Protein AF-0000000076586490 (afdb_homodimer)

Organism: Tetradesmus obliquus (NCBI:txid3088)

Radius of gyration: 41.52 Å; Cα contacts (8 Å, |Δi|>4): 598; chains: 2; bounding box: 76×183×192 Å

Solvent-accessible surface area (backbone atoms only — not comparable to full-atom values): 33117 Å² total; per-residue (Å²): 133,85,78,78,79,77,79,78,76,78,77,74,76,73,75,74,72,75,72,73,65,72,75,72,68,70,72,69,73,78,68,74,79,58,47,39,34,41,39,36,21,38,46,85,35,68,59,30,27,47,45,45,59,73,53,50,46,50,32,58,74,73,51,57,42,78,50,43,45,70,44,78,38,39,40,51,82,45,42,67,47,97,87,67,45,79,47,35,86,70,36,70,64,21,49,53,44,15,24,43,50,40,29,45,39,68,78,30,68,50,57,85,52,25,44,51,29,53,51,44,53,30,50,41,49,74,67,64,54,89,77,48,72,68,59,50,47,42,55,21,21,56,74,37,74,45,59,44,67,62,44,48,50,30,42,76,34,70,59,13,56,52,45,40,51,50,27,45,51,56,54,68,64,39,71,63,65,75,89,60,62,53,34,42,22,40,47,74,32,70,44,67,91,47,58,89,47,49,66,58,52,52,38,34,41,50,43,69,72,42,49,83,87,68,47,66,67,71,60,61,46,80,65,72,80,67,61,58,63,58,65,65,71,62,36,45,45,46,49,45,45,48,48,46,48,50,49,46,49,51,48,50,53,51,52,59,60,57,62,64,61,65,67,67,69,66,70,75,64,77,78,75,78,77,79,76,81,80,87,69,70,91,71,82,125,134,86,80,81,79,76,78,77,77,78,77,73,75,75,74,72,72,75,73,72,65,75,75,71,72,69,73,68,74,79,66,74,80,57,48,40,36,41,39,35,22,38,48,84,34,68,58,28,28,46,44,45,60,72,54,50,46,51,31,58,75,73,51,56,43,79,50,44,45,68,44,78,37,38,41,51,82,43,43,68,46,97,86,68,43,78,46,35,87,71,36,71,64,22,48,53,44,16,24,41,51,40,30,44,38,68,76,30,69,49,56,86,51,26,43,51,30,52,51,44,53,29,48,41,50,73,68,64,53,89,77,49,70,68,60,51,47,42,56,22,22,54,74,36,73,46,60,44,68,61,44,48,50,31,43,77,35,69,58,13,56,52,45,41,52,50,27,45,49,57,55,68,64,38,70,62,66,74,88,60,63,52,34,40,23,39,48,73,33,71,43,67,92,48,59,87,47,48,66,58,53,52,38,35,41,50,42,68,73,43,49,83,87,68,46,66,66,70,60,62,47,80,66,72,80,68,63,58,63,56,64,65,71,62,34,44,45,47,48,44,46,50,48,47,47,50,48,48,50,50,49,50,51,50,52,57,56,57,58,63,63,80,64,80,71,72,71,75,65,75,80,76,76,83,75,77,78,78,85,69,74,84,73,86,122

pLDDT: mean 76.38, std 28.68, range [19.08, 98.94]

Foldseek 3Di:
DDDPPPPPPPPPPPPPPPPPPPPPPPPPPPPPQAWEKEWEAWALDLVQLCLLQPPVVVCVVLVVCVRYQYHYQHDWPWDQDPVRDIDDPVGPVRVLVNLLLLLLCVVPVDCLQSSQLVNQRSVCSNVVHDDDSLVSLVVSCVRSVHDSVSSVCCSVDPNSVVSNVVSVVVQVPQVVHDDGPRFMDTVSHTCHPNSNCVLQVSLVVCVVPDDPVRRRPVNVPPPVPVPPQPPCPVSVVVVVVVVVVVVVVVVVVVVVVVVVPPPPPPDPPPPPPPPPDDPPDPDDD/DDDPPPPPPPPPPPPPPPPPPPPPPPPPPPPPQAWEKEWEAWALDLVQLCLLQPPVVVCVVLVVCVRYQYHYQHDWPWDQDPVRDIDDPVGPVRVLVNLLLLLLCVVPVDCLQSSQLVNQRSVCSNVVDDDDSLVSLVVSCVRSVHDSVSSVCCSVDVNSVVSNVVSVVVQVPQVVHDDGPRFMDTVSHTCHPNSNCVLQVSLVVCVVPDDPVRRRPVNVPPPVPVPPQPPCPVSVVVVVVVVVVVVVVVVVVVVVVVVVVVDDPPDPPPPPDPPPPPPPDDDDD

Nearest PDB structures (foldseek):
  6nwx-assembly1_A  TM=8.345E-01  e=8.214E-15  Mus musculus
  8eqr-assembly4_D  TM=6.753E-01  e=7.742E-05  Escherichia coli K-12
  4mcu-assembly2_B  TM=7.011E-01  e=1.153E-04  Klebsiella pneumoniae 342
  8eqp-assembly3_C  TM=7.084E-01  e=4.510E-04  Escherichia coli K-12
  6piq-assembly2_B  TM=6.658E-01  e=2.862E-04  Escherichia coli K-12

Sequence (570 aa):
MPGRLNQAVALLLLAATAVLLPACATAASNAADPVRVDYYMEALCPFCANFTISRLQPLFKNKLINHVQLSVIPWGNARIDSDGKAICQHGPLECELNKLLSCASAQHPMQDDFFPFLACMEDAVMAGKKVEVHELAHECAVHAGMVTDKLMACYEGPLGATLQQLAAQRTASLKPPHRWVPWVTVNGIPLLDDVDNIQRYICTIIYQTATVRDRPKVCLEEVEGSTAEPSNTALKQQQQQQQQQQQQQQQITTMASSSHKVAARKAAVPCMRDEQPDRSSLAVQMPGRLNQAVALLLLAATAVLLPACATAASNAADPVRVDYYMEALCPFCANFTISRLQPLFKNKLINHVQLSVIPWGNARIDSDGKAICQHGPLECELNKLLSCASAQHPMQDDFFPFLACMEDAVMAGKKVEVHELAHECAVHAGMVTDKLMACYEGPLGATLQQLAAQRTASLKPPHRWVPWVTVNGIPLLDDVDNIQRYICTIIYQTATVRDRPKVCLEEVEGSTAEPSNTALKQQQQQQQQQQQQQQQITTMASSSHKVAARKAAVPCMRDEQPDRSSLAVQ

Structure (mmCIF, N/CA/C/O backbone):
data_AF-0000000076586490-model_v1
#
loop_
_entity.id
_entity.type
_entity.pdbx_description
1 polymer 'Saposin A-type domain-containing protein'
#
loop_
_atom_site.group_PDB
_atom_site.id
_atom_site.type_symbol
_atom_site.label_atom_id
_atom_site.label_alt_id
_atom_site.label_comp_id
_atom_site.label_asym_id
_atom_site.label_entity_id
_atom_site.label_seq_id
_atom_site.pdbx_PDB_ins_code
_atom_site.Cartn_x
_atom_site.Cartn_y
_atom_site.Cartn_z
_atom_site.occupancy
_atom_site.B_iso_or_equiv
_atom_site.auth_seq_id
_atom_site.auth_comp_id
_atom_site.auth_asym_id
_atom_site.auth_atom_id
_atom_site.pdbx_PDB_model_num
ATOM 1 N N . MET A 1 1 ? 33.438 -69.25 68.625 1 30.36 1 MET A N 1
ATOM 2 C CA . MET A 1 1 ? 32.75 -68 69 1 30.36 1 MET A CA 1
ATOM 3 C C . MET A 1 1 ? 32.906 -66.938 67.938 1 30.36 1 MET A C 1
ATOM 5 O O . MET A 1 1 ? 33.656 -66 68.125 1 30.36 1 MET A O 1
ATOM 9 N N . PRO A 1 2 ? 33 -67.375 66.625 1 38.09 2 PRO A N 1
ATOM 10 C CA . PRO A 1 2 ? 33.406 -66.5 65.5 1 38.09 2 PRO A CA 1
ATOM 11 C C . PRO A 1 2 ? 32.469 -65.312 65.312 1 38.09 2 PRO A C 1
ATOM 13 O O . PRO A 1 2 ? 31.266 -65.438 65.562 1 38.09 2 PRO A O 1
ATOM 16 N N . GLY A 1 3 ? 32.938 -64.062 65.688 1 31.11 3 GLY A N 1
ATOM 17 C CA . GLY A 1 3 ? 32.406 -62.719 65.688 1 31.11 3 GLY A CA 1
ATOM 18 C C . GLY A 1 3 ? 31.938 -62.25 64.312 1 31.11 3 GLY A C 1
ATOM 19 O O . GLY A 1 3 ? 32.688 -62.312 63.344 1 31.11 3 GLY A O 1
ATOM 20 N N . ARG A 1 4 ? 30.641 -62.469 63.969 1 36.25 4 ARG A N 1
ATOM 21 C CA . ARG A 1 4 ? 29.875 -62.125 62.781 1 36.25 4 ARG A CA 1
ATOM 22 C C . ARG A 1 4 ? 29.938 -60.594 62.531 1 36.25 4 ARG A C 1
ATOM 24 O O . ARG A 1 4 ? 29.484 -59.812 63.344 1 36.25 4 ARG A O 1
ATOM 31 N N . LEU A 1 5 ? 31.094 -60.125 62 1 33.94 5 LEU A N 1
ATOM 32 C CA . LEU A 1 5 ? 31.312 -58.75 61.625 1 33.94 5 LEU A CA 1
ATOM 33 C C . LEU A 1 5 ? 30.172 -58.219 60.75 1 33.94 5 LEU A C 1
ATOM 35 O O . LEU A 1 5 ? 29.906 -58.781 59.688 1 33.94 5 LEU A O 1
ATOM 39 N N . ASN A 1 6 ? 29.094 -57.688 61.375 1 34.5 6 ASN A N 1
ATOM 40 C CA . ASN A 1 6 ? 27.938 -57.031 60.812 1 34.5 6 ASN A CA 1
ATOM 41 C C . ASN A 1 6 ? 28.328 -55.844 59.938 1 34.5 6 ASN A C 1
ATOM 43 O O . ASN A 1 6 ? 28.922 -54.875 60.438 1 34.5 6 ASN A O 1
ATOM 47 N N . GLN A 1 7 ? 28.875 -56.062 58.75 1 34.53 7 GLN A N 1
ATOM 48 C CA . GLN A 1 7 ? 29.266 -55.031 57.812 1 34.53 7 GLN A CA 1
ATOM 49 C C . GLN A 1 7 ? 28.125 -54.062 57.531 1 34.53 7 GLN A C 1
ATOM 51 O O . GLN A 1 7 ? 27.031 -54.5 57.125 1 34.53 7 GLN A O 1
ATOM 56 N N . ALA A 1 8 ? 27.906 -52.969 58.312 1 33.88 8 ALA A N 1
ATOM 57 C CA . ALA A 1 8 ? 27.047 -51.812 58.188 1 33.88 8 ALA A CA 1
ATOM 58 C C . ALA A 1 8 ? 27.219 -51.156 56.812 1 33.88 8 ALA A C 1
ATOM 60 O O . ALA A 1 8 ? 28.312 -50.688 56.5 1 33.88 8 ALA A O 1
ATOM 61 N N . VAL A 1 9 ? 26.719 -51.75 55.75 1 37.09 9 VAL A N 1
ATOM 62 C CA . VAL A 1 9 ? 26.766 -51.156 54.406 1 37.09 9 VAL A CA 1
ATOM 63 C C . VAL A 1 9 ? 26.094 -49.781 54.438 1 37.09 9 VAL A C 1
ATOM 65 O O . VAL A 1 9 ? 24.922 -49.656 54.781 1 37.09 9 VAL A O 1
ATOM 68 N N . ALA A 1 10 ? 26.859 -48.719 54.781 1 35 10 ALA A N 1
ATOM 69 C CA . ALA A 1 10 ? 26.469 -47.312 54.688 1 35 10 ALA A CA 1
ATOM 70 C C . ALA A 1 10 ? 25.875 -47 53.312 1 35 10 ALA A C 1
ATOM 72 O O . ALA A 1 10 ? 26.547 -47.188 52.281 1 35 10 ALA A O 1
ATOM 73 N N . LEU A 1 11 ? 24.547 -47.188 53.188 1 38.28 11 LEU A N 1
ATOM 74 C CA . LEU A 1 11 ? 23.781 -46.75 52 1 38.28 11 LEU A CA 1
ATOM 75 C C . LEU A 1 11 ? 23.969 -45.25 51.75 1 38.28 11 LEU A C 1
ATOM 77 O O . LEU A 1 11 ? 23.578 -44.438 52.594 1 38.28 11 LEU A O 1
ATOM 81 N N . LEU A 1 12 ? 25.125 -44.938 51.156 1 36.19 12 LEU A N 1
ATOM 82 C CA . LEU A 1 12 ? 25.312 -43.562 50.719 1 36.19 12 LEU A CA 1
ATOM 83 C C . LEU A 1 12 ? 24.203 -43.156 49.75 1 36.19 12 LEU A C 1
ATOM 85 O O . LEU A 1 12 ? 24.031 -43.75 48.688 1 36.19 12 LEU A O 1
ATOM 89 N N . LEU A 1 13 ? 23.125 -42.625 50.344 1 37.78 13 LEU A N 1
ATOM 90 C CA . LEU A 1 13 ? 22.047 -41.969 49.594 1 37.78 13 LEU A CA 1
ATOM 91 C C . LEU A 1 13 ? 22.609 -40.844 48.719 1 37.78 13 LEU A C 1
ATOM 93 O O . LEU A 1 13 ? 23.094 -39.844 49.219 1 37.78 13 LEU A O 1
ATOM 97 N N . LEU A 1 14 ? 23.297 -41.219 47.625 1 39.38 14 LEU A N 1
ATOM 98 C CA . LEU A 1 14 ? 23.656 -40.219 46.625 1 39.38 14 LEU A CA 1
ATOM 99 C C . LEU A 1 14 ? 22.422 -39.406 46.219 1 39.38 14 LEU A C 1
ATOM 101 O O . LEU A 1 14 ? 21.484 -39.938 45.656 1 39.38 14 LEU A O 1
ATOM 105 N N . ALA A 1 15 ? 22.062 -38.406 47.031 1 40.91 15 ALA A N 1
ATOM 106 C CA . ALA A 1 15 ? 21.078 -37.406 46.625 1 40.91 15 ALA A CA 1
ATOM 107 C C . ALA A 1 15 ? 21.438 -36.812 45.25 1 40.91 15 ALA A C 1
ATOM 109 O O . ALA A 1 15 ? 22.453 -36.156 45.094 1 40.91 15 ALA A O 1
ATOM 110 N N . ALA A 1 16 ? 21.156 -37.594 44.188 1 43 16 ALA A N 1
ATOM 111 C CA . ALA A 1 16 ? 21.234 -37 42.844 1 43 16 ALA A CA 1
ATOM 112 C C . ALA A 1 16 ? 20.516 -35.656 42.781 1 43 16 ALA A C 1
ATOM 114 O O . ALA A 1 16 ? 19.297 -35.594 42.969 1 43 16 ALA A O 1
ATOM 115 N N . THR A 1 17 ? 21.172 -34.625 43.281 1 46.41 17 THR A N 1
ATOM 116 C CA . THR A 1 17 ? 20.641 -33.281 43 1 46.41 17 THR A CA 1
ATOM 117 C C . THR A 1 17 ? 20.328 -33.125 41.531 1 46.41 17 THR A C 1
ATOM 119 O O . THR A 1 17 ? 21.25 -33.188 40.688 1 46.41 17 THR A O 1
ATOM 122 N N . ALA A 1 18 ? 19.172 -33.656 41.094 1 46.47 18 ALA A N 1
ATOM 123 C CA . ALA A 1 18 ? 18.703 -33.312 39.75 1 46.47 18 ALA A CA 1
ATOM 124 C C . ALA A 1 18 ? 18.812 -31.797 39.531 1 46.47 18 ALA A C 1
ATOM 126 O O . ALA A 1 18 ? 18.141 -31 40.188 1 46.47 18 ALA A O 1
ATOM 127 N N . VAL A 1 19 ? 20.094 -31.375 39.188 1 46.69 19 VAL A N 1
ATOM 128 C CA . VAL A 1 19 ? 20.203 -30.016 38.656 1 46.69 19 VAL A CA 1
ATOM 129 C C . VAL A 1 19 ? 19.109 -29.766 37.594 1 46.69 19 VAL A C 1
ATOM 131 O O . VAL A 1 19 ? 19.109 -30.406 36.562 1 46.69 19 VAL A O 1
ATOM 134 N N . LEU A 1 20 ? 17.906 -29.438 38.094 1 47.94 20 LEU A N 1
ATOM 135 C CA . LEU A 1 20 ? 16.953 -28.859 37.125 1 47.94 20 LEU A CA 1
ATOM 136 C C . LEU A 1 20 ? 17.609 -27.828 36.25 1 47.94 20 LEU A C 1
ATOM 138 O O . LEU A 1 20 ? 18 -26.75 36.719 1 47.94 20 LEU A O 1
ATOM 142 N N . LEU A 1 21 ? 18.359 -28.312 35.281 1 46.5 21 LEU A N 1
ATOM 143 C CA . LEU A 1 21 ? 18.766 -27.344 34.25 1 46.5 21 LEU A CA 1
ATOM 144 C C . LEU A 1 21 ? 17.578 -26.469 33.844 1 46.5 21 LEU A C 1
ATOM 146 O O . LEU A 1 21 ? 16.5 -27 33.531 1 46.5 21 LEU A O 1
ATOM 150 N N . PRO A 1 22 ? 17.641 -25.234 34.344 1 47.97 22 PRO A N 1
ATOM 151 C CA . PRO A 1 22 ? 16.594 -24.406 33.75 1 47.97 22 PRO A CA 1
ATOM 152 C C . PRO A 1 22 ? 16.484 -24.594 32.219 1 47.97 22 PRO A C 1
ATOM 154 O O . PRO A 1 22 ? 17.516 -24.656 31.531 1 47.97 22 PRO A O 1
ATOM 157 N N . ALA A 1 23 ? 15.477 -25.375 31.766 1 44.62 23 ALA A N 1
ATOM 158 C CA . ALA A 1 23 ? 15.156 -25.297 30.344 1 44.62 23 ALA A CA 1
ATOM 159 C C . ALA A 1 23 ? 15.336 -23.875 29.812 1 44.62 23 ALA A C 1
ATOM 161 O O . ALA A 1 23 ? 14.695 -22.938 30.297 1 44.62 23 ALA A O 1
ATOM 162 N N . CYS A 1 24 ? 16.562 -23.578 29.375 1 41.94 24 CYS A N 1
ATOM 163 C CA . CYS A 1 24 ? 16.672 -22.375 28.547 1 41.94 24 CYS A CA 1
ATOM 164 C C . CYS A 1 24 ? 15.461 -22.234 27.625 1 41.94 24 CYS A C 1
ATOM 166 O O . CYS A 1 24 ? 15.281 -23.062 26.719 1 41.94 24 CYS A O 1
ATOM 168 N N . ALA A 1 25 ? 14.398 -21.781 28.062 1 38.5 25 ALA A N 1
ATOM 169 C CA . ALA A 1 25 ? 13.383 -21.344 27.109 1 38.5 25 ALA A CA 1
ATOM 170 C C . ALA A 1 25 ? 14.023 -20.703 25.875 1 38.5 25 ALA A C 1
ATOM 172 O O . ALA A 1 25 ? 14.781 -19.734 26 1 38.5 25 ALA A O 1
ATOM 173 N N . THR A 1 26 ? 14.508 -21.547 24.891 1 38.28 26 THR A N 1
ATOM 174 C CA . THR A 1 26 ? 14.797 -20.891 23.625 1 38.28 26 THR A CA 1
ATOM 175 C C . THR A 1 26 ? 13.906 -19.672 23.438 1 38.28 26 THR A C 1
ATOM 177 O O . THR A 1 26 ? 12.695 -19.734 23.672 1 38.28 26 THR A O 1
ATOM 180 N N . ALA A 1 27 ? 14.406 -18.547 23.828 1 40.22 27 ALA A N 1
ATOM 181 C CA . ALA A 1 27 ? 13.742 -17.344 23.344 1 40.22 27 ALA A CA 1
ATOM 182 C C . ALA A 1 27 ? 13.141 -17.578 21.953 1 40.22 27 ALA A C 1
ATOM 184 O O . ALA A 1 27 ? 13.852 -17.938 21.016 1 40.22 27 ALA A O 1
ATOM 185 N N . ALA A 1 28 ? 12.062 -18.234 21.891 1 39.69 28 ALA A N 1
ATOM 186 C CA . ALA A 1 28 ? 11.336 -18.203 20.625 1 39.69 28 ALA A CA 1
ATOM 187 C C . ALA A 1 28 ? 11.617 -16.922 19.859 1 39.69 28 ALA A C 1
ATOM 189 O O . ALA A 1 28 ? 11.367 -15.82 20.359 1 39.69 28 ALA A O 1
ATOM 190 N N . SER A 1 29 ? 12.719 -16.719 19.234 1 43.53 29 SER A N 1
ATOM 191 C CA . SER A 1 29 ? 12.875 -15.578 18.312 1 43.53 29 SER A CA 1
ATOM 192 C C . SER A 1 29 ? 11.531 -15.188 17.703 1 43.53 29 SER A C 1
ATOM 194 O O . SER A 1 29 ? 10.891 -16 17.031 1 43.53 29 SER A O 1
ATOM 196 N N . ASN A 1 30 ? 10.602 -14.672 18.359 1 47.91 30 ASN A N 1
ATOM 197 C CA . ASN A 1 30 ? 9.281 -14.211 17.938 1 47.91 30 ASN A CA 1
ATOM 198 C C . ASN A 1 30 ? 9.312 -13.641 16.516 1 47.91 30 ASN A C 1
ATOM 200 O O . ASN A 1 30 ? 9.445 -12.43 16.344 1 47.91 30 ASN A O 1
ATOM 204 N N . ALA A 1 31 ? 9.984 -14.398 15.578 1 60.62 31 ALA A N 1
ATOM 205 C CA . ALA A 1 31 ? 10.023 -13.953 14.188 1 60.62 31 ALA A CA 1
ATOM 206 C C . ALA A 1 31 ? 8.648 -13.492 13.719 1 60.62 31 ALA A C 1
ATOM 208 O O . ALA A 1 31 ? 7.645 -14.148 13.977 1 60.62 31 ALA A O 1
ATOM 209 N N . ALA A 1 32 ? 8.5 -12.227 13.32 1 77 32 ALA A N 1
ATOM 210 C CA . ALA A 1 32 ? 7.27 -11.641 12.812 1 77 32 ALA A CA 1
ATOM 211 C C . ALA A 1 32 ? 6.656 -12.508 11.719 1 77 32 ALA A C 1
ATOM 213 O O . ALA A 1 32 ? 7.379 -13.125 10.93 1 77 32 ALA A O 1
ATOM 214 N N . ASP A 1 33 ? 5.363 -12.914 11.828 1 90.88 33 ASP A N 1
ATOM 215 C CA . ASP A 1 33 ? 4.648 -13.602 10.758 1 90.88 33 ASP A CA 1
ATOM 216 C C . ASP A 1 33 ? 4.969 -12.992 9.398 1 90.88 33 ASP A C 1
ATOM 218 O O . ASP A 1 33 ? 5.07 -11.766 9.273 1 90.88 33 ASP A O 1
ATOM 222 N N . PRO A 1 34 ? 5.254 -13.844 8.406 1 96.62 34 PRO A N 1
ATOM 223 C CA . PRO A 1 34 ? 5.523 -13.289 7.074 1 96.62 34 PRO A CA 1
ATOM 224 C C . PRO A 1 34 ? 4.324 -12.555 6.488 1 96.62 34 PRO A C 1
ATOM 226 O O . PRO A 1 34 ? 3.182 -12.836 6.852 1 96.62 34 PRO A O 1
ATOM 229 N N . VAL A 1 35 ? 4.645 -11.586 5.641 1 98.31 35 VAL A N 1
ATOM 230 C CA . VAL A 1 35 ? 3.607 -10.938 4.844 1 98.31 35 VAL A CA 1
ATOM 231 C C . VAL A 1 35 ? 3.039 -11.922 3.828 1 98.31 35 VAL A C 1
ATOM 233 O O . VAL A 1 35 ? 3.787 -12.523 3.051 1 98.31 35 VAL A O 1
ATOM 236 N N . ARG A 1 36 ? 1.773 -12.18 3.818 1 98.44 36 ARG A N 1
ATOM 237 C CA . ARG A 1 36 ? 1.164 -13.117 2.879 1 98.44 36 ARG A CA 1
ATOM 238 C C . ARG A 1 36 ? 0.828 -12.43 1.561 1 98.44 36 ARG A C 1
ATOM 240 O O . ARG A 1 36 ? 0.114 -11.422 1.542 1 98.44 36 ARG A O 1
ATOM 247 N N . VAL A 1 37 ? 1.366 -12.883 0.491 1 98.88 37 VAL A N 1
ATOM 248 C CA . VAL A 1 37 ? 1.08 -12.398 -0.856 1 98.88 37 VAL A CA 1
ATOM 249 C C . VAL A 1 37 ? 0.503 -13.531 -1.699 1 98.88 37 VAL A C 1
ATOM 251 O O . VAL A 1 37 ? 1.167 -14.547 -1.922 1 98.88 37 VAL A O 1
ATOM 254 N N . ASP A 1 38 ? -0.764 -13.43 -2.09 1 98.81 38 ASP A N 1
ATOM 255 C CA . ASP A 1 38 ? -1.393 -14.383 -3.006 1 98.81 38 ASP A CA 1
ATOM 256 C C . ASP A 1 38 ? -1.517 -13.789 -4.406 1 98.81 38 ASP A C 1
ATOM 258 O O . ASP A 1 38 ? -2.049 -12.688 -4.578 1 98.81 38 ASP A O 1
ATOM 262 N N . TYR A 1 39 ? -0.962 -14.422 -5.316 1 98.94 39 TYR A N 1
ATOM 263 C CA . TYR A 1 39 ? -0.876 -14.016 -6.715 1 98.94 39 TYR A CA 1
ATOM 264 C C . TYR A 1 39 ? -1.747 -14.906 -7.598 1 98.94 39 TYR A C 1
ATOM 266 O O . TYR A 1 39 ? -1.362 -16.031 -7.93 1 98.94 39 TYR A O 1
ATOM 274 N N . TYR A 1 40 ? -2.979 -14.453 -7.93 1 98.88 40 TYR A N 1
ATOM 275 C CA . TYR A 1 40 ? -3.877 -15.125 -8.859 1 98.88 40 TYR A CA 1
ATOM 276 C C . TYR A 1 40 ? -3.576 -14.719 -10.297 1 98.88 40 TYR A C 1
ATOM 278 O O . TYR A 1 40 ? -3.695 -13.547 -10.656 1 98.88 40 TYR A O 1
ATOM 286 N N . MET A 1 41 ? -3.225 -15.672 -11.094 1 98.75 41 MET A N 1
ATOM 287 C CA . MET A 1 41 ? -2.684 -15.383 -12.422 1 98.75 41 MET A CA 1
ATOM 288 C C . MET A 1 41 ? -3.072 -16.469 -13.422 1 98.75 41 MET A C 1
ATOM 290 O O . MET A 1 41 ? -3.791 -17.406 -13.078 1 98.75 41 MET A O 1
ATOM 294 N N . GLU A 1 42 ? -2.729 -16.25 -14.688 1 98.56 42 GLU A N 1
ATOM 295 C CA . GLU A 1 42 ? -2.896 -17.234 -15.758 1 98.56 42 GLU A CA 1
ATOM 296 C C . GLU A 1 42 ? -1.711 -17.219 -16.719 1 98.56 42 GLU A C 1
ATOM 298 O O . GLU A 1 42 ? -1.138 -16.156 -16.984 1 98.56 42 GLU A O 1
ATOM 303 N N . ALA A 1 43 ? -1.374 -18.344 -17.109 1 97.56 43 ALA A N 1
ATOM 304 C CA . ALA A 1 43 ? -0.293 -18.453 -18.078 1 97.56 43 ALA A CA 1
ATOM 305 C C . ALA A 1 43 ? -0.646 -17.734 -19.391 1 97.56 43 ALA A C 1
ATOM 307 O O . ALA A 1 43 ? -1.823 -17.594 -19.719 1 97.56 43 ALA A O 1
ATOM 308 N N . LEU A 1 44 ? 0.362 -17.266 -20.078 1 95.69 44 LEU A N 1
ATOM 309 C CA . LEU A 1 44 ? 0.298 -16.625 -21.391 1 95.69 44 LEU A CA 1
ATOM 310 C C . LEU A 1 44 ? -0.369 -15.258 -21.281 1 95.69 44 LEU A C 1
ATOM 312 O O . LEU A 1 44 ? -0.697 -14.648 -22.312 1 95.69 44 LEU A O 1
ATOM 316 N N . CYS A 1 45 ? -0.646 -14.773 -20.125 1 96.19 45 CYS A N 1
ATOM 317 C CA . CYS A 1 45 ? -1.156 -13.43 -19.891 1 96.19 45 CYS A CA 1
ATOM 318 C C . CYS A 1 45 ? -0.018 -12.414 -19.844 1 96.19 45 CYS A C 1
ATOM 320 O O . CYS A 1 45 ? 0.827 -12.461 -18.953 1 96.19 45 CYS A O 1
ATOM 322 N N . PRO A 1 46 ? -0.032 -11.469 -20.812 1 95.5 46 PRO A N 1
ATOM 323 C CA . PRO A 1 46 ? 1.094 -10.531 -20.875 1 95.5 46 PRO A CA 1
ATOM 324 C C . PRO A 1 46 ? 1.213 -9.688 -19.609 1 95.5 46 PRO A C 1
ATOM 326 O O . PRO A 1 46 ? 2.322 -9.336 -19.203 1 95.5 46 PRO A O 1
ATOM 329 N N . PHE A 1 47 ? 0.116 -9.289 -19 1 96.12 47 PHE A N 1
ATOM 330 C CA . PHE A 1 47 ? 0.147 -8.484 -17.781 1 96.12 47 PHE A CA 1
ATOM 331 C C . PHE A 1 47 ? 0.665 -9.305 -16.594 1 96.12 47 PHE A C 1
ATOM 333 O O . PHE A 1 47 ? 1.389 -8.789 -15.75 1 96.12 47 PHE A O 1
ATOM 340 N N . CYS A 1 48 ? 0.297 -10.602 -16.578 1 98.12 48 CYS A N 1
ATOM 341 C CA . CYS A 1 48 ? 0.827 -11.492 -15.562 1 98.12 48 CYS A CA 1
ATOM 342 C C . CYS A 1 48 ? 2.332 -11.664 -15.711 1 98.12 48 CYS A C 1
ATOM 344 O O . CYS A 1 48 ? 3.074 -11.602 -14.734 1 98.12 48 CYS A O 1
ATOM 346 N N . ALA A 1 49 ? 2.727 -11.844 -16.938 1 97.69 49 ALA A N 1
ATOM 347 C CA . ALA A 1 49 ? 4.156 -11.977 -17.219 1 97.69 49 ALA A CA 1
ATOM 348 C C . ALA A 1 49 ? 4.918 -10.734 -16.781 1 97.69 49 ALA A C 1
ATOM 350 O O . ALA A 1 49 ? 5.961 -10.828 -16.125 1 97.69 49 ALA A O 1
ATOM 351 N N . ASN A 1 50 ? 4.383 -9.578 -17.125 1 96.94 50 ASN A N 1
ATOM 352 C CA . ASN A 1 50 ? 5.027 -8.32 -16.734 1 96.94 50 ASN A CA 1
ATOM 353 C C . ASN A 1 50 ? 5.102 -8.172 -15.227 1 96.94 50 ASN A C 1
ATOM 355 O O . ASN A 1 50 ? 6.133 -7.766 -14.688 1 96.94 50 ASN A O 1
ATOM 359 N N . PHE A 1 51 ? 4.039 -8.445 -14.516 1 98.25 51 PHE A N 1
ATOM 360 C CA . PHE A 1 51 ? 4.031 -8.344 -13.062 1 98.25 51 PHE A CA 1
ATOM 361 C C . PHE A 1 51 ? 5.082 -9.266 -12.453 1 98.25 51 PHE A C 1
ATOM 363 O O . PHE A 1 51 ? 5.828 -8.859 -11.562 1 98.25 51 PHE A O 1
ATOM 370 N N . THR A 1 52 ? 5.148 -10.5 -12.945 1 98.69 52 THR A N 1
ATOM 371 C CA . THR A 1 52 ? 6.094 -11.484 -12.438 1 98.69 52 THR A CA 1
ATOM 372 C C . THR A 1 52 ? 7.531 -11 -12.602 1 98.69 52 THR A C 1
ATOM 374 O O . THR A 1 52 ? 8.312 -11.008 -11.648 1 98.69 52 THR A O 1
ATOM 377 N N . ILE A 1 53 ? 7.805 -10.523 -13.758 1 97.69 53 ILE A N 1
ATOM 378 C CA . ILE A 1 53 ? 9.188 -10.211 -14.109 1 97.69 53 ILE A CA 1
ATOM 379 C C . ILE A 1 53 ? 9.562 -8.844 -13.531 1 97.69 53 ILE A C 1
ATOM 381 O O . ILE A 1 53 ? 10.656 -8.672 -12.992 1 97.69 53 ILE A O 1
ATOM 385 N N . SER A 1 54 ? 8.672 -7.879 -13.531 1 97.19 54 SER A N 1
ATOM 386 C CA . SER A 1 54 ? 9.031 -6.496 -13.242 1 97.19 54 SER A CA 1
ATOM 387 C C . SER A 1 54 ? 8.781 -6.152 -11.773 1 97.19 54 SER A C 1
ATOM 389 O O . SER A 1 54 ? 9.328 -5.18 -11.258 1 97.19 54 SER A O 1
ATOM 391 N N . ARG A 1 55 ? 7.934 -6.914 -11.133 1 97.94 55 ARG A N 1
ATOM 392 C CA . ARG A 1 55 ? 7.578 -6.512 -9.773 1 97.94 55 ARG A CA 1
ATOM 393 C C . ARG A 1 55 ? 7.887 -7.625 -8.773 1 97.94 55 ARG A C 1
ATOM 395 O O . ARG A 1 55 ? 8.445 -7.371 -7.707 1 97.94 55 ARG A O 1
ATOM 402 N N . LEU A 1 56 ? 7.621 -8.891 -9.125 1 98.5 56 LEU A N 1
ATOM 403 C CA . LEU A 1 56 ? 7.84 -9.984 -8.18 1 98.5 56 LEU A CA 1
ATOM 404 C C . LEU A 1 56 ? 9.312 -10.391 -8.148 1 98.5 56 LEU A C 1
ATOM 406 O O . LEU A 1 56 ? 9.883 -10.578 -7.078 1 98.5 56 LEU A O 1
ATOM 410 N N . GLN A 1 57 ? 9.875 -10.547 -9.297 1 98.25 57 GLN A N 1
ATOM 411 C CA . GLN A 1 57 ? 11.25 -11.023 -9.375 1 98.25 57 GLN A CA 1
ATOM 412 C C . GLN A 1 57 ? 12.195 -10.109 -8.609 1 98.25 57 GLN A C 1
ATOM 414 O O . GLN A 1 57 ? 13.086 -10.578 -7.898 1 98.25 57 GLN A O 1
ATOM 419 N N . PRO A 1 58 ? 12.047 -8.797 -8.688 1 97.5 58 PRO A N 1
ATOM 420 C CA . PRO A 1 58 ? 12.93 -7.906 -7.922 1 97.5 58 PRO A CA 1
ATOM 421 C C . PRO A 1 58 ? 12.859 -8.156 -6.418 1 97.5 58 PRO A C 1
ATOM 423 O O . PRO A 1 58 ? 13.844 -7.934 -5.707 1 97.5 58 PRO A O 1
ATOM 426 N N . LEU A 1 59 ? 11.742 -8.609 -5.883 1 98.19 59 LEU A N 1
ATOM 427 C CA . LEU A 1 59 ? 11.633 -8.898 -4.453 1 98.19 59 LEU A CA 1
ATOM 428 C C . LEU A 1 59 ? 12.586 -10.023 -4.051 1 98.19 59 LEU A C 1
ATOM 430 O O . LEU A 1 59 ? 13.078 -10.047 -2.922 1 98.19 59 LEU A O 1
ATOM 434 N N . PHE A 1 60 ? 12.805 -10.992 -4.961 1 98.12 60 PHE A N 1
ATOM 435 C CA . PHE A 1 60 ? 13.773 -12.055 -4.715 1 98.12 60 PHE A CA 1
ATOM 436 C C . PHE A 1 60 ? 15.195 -11.516 -4.773 1 98.12 60 PHE A C 1
ATOM 438 O O . PHE A 1 60 ? 16.031 -11.867 -3.934 1 98.12 60 PHE A O 1
ATOM 445 N N . LYS A 1 61 ? 15.445 -10.625 -5.695 1 97 61 LYS A N 1
ATOM 446 C CA . LYS A 1 61 ? 16.781 -10.07 -5.898 1 97 61 LYS A CA 1
ATOM 447 C C . LYS A 1 61 ? 17.203 -9.203 -4.715 1 97 61 LYS A C 1
ATOM 449 O O . LYS A 1 61 ? 18.344 -9.258 -4.273 1 97 61 LYS A O 1
ATOM 454 N N . ASN A 1 62 ? 16.281 -8.43 -4.18 1 96.62 62 ASN A N 1
ATOM 455 C CA . ASN A 1 62 ? 16.641 -7.523 -3.09 1 96.62 62 ASN A CA 1
ATOM 456 C C . ASN A 1 62 ? 16.375 -8.156 -1.727 1 96.62 62 ASN A C 1
ATOM 458 O O . ASN A 1 62 ? 16.5 -7.496 -0.696 1 96.62 62 ASN A O 1
ATOM 462 N N . LYS A 1 63 ? 15.898 -9.391 -1.63 1 96.75 63 LYS A N 1
ATOM 463 C CA . LYS A 1 63 ? 15.781 -10.258 -0.46 1 96.75 63 LYS A CA 1
ATOM 464 C C . LYS A 1 63 ? 14.555 -9.891 0.374 1 96.75 63 LYS A C 1
ATOM 466 O O . LYS A 1 63 ? 14.328 -10.461 1.441 1 96.75 63 LYS A O 1
ATOM 471 N N . LEU A 1 64 ? 13.727 -8.969 -0.145 1 97.06 64 LEU A N 1
ATOM 472 C CA . LEU A 1 64 ? 12.484 -8.672 0.559 1 97.06 64 LEU A CA 1
ATOM 473 C C . LEU A 1 64 ? 11.586 -9.906 0.62 1 97.06 64 LEU A C 1
ATOM 475 O O . LEU A 1 64 ? 10.781 -10.047 1.543 1 97.06 64 LEU A O 1
ATOM 479 N N . ILE A 1 65 ? 11.836 -10.844 -0.312 1 97.81 65 ILE A N 1
ATOM 480 C CA . ILE A 1 65 ? 11.016 -12.055 -0.4 1 97.81 65 ILE A CA 1
ATOM 481 C C . ILE A 1 65 ? 11.18 -12.883 0.873 1 97.81 65 ILE A C 1
ATOM 483 O O . ILE A 1 65 ? 10.312 -13.68 1.219 1 97.81 65 ILE A O 1
ATOM 487 N N . ASN A 1 66 ? 12.234 -12.656 1.626 1 96.69 66 ASN A N 1
ATOM 488 C CA . ASN A 1 66 ? 12.492 -13.391 2.863 1 96.69 66 ASN A CA 1
ATOM 489 C C . ASN A 1 66 ? 11.469 -13.031 3.943 1 96.69 66 ASN A C 1
ATOM 491 O O . ASN A 1 66 ? 11.328 -13.75 4.934 1 96.69 66 ASN A O 1
ATOM 495 N N . HIS A 1 67 ? 10.758 -11.969 3.758 1 97.06 67 HIS A N 1
ATOM 496 C CA . HIS A 1 67 ? 9.742 -11.523 4.703 1 97.06 67 HIS A CA 1
ATOM 497 C C . HIS A 1 67 ? 8.344 -11.844 4.203 1 97.06 67 HIS A C 1
ATOM 499 O O . HIS A 1 67 ? 7.348 -11.453 4.82 1 97.06 67 HIS A O 1
ATOM 505 N N . VAL A 1 68 ? 8.266 -12.602 3.062 1 98.12 68 VAL A N 1
ATOM 506 C CA . VAL A 1 68 ? 7 -12.789 2.359 1 98.12 68 VAL A CA 1
ATOM 507 C C . VAL A 1 68 ? 6.699 -14.281 2.229 1 98.12 68 VAL A C 1
ATOM 509 O O . VAL A 1 68 ? 7.605 -15.086 2.004 1 98.12 68 VAL A O 1
ATOM 512 N N . GLN A 1 69 ? 5.496 -14.672 2.455 1 98.31 69 GLN A N 1
ATOM 513 C CA . GLN A 1 69 ? 4.969 -15.953 1.993 1 98.31 69 GLN A CA 1
ATOM 514 C C . GLN A 1 69 ? 4.16 -15.781 0.708 1 98.31 69 GLN A C 1
ATOM 516 O O . GLN A 1 69 ? 3.029 -15.297 0.74 1 98.31 69 GLN A O 1
ATOM 521 N N . LEU A 1 70 ? 4.691 -16.234 -0.371 1 98.62 70 LEU A N 1
ATOM 522 C CA . LEU A 1 70 ? 4.109 -16.047 -1.695 1 98.62 70 LEU A CA 1
ATOM 523 C C . LEU A 1 70 ? 3.359 -17.297 -2.139 1 98.62 70 LEU A C 1
ATOM 525 O O . LEU A 1 70 ? 3.898 -18.406 -2.068 1 98.62 70 LEU A O 1
ATOM 529 N N . SER A 1 71 ? 2.152 -17.172 -2.498 1 98.38 71 SER A N 1
ATOM 530 C CA . SER A 1 71 ? 1.374 -18.219 -3.158 1 98.38 71 SER A CA 1
ATOM 531 C C . SER A 1 71 ? 1 -17.812 -4.582 1 98.38 71 SER A C 1
ATOM 533 O O . SER A 1 71 ? 0.53 -16.688 -4.809 1 98.38 71 SER A O 1
ATOM 535 N N . VAL A 1 72 ? 1.238 -18.641 -5.508 1 98.75 72 VAL A N 1
ATOM 536 C CA . VAL A 1 72 ? 0.877 -18.406 -6.906 1 98.75 72 VAL A CA 1
ATOM 537 C C . VAL A 1 72 ? -0.241 -19.375 -7.309 1 98.75 72 VAL A C 1
ATOM 539 O O . VAL A 1 72 ? -0.109 -20.578 -7.156 1 98.75 72 VAL A O 1
ATOM 542 N N . ILE A 1 73 ? -1.368 -18.875 -7.75 1 98.81 73 ILE A N 1
ATOM 543 C CA . ILE A 1 73 ? -2.545 -19.656 -8.109 1 98.81 73 ILE A CA 1
ATOM 544 C C . ILE A 1 73 ? -2.83 -19.5 -9.602 1 98.81 73 ILE A C 1
ATOM 546 O O . ILE A 1 73 ? -3.426 -18.516 -10.031 1 98.81 73 ILE A O 1
ATOM 550 N N . PRO A 1 74 ? -2.41 -20.453 -10.398 1 98.81 74 PRO A N 1
ATOM 551 C CA . PRO A 1 74 ? -2.621 -20.375 -11.844 1 98.81 74 PRO A CA 1
ATOM 552 C C . PRO A 1 74 ? -4.012 -20.844 -12.266 1 98.81 74 PRO A C 1
ATOM 554 O O . PRO A 1 74 ? -4.305 -22.047 -12.211 1 98.81 74 PRO A O 1
ATOM 557 N N . TRP A 1 75 ? -4.902 -20.016 -12.555 1 98.62 75 TRP A N 1
ATOM 558 C CA . TRP A 1 75 ? -6.254 -20.25 -13.047 1 98.62 75 TRP A CA 1
ATOM 559 C C . TRP A 1 75 ? -6.777 -19.031 -13.805 1 98.62 75 TRP A C 1
ATOM 561 O O . TRP A 1 75 ? -7.23 -19.156 -14.945 1 98.62 75 TRP A O 1
ATOM 571 N N . GLY A 1 76 ? -6.637 -17.875 -13.109 1 98.06 76 GLY A N 1
ATOM 572 C CA . GLY A 1 76 ? -7.02 -16.609 -13.695 1 98.06 76 GLY A CA 1
ATOM 573 C C . GLY A 1 76 ? -8.492 -16.531 -14.031 1 98.06 76 GLY A C 1
ATOM 574 O O . GLY A 1 76 ? -9.352 -16.812 -13.188 1 98.06 76 GLY A O 1
ATOM 575 N N . ASN A 1 77 ? -8.742 -16.172 -15.312 1 97.12 77 ASN A N 1
ATOM 576 C CA . ASN A 1 77 ? -10.109 -15.961 -15.789 1 97.12 77 ASN A CA 1
ATOM 577 C C . ASN A 1 77 ? -10.68 -17.219 -16.422 1 97.12 77 ASN A C 1
ATOM 579 O O . ASN A 1 77 ? -11.703 -17.172 -17.094 1 97.12 77 ASN A O 1
ATOM 583 N N . ALA A 1 78 ? -10.047 -18.344 -16.234 1 97.44 78 ALA A N 1
ATOM 584 C CA . ALA A 1 78 ? -10.562 -19.594 -16.766 1 97.44 78 ALA A CA 1
ATOM 585 C C . ALA A 1 78 ? -11.93 -19.922 -16.172 1 97.44 78 ALA A C 1
ATOM 587 O O . ALA A 1 78 ? -12.281 -19.438 -15.094 1 97.44 78 ALA A O 1
ATOM 588 N N . ARG A 1 79 ? -12.695 -20.641 -16.984 1 95.94 79 ARG A N 1
ATOM 589 C CA . ARG A 1 79 ? -14.016 -21.094 -16.562 1 95.94 79 ARG A CA 1
ATOM 590 C C . ARG A 1 79 ? -14.188 -22.578 -16.844 1 95.94 79 ARG A C 1
ATOM 592 O O . ARG A 1 79 ? -13.406 -23.172 -17.594 1 95.94 79 ARG A O 1
ATOM 599 N N . ILE A 1 80 ? -15.117 -23.094 -16.172 1 93.88 80 ILE A N 1
ATOM 600 C CA . ILE A 1 80 ? -15.477 -24.5 -16.422 1 93.88 80 ILE A CA 1
ATOM 601 C C . ILE A 1 80 ? -16.75 -24.547 -17.25 1 93.88 80 ILE A C 1
ATOM 603 O O . ILE A 1 80 ? -17.766 -23.922 -16.906 1 93.88 80 ILE A O 1
ATOM 607 N N . ASP A 1 81 ? -16.625 -25.234 -18.312 1 91.25 81 ASP A N 1
ATOM 608 C CA . ASP A 1 81 ? -17.781 -25.328 -19.188 1 91.25 81 ASP A CA 1
ATOM 609 C C . ASP A 1 81 ? -18.766 -26.375 -18.672 1 91.25 81 ASP A C 1
ATOM 611 O O . ASP A 1 81 ? -18.578 -26.953 -17.609 1 91.25 81 ASP A O 1
ATOM 615 N N . SER A 1 82 ? -19.844 -26.625 -19.391 1 92.81 82 SER A N 1
ATOM 616 C CA . SER A 1 82 ? -20.922 -27.531 -19 1 92.81 82 SER A CA 1
ATOM 617 C C . SER A 1 82 ? -20.438 -28.969 -18.891 1 92.81 82 SER A C 1
ATOM 619 O O . SER A 1 82 ? -21.016 -29.781 -18.156 1 92.81 82 SER A O 1
ATOM 621 N N . ASP A 1 83 ? -19.375 -29.344 -19.625 1 91.5 83 ASP A N 1
ATOM 622 C CA . ASP A 1 83 ? -18.812 -30.688 -19.609 1 91.5 83 ASP A CA 1
ATOM 623 C C . ASP A 1 83 ? -17.75 -30.828 -18.531 1 91.5 83 ASP A C 1
ATOM 625 O O . ASP A 1 83 ? -17.109 -31.875 -18.422 1 91.5 83 ASP A O 1
ATOM 629 N N . GLY A 1 84 ? -17.5 -29.734 -17.859 1 90.25 84 GLY A N 1
ATOM 630 C CA . GLY A 1 84 ? -16.516 -29.781 -16.781 1 90.25 84 GLY A CA 1
ATOM 631 C C . GLY A 1 84 ? -15.102 -29.469 -17.266 1 90.25 84 GLY A C 1
ATOM 632 O O . GLY A 1 84 ? -14.133 -29.672 -16.531 1 90.25 84 GLY A O 1
ATOM 633 N N . LYS A 1 85 ? -15.039 -29.016 -18.438 1 91.44 85 LYS A N 1
ATOM 634 C CA . LYS A 1 85 ? -13.727 -28.719 -19 1 91.44 85 LYS A CA 1
ATOM 635 C C . LYS A 1 85 ? -13.375 -27.234 -18.812 1 91.44 85 LYS A C 1
ATOM 637 O O . LYS A 1 85 ? -14.227 -26.359 -18.969 1 91.44 85 LYS A O 1
ATOM 642 N N . ALA A 1 86 ? -12.102 -27.031 -18.562 1 95.31 86 ALA A N 1
ATOM 643 C CA . ALA A 1 86 ? -11.633 -25.656 -18.406 1 95.31 86 ALA A CA 1
ATOM 644 C C . ALA A 1 86 ? -11.547 -24.953 -19.75 1 95.31 86 ALA A C 1
ATOM 646 O O . ALA A 1 86 ? -11.07 -25.531 -20.734 1 95.31 86 ALA A O 1
ATOM 647 N N . ILE A 1 87 ? -12.078 -23.797 -19.812 1 96.62 87 ILE A N 1
ATOM 648 C CA . ILE A 1 87 ? -11.93 -22.891 -20.938 1 96.62 87 ILE A CA 1
ATOM 649 C C . ILE A 1 87 ? -11.078 -21.688 -20.531 1 96.62 87 ILE A C 1
ATOM 651 O O . ILE A 1 87 ? -11.406 -20.984 -19.562 1 96.62 87 ILE A O 1
ATOM 655 N N . CYS A 1 88 ? -10.008 -21.5 -21.25 1 97.31 88 CYS A N 1
ATOM 656 C CA . CYS A 1 88 ? -9.047 -20.469 -20.859 1 97.31 88 CYS A CA 1
ATOM 657 C C . CYS A 1 88 ? -9.094 -19.281 -21.797 1 97.31 88 CYS A C 1
ATOM 659 O O . CYS A 1 88 ? -9.375 -19.438 -22.984 1 97.31 88 CYS A O 1
ATOM 661 N N . GLN A 1 89 ? -8.773 -18.141 -21.297 1 93.62 89 GLN A N 1
ATOM 662 C CA . GLN A 1 89 ? -8.859 -16.875 -22.016 1 93.62 89 GLN A CA 1
ATOM 663 C C . GLN A 1 89 ? -7.883 -16.844 -23.203 1 93.62 89 GLN A C 1
ATOM 665 O O . GLN A 1 89 ? -8.211 -16.344 -24.266 1 93.62 89 GLN A O 1
ATOM 670 N N . HIS A 1 90 ? -6.73 -17.438 -23.047 1 93.38 90 HIS A N 1
ATOM 671 C CA . HIS A 1 90 ? -5.719 -17.422 -24.094 1 93.38 90 HIS A CA 1
ATOM 672 C C . HIS A 1 90 ? -5.613 -18.781 -24.766 1 93.38 90 HIS A C 1
ATOM 674 O O . HIS A 1 90 ? -4.523 -19.203 -25.172 1 93.38 90 HIS A O 1
ATOM 680 N N . GLY A 1 91 ? -6.723 -19.516 -24.719 1 94.38 91 GLY A N 1
ATOM 681 C CA . GLY A 1 91 ? -6.801 -20.75 -25.484 1 94.38 91 GLY A CA 1
ATOM 682 C C . GLY A 1 91 ? -6.344 -21.969 -24.703 1 94.38 91 GLY A C 1
ATOM 683 O O . GLY A 1 91 ? -5.992 -21.844 -23.516 1 94.38 91 GLY A O 1
ATOM 684 N N . PRO A 1 92 ? -6.328 -23.156 -25.359 1 95.31 92 PRO A N 1
ATOM 685 C CA . PRO A 1 92 ? -6.031 -24.422 -24.688 1 95.31 92 PRO A CA 1
ATOM 686 C C . PRO A 1 92 ? -4.621 -24.469 -24.109 1 95.31 92 PRO A C 1
ATOM 688 O O . PRO A 1 92 ? -4.398 -25.094 -23.062 1 95.31 92 PRO A O 1
ATOM 691 N N . LEU A 1 93 ? -3.701 -23.797 -24.781 1 95.62 93 LEU A N 1
ATOM 692 C CA . LEU A 1 93 ? -2.328 -23.812 -24.281 1 95.62 93 LEU A CA 1
ATOM 693 C C . LEU A 1 93 ? -2.24 -23.156 -22.906 1 95.62 93 LEU A C 1
ATOM 695 O O . LEU A 1 93 ? -1.468 -23.609 -22.062 1 95.62 93 LEU A O 1
ATOM 699 N N . GLU A 1 94 ? -2.963 -22.094 -22.688 1 96.88 94 GLU A N 1
ATOM 700 C CA . GLU A 1 94 ? -3.018 -21.469 -21.359 1 96.88 94 GLU A CA 1
ATOM 701 C C . GLU A 1 94 ? -3.447 -22.484 -20.297 1 96.88 94 GLU A C 1
ATOM 703 O O . GLU A 1 94 ? -2.85 -22.562 -19.219 1 96.88 94 GLU A O 1
ATOM 708 N N . CYS A 1 95 ? -4.52 -23.266 -20.625 1 98 95 CYS A N 1
ATOM 709 C CA . CYS A 1 95 ? -5.012 -24.266 -19.672 1 98 95 CYS A CA 1
ATOM 710 C C . CYS A 1 95 ? -3.928 -25.281 -19.359 1 98 95 CYS A C 1
ATOM 712 O O . CYS A 1 95 ? -3.75 -25.656 -18.203 1 98 95 CYS A O 1
ATOM 714 N N . GLU A 1 96 ? -3.219 -25.688 -20.375 1 97.31 96 GLU A N 1
ATOM 715 C CA . GLU A 1 96 ? -2.143 -26.641 -20.188 1 97.31 96 GLU A CA 1
ATOM 716 C C . GLU A 1 96 ? -1.032 -26.078 -19.312 1 97.31 96 GLU A C 1
ATOM 718 O O . GLU A 1 96 ? -0.546 -26.75 -18.406 1 97.31 96 GLU A O 1
ATOM 723 N N . LEU A 1 97 ? -0.693 -24.859 -19.562 1 97.69 97 LEU A N 1
ATOM 724 C CA . LEU A 1 97 ? 0.413 -24.25 -18.828 1 97.69 97 LEU A CA 1
ATOM 725 C C . LEU A 1 97 ? 0.002 -23.922 -17.406 1 97.69 97 LEU A C 1
ATOM 727 O O . LEU A 1 97 ? 0.82 -23.984 -16.484 1 97.69 97 LEU A O 1
ATOM 731 N N . ASN A 1 98 ? -1.255 -23.547 -17.219 1 98.5 98 ASN A N 1
ATOM 732 C CA . ASN A 1 98 ? -1.772 -23.391 -15.867 1 98.5 98 ASN A CA 1
ATOM 733 C C . ASN A 1 98 ? -1.588 -24.672 -15.055 1 98.5 98 ASN A C 1
ATOM 735 O O . ASN A 1 98 ? -1.142 -24.625 -13.906 1 98.5 98 ASN A O 1
ATOM 739 N N . LYS A 1 99 ? -1.992 -25.75 -15.695 1 98.56 99 LYS A N 1
ATOM 740 C CA . LYS A 1 99 ? -1.855 -27.062 -15.047 1 98.56 99 LYS A CA 1
ATOM 741 C C . LYS A 1 99 ? -0.395 -27.359 -14.727 1 98.56 99 LYS A C 1
ATOM 743 O O . LYS A 1 99 ? -0.08 -27.828 -13.633 1 98.56 99 LYS A O 1
ATOM 748 N N . LEU A 1 100 ? 0.458 -27.062 -15.664 1 98.38 100 LEU A N 1
ATOM 749 C CA . LEU A 1 100 ? 1.89 -27.266 -15.477 1 98.38 100 LEU A CA 1
ATOM 750 C C . LEU A 1 100 ? 2.402 -26.438 -14.297 1 98.38 100 LEU A C 1
ATOM 752 O O . LEU A 1 100 ? 3.145 -26.953 -13.453 1 98.38 100 LEU A O 1
ATOM 756 N N . LEU A 1 101 ? 2.031 -25.203 -14.188 1 98.69 101 LEU A N 1
ATOM 757 C CA . LEU A 1 101 ? 2.424 -24.312 -13.102 1 98.69 101 LEU A CA 1
ATOM 758 C C . LEU A 1 101 ? 1.913 -24.828 -11.766 1 98.69 101 LEU A C 1
ATOM 760 O O . LEU A 1 101 ? 2.637 -24.797 -10.766 1 98.69 101 LEU A O 1
ATOM 764 N N . SER A 1 102 ? 0.681 -25.312 -11.75 1 98.75 102 SER A N 1
ATOM 765 C CA . SER A 1 102 ? 0.129 -25.875 -10.523 1 98.75 102 SER A CA 1
ATOM 766 C C . SER A 1 102 ? 0.952 -27.078 -10.055 1 98.75 102 SER A C 1
ATOM 768 O O . SER A 1 102 ? 1.214 -27.219 -8.852 1 98.75 102 SER A O 1
ATOM 770 N N . CYS A 1 103 ? 1.348 -27.922 -11 1 98.75 103 CYS A N 1
ATOM 771 C CA . CYS A 1 103 ? 2.168 -29.078 -10.664 1 98.75 103 CYS A CA 1
ATOM 772 C C . CYS A 1 103 ? 3.52 -28.656 -10.102 1 98.75 103 CYS A C 1
ATOM 774 O O . CYS A 1 103 ? 3.977 -29.188 -9.094 1 98.75 103 CYS A O 1
ATOM 776 N N . ALA A 1 104 ? 4.137 -27.672 -10.727 1 98.62 104 ALA A N 1
ATOM 777 C CA . ALA A 1 104 ? 5.445 -27.188 -10.281 1 98.62 104 ALA A CA 1
ATOM 778 C C . ALA A 1 104 ? 5.375 -26.641 -8.867 1 98.62 104 ALA A C 1
ATOM 780 O O . ALA A 1 104 ? 6.219 -26.953 -8.023 1 98.62 104 ALA A O 1
ATOM 781 N N . SER A 1 105 ? 4.391 -25.828 -8.562 1 98 105 SER A N 1
ATOM 782 C CA . SER A 1 105 ? 4.258 -25.219 -7.242 1 98 105 SER A CA 1
ATOM 783 C C . SER A 1 105 ? 3.912 -26.25 -6.184 1 98 105 SER A C 1
ATOM 785 O O . SER A 1 105 ? 4.352 -26.156 -5.035 1 98 105 SER A O 1
ATOM 787 N N . ALA A 1 106 ? 3.146 -27.266 -6.531 1 98.12 106 ALA A N 1
ATOM 788 C CA . ALA A 1 106 ? 2.791 -28.312 -5.59 1 98.12 106 ALA A CA 1
ATOM 789 C C . ALA A 1 106 ? 4.004 -29.172 -5.242 1 98.12 106 ALA A C 1
ATOM 791 O O . ALA A 1 106 ? 4.188 -29.562 -4.082 1 98.12 106 ALA A O 1
ATOM 792 N N . GLN A 1 107 ? 4.82 -29.453 -6.195 1 98.06 107 GLN A N 1
ATOM 793 C CA . GLN A 1 107 ? 5.988 -30.312 -5.992 1 98.06 107 GLN A CA 1
ATOM 794 C C . GLN A 1 107 ? 7.121 -29.547 -5.316 1 98.06 107 GLN A C 1
ATOM 796 O O . GLN A 1 107 ? 7.969 -30.156 -4.648 1 98.06 107 GLN A O 1
ATOM 801 N N . HIS A 1 108 ? 7.152 -28.281 -5.488 1 97.88 108 HIS A N 1
ATOM 802 C CA . HIS A 1 108 ? 8.156 -27.391 -4.898 1 97.88 108 HIS A CA 1
ATOM 803 C C . HIS A 1 108 ? 7.504 -26.203 -4.191 1 97.88 108 HIS A C 1
ATOM 805 O O . HIS A 1 108 ? 7.578 -25.078 -4.676 1 97.88 108 HIS A O 1
ATOM 811 N N . PRO A 1 109 ? 7.02 -26.422 -3.014 1 96.69 109 PRO A N 1
ATOM 812 C CA . PRO A 1 109 ? 6.176 -25.422 -2.359 1 96.69 109 PRO A CA 1
ATOM 813 C C . PRO A 1 109 ? 6.973 -24.234 -1.84 1 96.69 109 PRO A C 1
ATOM 815 O O . PRO A 1 109 ? 6.398 -23.172 -1.552 1 96.69 109 PRO A O 1
ATOM 818 N N . MET A 1 110 ? 8.281 -24.359 -1.711 1 97.12 110 MET A N 1
ATOM 819 C CA . MET A 1 110 ? 9.086 -23.219 -1.277 1 97.12 110 MET A CA 1
ATOM 820 C C . MET A 1 110 ? 9.25 -22.203 -2.408 1 97.12 110 MET A C 1
ATOM 822 O O . MET A 1 110 ? 9.625 -22.578 -3.523 1 97.12 110 MET A O 1
ATOM 826 N N . GLN A 1 111 ? 8.984 -20.969 -2.145 1 97.19 111 GLN A N 1
ATOM 827 C CA . GLN A 1 111 ? 8.938 -19.922 -3.166 1 97.19 111 GLN A CA 1
ATOM 828 C C . GLN A 1 111 ? 10.297 -19.766 -3.848 1 97.19 111 GLN A C 1
ATOM 830 O O . GLN A 1 111 ? 10.367 -19.438 -5.035 1 97.19 111 GLN A O 1
ATOM 835 N N . ASP A 1 112 ? 11.367 -20.047 -3.17 1 97.25 112 ASP A N 1
ATOM 836 C CA . ASP A 1 112 ? 12.688 -19.938 -3.779 1 97.25 112 ASP A CA 1
ATOM 837 C C . ASP A 1 112 ? 12.922 -21.062 -4.781 1 97.25 112 ASP A C 1
ATOM 839 O O . ASP A 1 112 ? 13.758 -20.938 -5.68 1 97.25 112 ASP A O 1
ATOM 843 N N . ASP A 1 113 ? 12.219 -22.188 -4.609 1 97.19 113 ASP A N 1
ATOM 844 C CA . ASP A 1 113 ? 12.359 -23.344 -5.5 1 97.19 113 ASP A CA 1
ATOM 845 C C . ASP A 1 113 ? 11.438 -23.219 -6.707 1 97.19 113 ASP A C 1
ATOM 847 O O . ASP A 1 113 ? 11.828 -23.547 -7.832 1 97.19 113 ASP A O 1
ATOM 851 N N . PHE A 1 114 ? 10.281 -22.812 -6.48 1 96.81 114 PHE A N 1
ATOM 852 C CA . PHE A 1 114 ? 9.281 -22.781 -7.543 1 96.81 114 PHE A CA 1
ATOM 853 C C . PHE A 1 114 ? 9.406 -21.516 -8.367 1 96.81 114 PHE A C 1
ATOM 855 O O . PHE A 1 114 ? 9.141 -21.516 -9.57 1 96.81 114 PHE A O 1
ATOM 862 N N . PHE A 1 115 ? 9.773 -20.359 -7.832 1 98.56 115 PHE A N 1
ATOM 863 C CA . PHE A 1 115 ? 9.695 -19.062 -8.508 1 98.56 115 PHE A CA 1
ATOM 864 C C . PHE A 1 115 ? 10.586 -19.047 -9.75 1 98.56 115 PHE A C 1
ATOM 866 O O . PHE A 1 115 ? 10.195 -18.516 -10.789 1 98.56 115 PHE A O 1
ATOM 873 N N . PRO A 1 116 ? 11.797 -19.641 -9.742 1 98.56 116 PRO A N 1
ATOM 874 C CA . PRO A 1 116 ? 12.594 -19.656 -10.969 1 98.56 116 PRO A CA 1
ATOM 875 C C . PRO A 1 116 ? 11.867 -20.328 -12.133 1 98.56 116 PRO A C 1
ATOM 877 O O . PRO A 1 116 ? 12.047 -19.922 -13.289 1 98.56 116 PRO A O 1
ATOM 880 N N . PHE A 1 117 ? 11.109 -21.375 -11.836 1 98.69 117 PHE A N 1
ATOM 881 C CA . PHE A 1 117 ? 10.312 -22.031 -12.875 1 98.69 117 PHE A CA 1
ATOM 882 C C . PHE A 1 117 ? 9.273 -21.078 -13.445 1 98.69 117 PHE A C 1
ATOM 884 O O . PHE A 1 117 ? 9.156 -20.938 -14.664 1 98.69 117 PHE A O 1
ATOM 891 N N . LEU A 1 118 ? 8.562 -20.406 -12.578 1 98.81 118 LEU A N 1
ATOM 892 C CA . LEU A 1 118 ? 7.57 -19.406 -12.984 1 98.81 118 LEU A CA 1
ATOM 893 C C . LEU A 1 118 ? 8.211 -18.312 -13.82 1 98.81 118 LEU A C 1
ATOM 895 O O . LEU A 1 118 ? 7.707 -17.953 -14.891 1 98.81 118 LEU A O 1
ATOM 899 N N . ALA A 1 119 ? 9.297 -17.75 -13.328 1 98.56 119 ALA A N 1
ATOM 900 C CA . ALA A 1 119 ? 9.984 -16.672 -14.016 1 98.56 119 ALA A CA 1
ATOM 901 C C . ALA A 1 119 ? 10.438 -17.094 -15.406 1 98.56 119 ALA A C 1
ATOM 903 O O . ALA A 1 119 ? 10.32 -16.328 -16.375 1 98.56 119 ALA A O 1
ATOM 904 N N . CYS A 1 120 ? 10.93 -18.281 -15.531 1 98.06 120 CYS A N 1
ATOM 905 C CA . CYS A 1 120 ? 11.352 -18.844 -16.812 1 98.06 120 CYS A CA 1
ATOM 906 C C . CYS A 1 120 ? 10.188 -18.906 -17.797 1 98.06 120 CYS A C 1
ATOM 908 O O . CYS A 1 120 ? 10.32 -18.484 -18.938 1 98.06 120 CYS A O 1
ATOM 910 N N . MET A 1 121 ? 9.086 -19.422 -17.344 1 97.31 121 MET A N 1
ATOM 911 C CA . MET A 1 121 ? 7.906 -19.547 -18.188 1 97.31 121 MET A CA 1
ATOM 912 C C . MET A 1 121 ? 7.418 -18.172 -18.641 1 97.31 121 MET A C 1
ATOM 914 O O . MET A 1 121 ? 7.113 -17.969 -19.812 1 97.31 121 MET A O 1
ATOM 918 N N . GLU A 1 122 ? 7.387 -17.234 -17.672 1 96.62 122 GLU A N 1
ATOM 919 C CA . GLU A 1 122 ? 6.887 -15.891 -17.969 1 96.62 122 GLU A CA 1
ATOM 920 C C . GLU A 1 122 ? 7.832 -15.148 -18.906 1 96.62 122 GLU A C 1
ATOM 922 O O . GLU A 1 122 ? 7.391 -14.359 -19.75 1 96.62 122 GLU A O 1
ATOM 927 N N . ASP A 1 123 ? 9.07 -15.375 -18.734 1 95.94 123 ASP A N 1
ATOM 928 C CA . ASP A 1 123 ? 10.055 -14.797 -19.656 1 95.94 123 ASP A CA 1
ATOM 929 C C . ASP A 1 123 ? 9.82 -15.266 -21.078 1 95.94 123 ASP A C 1
ATOM 931 O O . ASP A 1 123 ? 9.953 -14.477 -22.031 1 95.94 123 ASP A O 1
ATOM 935 N N . ALA A 1 124 ? 9.531 -16.531 -21.219 1 93.31 124 ALA A N 1
ATOM 936 C CA . ALA A 1 124 ? 9.258 -17.078 -22.547 1 93.31 124 ALA A CA 1
ATOM 937 C C . ALA A 1 124 ? 8.031 -16.406 -23.172 1 93.31 124 ALA A C 1
ATOM 939 O O . ALA A 1 124 ? 8.023 -16.125 -24.359 1 93.31 124 ALA A O 1
ATOM 940 N N . VAL A 1 125 ? 7.027 -16.156 -22.359 1 87.31 125 VAL A N 1
ATOM 941 C CA . VAL A 1 125 ? 5.82 -15.469 -22.812 1 87.31 125 VAL A CA 1
ATOM 942 C C . VAL A 1 125 ? 6.172 -14.047 -23.234 1 87.31 125 VAL A C 1
ATOM 944 O O . VAL A 1 125 ? 5.766 -13.602 -24.312 1 87.31 125 VAL A O 1
ATOM 947 N N . MET A 1 126 ? 6.922 -13.344 -22.484 1 90.5 126 MET A N 1
ATOM 948 C CA . MET A 1 126 ? 7.297 -11.961 -22.766 1 90.5 126 MET A CA 1
ATOM 949 C C . MET A 1 126 ? 8.117 -11.875 -24.047 1 90.5 126 MET A C 1
ATOM 951 O O . MET A 1 126 ? 8.023 -10.891 -24.781 1 90.5 126 MET A O 1
ATOM 955 N N . ALA A 1 127 ? 8.859 -12.891 -24.312 1 91.12 127 ALA A N 1
ATOM 956 C CA . ALA A 1 127 ? 9.719 -12.922 -25.5 1 91.12 127 ALA A CA 1
ATOM 957 C C . ALA A 1 127 ? 8.93 -13.32 -26.734 1 91.12 127 ALA A C 1
ATOM 959 O O . ALA A 1 127 ? 9.445 -13.25 -27.859 1 91.12 127 ALA A O 1
ATOM 960 N N . GLY A 1 128 ? 7.684 -13.711 -26.594 1 86.06 128 GLY A N 1
ATOM 961 C CA . GLY A 1 128 ? 6.863 -14.117 -27.734 1 86.06 128 GLY A CA 1
ATOM 962 C C . GLY A 1 128 ? 7.293 -15.438 -28.344 1 86.06 128 GLY A C 1
ATOM 963 O O . GLY A 1 128 ? 7.094 -15.672 -29.531 1 86.06 128 GLY A O 1
ATOM 964 N N . LYS A 1 129 ? 7.895 -16.234 -27.609 1 81.56 129 LYS A N 1
ATOM 965 C CA . LYS A 1 129 ? 8.352 -17.531 -28.109 1 81.56 129 LYS A CA 1
ATOM 966 C C . LYS A 1 129 ? 7.176 -18.469 -28.406 1 81.56 129 LYS A C 1
ATOM 968 O O . LYS A 1 129 ? 6.176 -18.438 -27.688 1 81.56 129 LYS A O 1
ATOM 973 N N . LYS A 1 130 ? 7.34 -19.109 -29.516 1 81.06 130 LYS A N 1
ATOM 974 C CA . LYS A 1 130 ? 6.418 -20.219 -29.703 1 81.06 130 LYS A CA 1
ATOM 975 C C . LYS A 1 130 ? 6.664 -21.312 -28.672 1 81.06 130 LYS A C 1
ATOM 977 O O . LYS A 1 130 ? 7.781 -21.828 -28.562 1 81.06 130 LYS A O 1
ATOM 982 N N . VAL A 1 131 ? 5.629 -21.469 -27.953 1 79.44 131 VAL A N 1
ATOM 983 C CA . VAL A 1 131 ? 5.809 -22.344 -26.797 1 79.44 131 VAL A CA 1
ATOM 984 C C . VAL A 1 131 ? 5.031 -23.641 -27 1 79.44 131 VAL A C 1
ATOM 986 O O . VAL A 1 131 ? 3.898 -23.625 -27.469 1 79.44 131 VAL A O 1
ATOM 989 N N . GLU A 1 132 ? 5.746 -24.797 -26.906 1 90.19 132 GLU A N 1
ATOM 990 C CA . GLU A 1 132 ? 5.109 -26.094 -26.688 1 90.19 132 GLU A CA 1
ATOM 991 C C . GLU A 1 132 ? 5.281 -26.562 -25.25 1 90.19 132 GLU A C 1
ATOM 993 O O . GLU A 1 132 ? 6.332 -26.344 -24.641 1 90.19 132 GLU A O 1
ATOM 998 N N . VAL A 1 133 ? 4.227 -27.141 -24.688 1 94.88 133 VAL A N 1
ATOM 999 C CA . VAL A 1 133 ? 4.133 -27.438 -23.266 1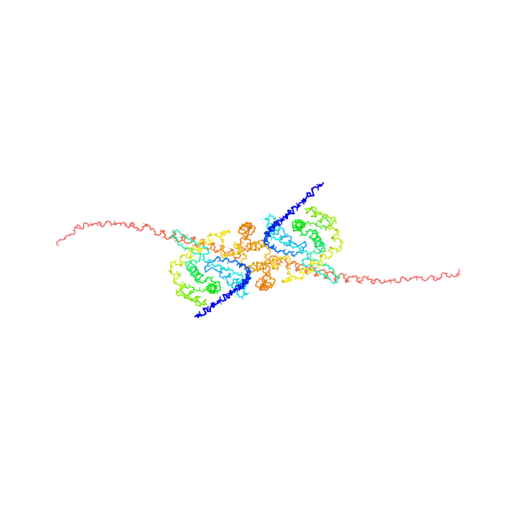 94.88 133 VAL A CA 1
ATOM 1000 C C . VAL A 1 133 ? 5.336 -28.266 -22.828 1 94.88 133 VAL A C 1
ATOM 1002 O O . VAL A 1 133 ? 6 -27.938 -21.844 1 94.88 133 VAL A O 1
ATOM 1005 N N . HIS A 1 134 ? 5.656 -29.328 -23.594 1 95.44 134 HIS A N 1
ATOM 1006 C CA . HIS A 1 134 ? 6.719 -30.234 -23.188 1 95.44 134 HIS A CA 1
ATOM 1007 C C . HIS A 1 134 ? 8.086 -29.562 -23.266 1 95.44 134 HIS A C 1
ATOM 1009 O O . HIS A 1 134 ? 8.922 -29.766 -22.375 1 95.44 134 HIS A O 1
ATOM 1015 N N . GLU A 1 135 ? 8.266 -28.812 -24.297 1 94.5 135 GLU A N 1
ATOM 1016 C CA . GLU A 1 135 ? 9.539 -28.125 -24.469 1 94.5 135 GLU A CA 1
ATOM 1017 C C . GLU A 1 135 ? 9.742 -27.078 -23.375 1 94.5 135 GLU A C 1
ATOM 1019 O O . GLU A 1 135 ? 10.82 -27.016 -22.766 1 94.5 135 GLU A O 1
ATOM 1024 N N . LEU A 1 136 ? 8.758 -26.328 -23.172 1 96.12 136 LEU A N 1
ATOM 1025 C CA . LEU A 1 136 ? 8.844 -25.281 -22.156 1 96.12 136 LEU A CA 1
ATOM 1026 C C . LEU A 1 136 ? 8.984 -25.891 -20.766 1 96.12 136 LEU A C 1
ATOM 1028 O O . LEU A 1 136 ? 9.766 -25.406 -19.953 1 96.12 136 LEU A O 1
ATOM 1032 N N . ALA A 1 137 ? 8.258 -26.969 -20.469 1 97.62 137 ALA A N 1
ATOM 1033 C CA . ALA A 1 137 ? 8.352 -27.672 -19.203 1 97.62 137 ALA A CA 1
ATOM 1034 C C . ALA A 1 137 ? 9.781 -28.141 -18.938 1 97.62 137 ALA A C 1
ATOM 1036 O O . ALA A 1 137 ? 10.32 -27.938 -17.859 1 97.62 137 ALA A O 1
ATOM 1037 N N . HIS A 1 138 ? 10.352 -28.734 -20 1 97.38 138 HIS A N 1
ATOM 1038 C CA . HIS A 1 138 ? 11.703 -29.234 -19.844 1 97.38 138 HIS A CA 1
ATOM 1039 C C . HIS A 1 138 ? 12.703 -28.109 -19.625 1 97.38 138 HIS A C 1
ATOM 1041 O O . HIS A 1 138 ? 13.508 -28.141 -18.703 1 97.38 138 HIS A O 1
ATOM 1047 N N . GLU A 1 139 ? 12.656 -27.141 -20.453 1 97.06 139 GLU A N 1
ATOM 1048 C CA . GLU A 1 139 ? 13.57 -26 -20.375 1 97.06 139 GLU A CA 1
ATOM 1049 C C . GLU A 1 139 ? 13.516 -25.344 -19 1 97.06 139 GLU A C 1
ATOM 1051 O O . GLU A 1 139 ? 14.547 -25.125 -18.375 1 97.06 139 GLU A O 1
ATOM 1056 N N . CYS A 1 140 ? 12.305 -25.078 -18.531 1 98.25 140 CYS A N 1
ATOM 1057 C CA . CYS A 1 140 ? 12.141 -24.328 -17.281 1 98.25 140 CYS A CA 1
ATOM 1058 C C . CYS A 1 140 ? 12.367 -25.219 -16.078 1 98.25 140 CYS A C 1
ATOM 1060 O O . CYS A 1 140 ? 12.852 -24.75 -15.039 1 98.25 140 CYS A O 1
ATOM 1062 N N . ALA A 1 141 ? 12.039 -26.531 -16.156 1 98.56 141 ALA A N 1
ATOM 1063 C CA . ALA A 1 141 ? 12.359 -27.453 -15.07 1 98.56 141 ALA A CA 1
ATOM 1064 C C . ALA A 1 141 ? 13.867 -27.547 -14.852 1 98.56 141 ALA A C 1
ATOM 1066 O O . ALA A 1 141 ? 14.344 -27.438 -13.719 1 98.56 141 ALA A O 1
ATOM 1067 N N . VAL A 1 142 ? 14.586 -27.703 -15.945 1 98.06 142 VAL A N 1
ATOM 1068 C CA . VAL A 1 142 ? 16.047 -27.766 -15.859 1 98.06 142 VAL A CA 1
ATOM 1069 C C . VAL A 1 142 ? 16.578 -26.469 -15.273 1 98.06 142 VAL A C 1
ATOM 1071 O O . VAL A 1 142 ? 17.422 -26.484 -14.359 1 98.06 142 VAL A O 1
ATOM 1074 N N . HIS A 1 143 ? 16.094 -25.344 -15.75 1 98 143 HIS A N 1
ATOM 1075 C CA . HIS A 1 143 ? 16.516 -24.031 -15.273 1 98 143 HIS A CA 1
ATOM 1076 C C . HIS A 1 143 ? 16.297 -23.906 -13.766 1 98 143 HIS A C 1
ATOM 1078 O O . HIS A 1 143 ? 17.141 -23.344 -13.062 1 98 143 HIS A O 1
ATOM 1084 N N . ALA A 1 144 ? 15.211 -24.453 -13.242 1 98.44 144 ALA A N 1
ATOM 1085 C CA . ALA A 1 144 ? 14.82 -24.297 -11.844 1 98.44 144 ALA A CA 1
ATOM 1086 C C . ALA A 1 144 ? 15.367 -25.438 -10.984 1 98.44 144 ALA A C 1
ATOM 1088 O O . ALA A 1 144 ? 15.094 -25.5 -9.781 1 98.44 144 ALA A O 1
ATOM 1089 N N . GLY A 1 145 ? 16.078 -26.375 -11.578 1 98 145 GLY A N 1
ATOM 1090 C CA . GLY A 1 145 ? 16.625 -27.5 -10.836 1 98 145 GLY A CA 1
ATOM 1091 C C . GLY A 1 145 ? 15.578 -28.547 -10.5 1 98 145 GLY A C 1
ATOM 1092 O O . GLY A 1 145 ? 15.695 -29.25 -9.492 1 98 145 GLY A O 1
ATOM 1093 N N . MET A 1 146 ? 14.586 -28.688 -11.312 1 98.19 146 MET A N 1
ATOM 1094 C CA . MET A 1 146 ? 13.523 -29.672 -11.125 1 98.19 146 MET A CA 1
ATOM 1095 C C . MET A 1 146 ? 13.727 -30.875 -12.031 1 98.19 146 MET A C 1
ATOM 1097 O O . MET A 1 146 ? 14.445 -30.781 -13.031 1 98.19 146 MET A O 1
ATOM 1101 N N . VAL A 1 147 ? 13.016 -31.922 -11.633 1 98.19 147 VAL A N 1
ATOM 1102 C CA . VAL A 1 147 ? 13.031 -33.125 -12.445 1 98.19 147 VAL A CA 1
ATOM 1103 C C . VAL A 1 147 ? 11.859 -33.125 -13.422 1 98.19 147 VAL A C 1
ATOM 1105 O O . VAL A 1 147 ? 10.703 -33.25 -13.016 1 98.19 147 VAL A O 1
ATOM 1108 N N . THR A 1 148 ? 12.195 -33.062 -14.68 1 98.19 148 THR A N 1
ATOM 1109 C CA . THR A 1 148 ? 11.18 -32.906 -15.719 1 98.19 148 THR A CA 1
ATOM 1110 C C . THR A 1 148 ? 10.188 -34.031 -15.68 1 98.19 148 THR A C 1
ATOM 1112 O O . THR A 1 148 ? 8.969 -33.812 -15.75 1 98.19 148 THR A O 1
ATOM 1115 N N . ASP A 1 149 ? 10.672 -35.281 -15.547 1 98.31 149 ASP A N 1
ATOM 1116 C CA . ASP A 1 149 ? 9.805 -36.469 -15.594 1 98.31 149 ASP A CA 1
ATOM 1117 C C . ASP A 1 149 ? 8.773 -36.438 -14.469 1 98.31 149 ASP A C 1
ATOM 1119 O O . ASP A 1 149 ? 7.617 -36.812 -14.672 1 98.31 149 ASP A O 1
ATOM 1123 N N . LYS A 1 150 ? 9.227 -36 -13.352 1 98.25 150 LYS A N 1
ATOM 1124 C CA . LYS A 1 150 ? 8.312 -35.906 -12.219 1 98.25 150 LYS A CA 1
ATOM 1125 C C . LYS A 1 150 ? 7.246 -34.844 -12.469 1 98.25 150 LYS A C 1
ATOM 1127 O O . LYS A 1 150 ? 6.07 -35.062 -12.172 1 98.25 150 LYS A O 1
ATOM 1132 N N . LEU A 1 151 ? 7.699 -33.719 -12.977 1 98.62 151 LEU A N 1
ATOM 1133 C CA . LEU A 1 151 ? 6.785 -32.625 -13.305 1 98.62 151 LEU A CA 1
ATOM 1134 C C . LEU A 1 151 ? 5.746 -33.062 -14.328 1 98.62 151 LEU A C 1
ATOM 1136 O O . LEU A 1 151 ? 4.547 -32.844 -14.148 1 98.62 151 LEU A O 1
ATOM 1140 N N . MET A 1 152 ? 6.18 -33.812 -15.367 1 98.5 152 MET A N 1
ATOM 1141 C CA . MET A 1 152 ? 5.297 -34.219 -16.453 1 98.5 152 MET A CA 1
ATOM 1142 C C . MET A 1 152 ? 4.352 -35.344 -15.977 1 98.5 152 MET A C 1
ATOM 1144 O O . MET A 1 152 ? 3.207 -35.406 -16.422 1 98.5 152 MET A O 1
ATOM 1148 N N . ALA A 1 153 ? 4.852 -36.188 -15.031 1 98.5 153 ALA A N 1
ATOM 1149 C CA . ALA A 1 153 ? 3.979 -37.219 -14.453 1 98.5 153 ALA A CA 1
ATOM 1150 C C . ALA A 1 153 ? 2.789 -36.562 -13.742 1 98.5 153 ALA A C 1
ATOM 1152 O O . ALA A 1 153 ? 1.663 -37.062 -13.836 1 98.5 153 ALA A O 1
ATOM 1153 N N . CYS A 1 154 ? 3.066 -35.531 -13.062 1 98.56 154 CYS A N 1
ATOM 1154 C CA . CYS A 1 154 ? 1.991 -34.781 -12.43 1 98.56 154 CYS A CA 1
ATOM 1155 C C . CYS A 1 154 ? 1.088 -34.125 -13.477 1 98.56 154 CYS A C 1
ATOM 1157 O O . CYS A 1 154 ? -0.136 -34.25 -13.406 1 98.56 154 CYS A O 1
ATOM 1159 N N . TYR A 1 155 ? 1.674 -33.469 -14.445 1 98.25 155 TYR A N 1
ATOM 1160 C CA . TYR A 1 155 ? 0.969 -32.75 -15.492 1 98.25 155 TYR A CA 1
ATOM 1161 C C . TYR A 1 155 ? 0.047 -33.656 -16.281 1 98.25 155 TYR A C 1
ATOM 1163 O O . TYR A 1 155 ? -1.095 -33.312 -16.578 1 98.25 155 TYR A O 1
ATOM 1171 N N . GLU A 1 156 ? 0.482 -34.812 -16.609 1 97.81 156 GLU A N 1
ATOM 1172 C CA . GLU A 1 156 ? -0.262 -35.719 -17.453 1 97.81 156 GLU A CA 1
ATOM 1173 C C . GLU A 1 156 ? -1.186 -36.625 -16.641 1 97.81 156 GLU A C 1
ATOM 1175 O O . GLU A 1 156 ? -2.088 -37.25 -17.188 1 97.81 156 GLU A O 1
ATOM 1180 N N . GLY A 1 157 ? -0.988 -36.625 -15.32 1 97.12 157 GLY A N 1
ATOM 1181 C CA . GLY A 1 157 ? -1.736 -37.5 -14.453 1 97.12 157 GLY A CA 1
ATOM 1182 C C . GLY A 1 157 ? -2.926 -36.844 -13.789 1 97.12 157 GLY A C 1
ATOM 1183 O O . GLY A 1 157 ? -3.205 -35.656 -14.047 1 97.12 157 GLY A O 1
ATOM 1184 N N . PRO A 1 158 ? -3.611 -37.562 -12.914 1 97.19 158 PRO A N 1
ATOM 1185 C CA . PRO A 1 158 ? -4.816 -37.062 -12.258 1 97.19 158 PRO A CA 1
ATOM 1186 C C . PRO A 1 158 ? -4.512 -35.938 -11.258 1 97.19 158 PRO A C 1
ATOM 1188 O O . PRO A 1 158 ? -5.371 -35.094 -10.984 1 97.19 158 PRO A O 1
ATOM 1191 N N . LEU A 1 159 ? -3.303 -35.969 -10.766 1 98.12 159 LEU A N 1
ATOM 1192 C CA . LEU A 1 159 ? -2.938 -34.938 -9.797 1 98.12 159 LEU A CA 1
ATOM 1193 C C . LEU A 1 159 ? -3.029 -33.531 -10.422 1 98.12 159 LEU A C 1
ATOM 1195 O O . LEU A 1 159 ? -3.512 -32.594 -9.789 1 98.12 159 LEU A O 1
ATOM 1199 N N . GLY A 1 160 ? -2.541 -33.375 -11.641 1 98.06 160 GLY A N 1
ATOM 1200 C CA . GLY A 1 160 ? -2.631 -32.094 -12.328 1 98.06 160 GLY A CA 1
ATOM 1201 C C . GLY A 1 160 ? -4.051 -31.562 -12.414 1 98.06 160 GLY A C 1
ATOM 1202 O O . GLY A 1 160 ? -4.293 -30.375 -12.188 1 98.06 160 GLY A O 1
ATOM 1203 N N . ALA A 1 161 ? -4.961 -32.469 -12.766 1 96.25 161 ALA A N 1
ATOM 1204 C CA . ALA A 1 161 ? -6.367 -32.062 -12.859 1 96.25 161 ALA A CA 1
ATOM 1205 C C . ALA A 1 161 ? -6.91 -31.641 -11.508 1 96.25 161 ALA A C 1
ATOM 1207 O O . ALA A 1 161 ? -7.648 -30.656 -11.406 1 96.25 161 ALA A O 1
ATOM 1208 N N . THR A 1 162 ? -6.559 -32.406 -10.508 1 97.81 162 THR A N 1
ATOM 1209 C CA . THR A 1 162 ? -6.996 -32.094 -9.148 1 97.81 162 THR A CA 1
ATOM 1210 C C . THR A 1 162 ? -6.477 -30.734 -8.719 1 97.81 162 THR A C 1
ATOM 1212 O O . THR A 1 162 ? -7.219 -29.938 -8.125 1 97.81 162 THR A O 1
ATOM 1215 N N . LEU A 1 163 ? -5.223 -30.438 -9.008 1 98.56 163 LEU A N 1
ATOM 1216 C CA . LEU A 1 163 ? -4.613 -29.156 -8.641 1 98.56 163 LEU A CA 1
ATOM 1217 C C . LEU A 1 163 ? -5.289 -28 -9.367 1 98.56 163 LEU A C 1
ATOM 1219 O O . LEU A 1 163 ? -5.445 -26.906 -8.805 1 98.56 163 LEU A O 1
ATOM 1223 N N . GLN A 1 164 ? -5.711 -28.203 -10.594 1 98.12 164 GLN 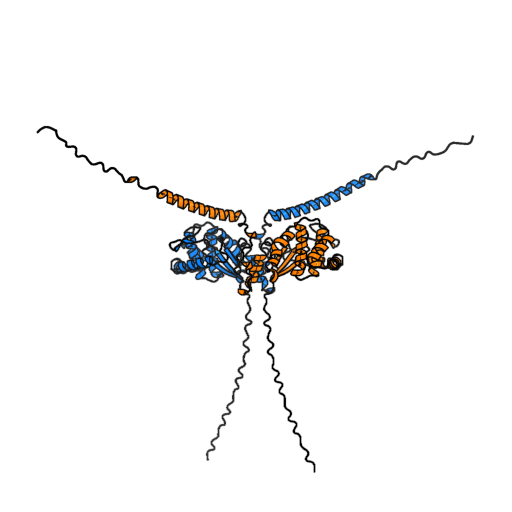A N 1
ATOM 1224 C CA . GLN A 1 164 ? -6.43 -27.156 -11.328 1 98.12 164 GLN A CA 1
ATOM 1225 C C . GLN A 1 164 ? -7.809 -26.906 -10.727 1 98.12 164 GLN A C 1
ATOM 1227 O O . GLN A 1 164 ? -8.281 -25.781 -10.695 1 98.12 164 GLN A O 1
ATOM 1232 N N . GLN A 1 165 ? -8.445 -28 -10.273 1 97 165 GLN A N 1
ATOM 1233 C CA . GLN A 1 165 ? -9.719 -27.812 -9.578 1 97 165 GLN A CA 1
ATOM 1234 C C . GLN A 1 165 ? -9.539 -27 -8.305 1 97 165 GLN A C 1
ATOM 1236 O O . GLN A 1 165 ? -10.367 -26.141 -8 1 97 165 GLN A O 1
ATOM 1241 N N . LEU A 1 166 ? -8.492 -27.266 -7.578 1 98.12 166 LEU A N 1
ATOM 1242 C CA . LEU A 1 166 ? -8.203 -26.5 -6.367 1 98.12 166 LEU A CA 1
ATOM 1243 C C . LEU A 1 166 ? -7.93 -25.031 -6.699 1 98.12 166 LEU A C 1
ATOM 1245 O O . LEU A 1 166 ? -8.398 -24.141 -5.992 1 98.12 166 LEU A O 1
ATOM 1249 N N . ALA A 1 167 ? -7.137 -24.781 -7.762 1 98.62 167 ALA A N 1
ATOM 1250 C CA . ALA A 1 167 ? -6.867 -23.422 -8.195 1 98.62 167 ALA A CA 1
ATOM 1251 C C . ALA A 1 167 ? -8.164 -22.688 -8.555 1 98.62 167 ALA A C 1
ATOM 1253 O O . ALA A 1 167 ? -8.344 -21.531 -8.195 1 98.62 167 ALA A O 1
ATOM 1254 N N . ALA A 1 168 ? -9.016 -23.391 -9.289 1 98.25 168 ALA A N 1
ATOM 1255 C CA . ALA A 1 168 ? -10.32 -22.844 -9.641 1 98.25 168 ALA A CA 1
ATOM 1256 C C . ALA A 1 168 ? -11.109 -22.469 -8.391 1 98.25 168 ALA A C 1
ATOM 1258 O O . ALA A 1 168 ? -11.68 -21.375 -8.312 1 98.25 168 ALA A O 1
ATOM 1259 N N . GLN A 1 169 ? -11.18 -23.375 -7.445 1 97.94 169 GLN A N 1
ATOM 1260 C CA . GLN A 1 169 ? -11.938 -23.156 -6.215 1 97.94 169 GLN A CA 1
ATOM 1261 C C . GLN A 1 169 ? -11.367 -22 -5.41 1 97.94 169 GLN A C 1
ATOM 1263 O O . GLN A 1 169 ? -12.109 -21.156 -4.898 1 97.94 169 GLN A O 1
ATOM 1268 N N . ARG A 1 170 ? -10.055 -21.938 -5.277 1 98.44 170 ARG A N 1
ATOM 1269 C CA . ARG A 1 170 ? -9.406 -20.859 -4.551 1 98.44 170 ARG A CA 1
ATOM 1270 C C . ARG A 1 170 ? -9.711 -19.516 -5.195 1 98.44 170 ARG A C 1
ATOM 1272 O O . ARG A 1 170 ? -10 -18.531 -4.504 1 98.44 170 ARG A O 1
ATOM 1279 N N . THR A 1 171 ? -9.617 -19.469 -6.512 1 98.62 171 THR A N 1
ATOM 1280 C CA . THR A 1 171 ? -9.898 -18.234 -7.234 1 98.62 171 THR A CA 1
ATOM 1281 C C . THR A 1 171 ? -11.352 -17.812 -7.051 1 98.62 171 THR A C 1
ATOM 1283 O O . THR A 1 171 ? -11.648 -16.641 -6.805 1 98.62 171 THR A O 1
ATOM 1286 N N . ALA A 1 172 ? -12.242 -18.766 -7.062 1 97.38 172 ALA A N 1
ATOM 1287 C CA . ALA A 1 172 ? -13.68 -18.516 -6.945 1 97.38 172 ALA A CA 1
ATOM 1288 C C . ALA A 1 172 ? -14.039 -18.062 -5.531 1 97.38 172 ALA A C 1
ATOM 1290 O O . ALA A 1 172 ? -15.086 -17.438 -5.32 1 97.38 172 ALA A O 1
ATOM 1291 N N . SER A 1 173 ? -13.234 -18.344 -4.543 1 97.25 173 SER A N 1
ATOM 1292 C CA . SER A 1 173 ? -13.531 -18.078 -3.141 1 97.25 173 SER A CA 1
ATOM 1293 C C . SER A 1 173 ? -13.125 -16.656 -2.758 1 97.25 173 SER A C 1
ATOM 1295 O O . SER A 1 173 ? -13.414 -16.203 -1.648 1 97.25 173 SER A O 1
ATOM 1297 N N . LEU A 1 174 ? -12.492 -15.992 -3.645 1 97.25 174 LEU A N 1
ATOM 1298 C CA . LEU A 1 174 ? -12.008 -14.641 -3.361 1 97.25 174 LEU A CA 1
ATOM 1299 C C . LEU A 1 174 ? -13.164 -13.719 -2.994 1 97.25 174 LEU A C 1
ATOM 1301 O O . LEU A 1 174 ? -14.219 -13.758 -3.629 1 97.25 174 LEU A O 1
ATOM 1305 N N . LYS A 1 175 ? -12.992 -12.953 -1.92 1 92.31 175 LYS A N 1
ATOM 1306 C CA . LYS A 1 175 ? -13.883 -11.867 -1.505 1 92.31 175 LYS A CA 1
ATOM 1307 C C . LYS A 1 175 ? -13.125 -10.555 -1.387 1 92.31 175 LYS A C 1
ATOM 1309 O O . LYS A 1 175 ? -12.25 -10.406 -0.529 1 92.31 175 LYS A O 1
ATOM 1314 N N . PRO A 1 176 ? -13.508 -9.57 -2.211 1 94.44 176 PRO A N 1
ATOM 1315 C CA . PRO A 1 176 ? -14.398 -9.664 -3.365 1 94.44 176 PRO A CA 1
ATOM 1316 C C . PRO A 1 176 ? -13.844 -10.547 -4.477 1 94.44 176 PRO A C 1
ATOM 1318 O O . PRO A 1 176 ? -12.656 -10.898 -4.457 1 94.44 176 PRO A O 1
ATOM 1321 N N . PRO A 1 177 ? -14.742 -10.945 -5.418 1 96.19 177 PRO A N 1
ATOM 1322 C CA . PRO A 1 177 ? -14.242 -11.703 -6.566 1 96.19 177 PRO A CA 1
ATOM 1323 C C . PRO A 1 177 ? -13.234 -10.922 -7.398 1 96.19 177 PRO A C 1
ATOM 1325 O O . PRO A 1 177 ? -13.289 -9.688 -7.441 1 96.19 177 PRO A O 1
ATOM 1328 N N . HIS A 1 178 ? -12.297 -11.664 -8.023 1 96.44 178 HIS A N 1
ATOM 1329 C CA . HIS A 1 178 ? -11.328 -10.984 -8.883 1 96.44 178 HIS A CA 1
ATOM 1330 C C . HIS A 1 178 ? -12 -10.422 -10.133 1 96.44 178 HIS A C 1
ATOM 1332 O O . HIS A 1 178 ? -12.977 -10.984 -10.625 1 96.44 178 HIS A O 1
ATOM 1338 N N . ARG A 1 179 ? -11.477 -9.383 -10.641 1 93.5 179 ARG A N 1
ATOM 1339 C CA . ARG A 1 179 ? -12.047 -8.711 -11.805 1 93.5 179 ARG A CA 1
ATOM 1340 C C . ARG A 1 179 ? -11.125 -8.836 -13.016 1 93.5 179 ARG A C 1
ATOM 1342 O O . ARG A 1 179 ? -11.586 -8.766 -14.156 1 93.5 179 ARG A O 1
ATOM 1349 N N . TRP A 1 180 ? -9.883 -8.945 -12.82 1 96 180 TRP A N 1
ATOM 1350 C CA . TRP A 1 180 ? -8.844 -9.094 -13.828 1 96 180 TRP A CA 1
ATOM 1351 C C . TRP A 1 180 ? -7.641 -9.852 -13.266 1 96 180 TRP A C 1
ATOM 1353 O O . TRP A 1 180 ? -7.621 -10.195 -12.086 1 96 180 TRP A O 1
ATOM 1363 N N . VAL A 1 181 ? -6.742 -10.211 -14.141 1 97.38 181 VAL A N 1
ATOM 1364 C CA . VAL A 1 181 ? -5.449 -10.727 -13.695 1 97.38 181 VAL A CA 1
ATOM 1365 C C . VAL A 1 181 ? -4.324 -9.898 -14.312 1 97.38 181 VAL A C 1
ATOM 1367 O O . VAL A 1 181 ? -4.48 -9.336 -15.398 1 97.38 181 VAL A O 1
ATOM 1370 N N . PRO A 1 182 ? -3.227 -9.773 -13.625 1 98.38 182 PRO A N 1
ATOM 1371 C CA . PRO A 1 182 ? -2.904 -10.344 -12.312 1 98.38 182 PRO A CA 1
ATOM 1372 C C . PRO A 1 182 ? -3.76 -9.75 -11.188 1 98.38 182 PRO A C 1
ATOM 1374 O O . PRO A 1 182 ? -3.938 -8.531 -11.117 1 98.38 182 PRO A O 1
ATOM 1377 N N . TRP A 1 183 ? -4.406 -10.625 -10.391 1 98.62 183 TRP A N 1
ATOM 1378 C CA . TRP A 1 183 ? -5.078 -10.266 -9.148 1 98.62 183 TRP A CA 1
ATOM 1379 C C . TRP A 1 183 ? -4.215 -10.609 -7.938 1 98.62 183 TRP A C 1
ATOM 1381 O O . TRP A 1 183 ? -3.932 -11.781 -7.688 1 98.62 183 TRP A O 1
ATOM 1391 N N . VAL A 1 184 ? -3.748 -9.578 -7.199 1 98.81 184 VAL A N 1
ATOM 1392 C CA . VAL A 1 184 ? -2.801 -9.773 -6.105 1 98.81 184 VAL A CA 1
ATOM 1393 C C . VAL A 1 184 ? -3.422 -9.297 -4.797 1 98.81 184 VAL A C 1
ATOM 1395 O O . VAL A 1 184 ? -3.992 -8.203 -4.734 1 98.81 184 VAL A O 1
ATOM 1398 N N . THR A 1 185 ? -3.398 -10.133 -3.816 1 98.62 185 THR A N 1
ATOM 1399 C CA . THR A 1 185 ? -3.816 -9.734 -2.479 1 98.62 185 THR A CA 1
ATOM 1400 C C . THR A 1 185 ? -2.625 -9.711 -1.524 1 98.62 185 THR A C 1
ATOM 1402 O O . THR A 1 185 ? -1.73 -10.555 -1.622 1 98.62 185 THR A O 1
ATOM 1405 N N . VAL A 1 186 ? -2.543 -8.75 -0.654 1 98.69 186 VAL A N 1
ATOM 1406 C CA . VAL A 1 186 ? -1.612 -8.68 0.468 1 98.69 186 VAL A CA 1
ATOM 1407 C C . VAL A 1 186 ? -2.377 -8.812 1.783 1 98.69 186 VAL A C 1
ATOM 1409 O O . VAL A 1 186 ? -3.244 -7.996 2.09 1 98.69 186 VAL A O 1
ATOM 1412 N N . ASN A 1 187 ? -2.078 -9.883 2.512 1 97.75 187 ASN A N 1
ATOM 1413 C CA . ASN A 1 187 ? -2.818 -10.219 3.723 1 97.75 187 ASN A CA 1
ATOM 1414 C C . ASN A 1 187 ? -4.32 -10.289 3.463 1 97.75 187 ASN A C 1
ATOM 1416 O O . ASN A 1 187 ? -5.117 -9.82 4.277 1 97.75 187 ASN A O 1
ATOM 1420 N N . GLY A 1 188 ? -4.664 -10.812 2.277 1 97.19 188 GLY A N 1
ATOM 1421 C CA . GLY A 1 188 ? -6.059 -11.031 1.932 1 97.19 188 GLY A CA 1
ATOM 1422 C C . GLY A 1 188 ? -6.719 -9.805 1.321 1 97.19 188 GLY A C 1
ATOM 1423 O O . GLY A 1 188 ? -7.859 -9.875 0.857 1 97.19 188 GLY A O 1
ATOM 1424 N N . ILE A 1 189 ? -6.051 -8.656 1.296 1 97.69 189 ILE A N 1
ATOM 1425 C CA . ILE A 1 189 ? -6.594 -7.41 0.755 1 97.69 189 ILE A CA 1
ATOM 1426 C C . ILE A 1 189 ? -6.168 -7.254 -0.703 1 97.69 189 ILE A C 1
ATOM 1428 O O . ILE A 1 189 ? -4.973 -7.211 -1.006 1 97.69 189 ILE A O 1
ATOM 1432 N N . PRO A 1 190 ? -7.145 -7.172 -1.611 1 97.75 190 PRO A N 1
ATOM 1433 C CA . PRO A 1 190 ? -6.758 -6.984 -3.012 1 97.75 190 PRO A CA 1
ATOM 1434 C C . PRO A 1 190 ? -6.082 -5.641 -3.266 1 97.75 190 PRO A C 1
ATOM 1436 O O . PRO A 1 190 ? -6.508 -4.617 -2.723 1 97.75 190 PRO A O 1
ATOM 1439 N N . LEU A 1 191 ? -5.031 -5.645 -4.086 1 97.62 191 LEU A N 1
ATOM 1440 C CA . LEU A 1 191 ? -4.328 -4.418 -4.441 1 97.62 191 LEU A CA 1
ATOM 1441 C C . LEU A 1 191 ? -5 -3.73 -5.629 1 97.62 191 LEU A C 1
ATOM 1443 O O . LEU A 1 191 ? -4.656 -2.598 -5.973 1 97.62 191 LEU A O 1
ATOM 1447 N N . LEU A 1 192 ? -5.934 -4.41 -6.312 1 95.62 192 LEU A N 1
ATOM 1448 C CA . LEU A 1 192 ? -6.641 -3.887 -7.477 1 95.62 192 LEU A CA 1
ATOM 1449 C C . LEU A 1 192 ? -5.656 -3.426 -8.547 1 95.62 192 LEU A C 1
ATOM 1451 O O . LEU A 1 192 ? -4.836 -4.215 -9.023 1 95.62 192 LEU A O 1
ATOM 1455 N N . ASP A 1 193 ? -5.746 -2.182 -9.031 1 93.88 193 ASP A N 1
ATOM 1456 C CA . ASP A 1 193 ? -4.871 -1.714 -10.102 1 93.88 193 ASP A CA 1
ATOM 1457 C C . ASP A 1 193 ? -3.559 -1.173 -9.547 1 93.88 193 ASP A C 1
ATOM 1459 O O . ASP A 1 193 ? -2.781 -0.546 -10.266 1 93.88 193 ASP A O 1
ATOM 1463 N N . ASP A 1 194 ? -3.297 -1.452 -8.273 1 96.44 194 ASP A N 1
ATOM 1464 C CA . ASP A 1 194 ? -2.123 -0.884 -7.617 1 96.44 194 ASP A CA 1
ATOM 1465 C C . ASP A 1 194 ? -1.037 -1.939 -7.422 1 96.44 194 ASP A C 1
ATOM 1467 O O . ASP A 1 194 ? -0.22 -1.836 -6.504 1 96.44 194 ASP A O 1
ATOM 1471 N N . VAL A 1 195 ? -0.945 -2.975 -8.203 1 97.62 195 VAL A N 1
ATOM 1472 C CA . VAL A 1 195 ? -0.045 -4.105 -8.016 1 97.62 195 VAL A CA 1
ATOM 1473 C C . VAL A 1 195 ? 1.399 -3.66 -8.227 1 97.62 195 VAL A C 1
ATOM 1475 O O . VAL A 1 195 ? 2.326 -4.254 -7.672 1 97.62 195 VAL A O 1
ATOM 1478 N N . ASP A 1 196 ? 1.594 -2.561 -8.984 1 96.31 196 ASP A N 1
ATOM 1479 C CA . ASP A 1 196 ? 2.949 -2.09 -9.25 1 96.31 196 ASP A CA 1
ATOM 1480 C C . ASP A 1 196 ? 3.623 -1.6 -7.969 1 96.31 196 ASP A C 1
ATOM 1482 O O . ASP A 1 196 ? 4.848 -1.498 -7.906 1 96.31 196 ASP A O 1
ATOM 1486 N N . ASN A 1 197 ? 2.822 -1.321 -6.945 1 97.12 197 ASN A N 1
ATOM 1487 C CA . ASN A 1 197 ? 3.357 -0.805 -5.691 1 97.12 197 ASN A CA 1
ATOM 1488 C C . ASN A 1 197 ? 3.482 -1.904 -4.641 1 97.12 197 ASN A C 1
ATOM 1490 O O . ASN A 1 197 ? 3.545 -1.62 -3.441 1 97.12 197 ASN A O 1
ATOM 1494 N N . ILE A 1 198 ? 3.58 -3.188 -5.047 1 98.44 198 ILE A N 1
ATOM 1495 C CA . ILE A 1 198 ? 3.57 -4.324 -4.133 1 98.44 198 ILE A CA 1
ATOM 1496 C C . ILE A 1 198 ? 4.73 -4.207 -3.15 1 98.44 198 ILE A C 1
ATOM 1498 O O . ILE A 1 198 ? 4.586 -4.516 -1.966 1 98.44 198 ILE A O 1
ATOM 1502 N N . GLN A 1 199 ? 5.91 -3.748 -3.59 1 98.19 199 GLN A N 1
ATOM 1503 C CA . GLN A 1 199 ? 7.055 -3.629 -2.695 1 98.19 199 GLN A CA 1
ATOM 1504 C C . GLN A 1 199 ? 6.773 -2.639 -1.569 1 98.19 199 GLN A C 1
ATOM 1506 O O . GLN A 1 199 ? 7.152 -2.875 -0.42 1 98.19 199 GLN A O 1
ATOM 1511 N N . ARG A 1 200 ? 6.133 -1.535 -1.926 1 98.06 200 ARG A N 1
ATOM 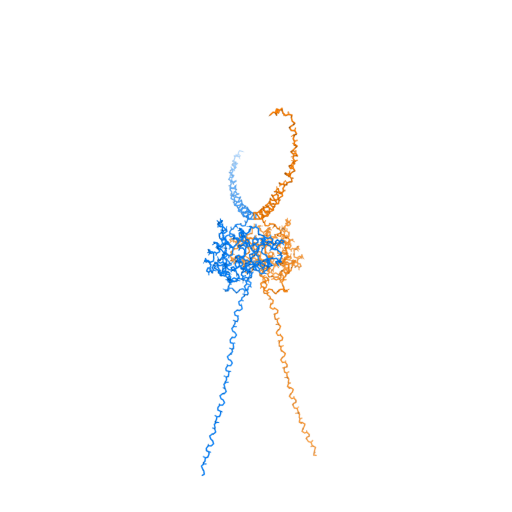1512 C CA . ARG A 1 200 ? 5.828 -0.52 -0.923 1 98.06 200 ARG A CA 1
ATOM 1513 C C . ARG A 1 200 ? 4.848 -1.052 0.115 1 98.06 200 ARG A C 1
ATOM 1515 O O . ARG A 1 200 ? 5.008 -0.811 1.312 1 98.06 200 ARG A O 1
ATOM 1522 N N . TYR A 1 201 ? 3.812 -1.808 -0.333 1 98.44 201 TYR A N 1
ATOM 1523 C CA . TYR A 1 201 ? 2.895 -2.445 0.604 1 98.44 201 TYR A CA 1
ATOM 1524 C C . TYR A 1 201 ? 3.643 -3.357 1.567 1 98.44 201 TYR A C 1
ATOM 1526 O O . TYR A 1 201 ? 3.439 -3.289 2.781 1 98.44 201 TYR A O 1
ATOM 1534 N N . ILE A 1 202 ? 4.531 -4.172 1.046 1 98.5 202 ILE A N 1
ATOM 1535 C CA . ILE A 1 202 ? 5.301 -5.121 1.844 1 98.5 202 ILE A CA 1
ATOM 1536 C C . ILE A 1 202 ? 6.172 -4.367 2.846 1 98.5 202 ILE A C 1
ATOM 1538 O O . ILE A 1 202 ? 6.211 -4.719 4.027 1 98.5 202 ILE A O 1
ATOM 1542 N N . CYS A 1 203 ? 6.793 -3.283 2.4 1 98.25 203 CYS A N 1
ATOM 1543 C CA . CYS A 1 203 ? 7.684 -2.5 3.248 1 98.25 203 CYS A CA 1
ATOM 1544 C C . CYS A 1 203 ? 6.922 -1.864 4.402 1 98.25 203 CYS A C 1
ATOM 1546 O O . CYS A 1 203 ? 7.391 -1.874 5.543 1 98.25 203 CYS A O 1
ATOM 1548 N N . THR A 1 204 ? 5.73 -1.301 4.133 1 98.19 204 THR A N 1
ATOM 1549 C CA . THR A 1 204 ? 4.98 -0.65 5.199 1 98.19 204 THR A CA 1
ATOM 1550 C C . THR A 1 204 ? 4.562 -1.663 6.262 1 98.19 204 THR A C 1
ATOM 1552 O O . THR A 1 204 ? 4.504 -1.336 7.449 1 98.19 204 THR A O 1
ATOM 1555 N N . ILE A 1 205 ? 4.32 -2.922 5.863 1 98.19 205 ILE A N 1
ATOM 1556 C CA . ILE A 1 205 ? 3.908 -3.975 6.785 1 98.19 205 ILE A CA 1
ATOM 1557 C C . ILE A 1 205 ? 5.102 -4.414 7.633 1 98.19 205 ILE A C 1
ATOM 1559 O O . ILE A 1 205 ? 4.988 -4.539 8.859 1 98.19 205 ILE A O 1
ATOM 1563 N N . ILE A 1 206 ? 6.27 -4.617 6.984 1 97.25 206 ILE A N 1
ATOM 1564 C CA . ILE A 1 206 ? 7.469 -5.043 7.703 1 97.25 206 ILE A CA 1
ATOM 1565 C C . ILE A 1 206 ? 7.84 -3.996 8.75 1 97.25 206 ILE A C 1
ATOM 1567 O O . ILE A 1 206 ? 8.172 -4.34 9.891 1 97.25 206 ILE A O 1
ATOM 1571 N N . TYR A 1 207 ? 7.68 -2.742 8.406 1 96.31 207 TYR A N 1
ATOM 1572 C CA . TYR A 1 207 ? 8.109 -1.656 9.281 1 96.31 207 TYR A CA 1
ATOM 1573 C C . TYR A 1 207 ? 7.156 -1.493 10.453 1 96.31 207 TYR A C 1
ATOM 1575 O O . TYR A 1 207 ? 7.484 -0.831 11.445 1 96.31 207 TYR A O 1
ATOM 1583 N N . GLN A 1 208 ? 5.965 -2.072 10.383 1 95.81 208 GLN A N 1
ATOM 1584 C CA . GLN A 1 208 ? 5.012 -2.031 11.492 1 95.81 208 GLN A CA 1
ATOM 1585 C C . GLN A 1 208 ? 5.52 -2.836 12.68 1 95.81 208 GLN A C 1
ATOM 1587 O O . GLN A 1 208 ? 5.293 -2.457 13.836 1 95.81 208 GLN A O 1
ATOM 1592 N N . THR A 1 209 ? 6.289 -3.92 12.398 1 89.56 209 THR A N 1
ATOM 1593 C CA . THR A 1 209 ? 6.613 -4.812 13.5 1 89.56 209 THR A CA 1
ATOM 1594 C C . THR A 1 209 ? 8.125 -4.961 13.656 1 89.56 209 THR A C 1
ATOM 1596 O O . THR A 1 209 ? 8.609 -5.379 14.711 1 89.56 209 THR A O 1
ATOM 1599 N N . ALA A 1 210 ? 8.836 -4.629 12.617 1 91.06 210 ALA A N 1
ATOM 1600 C CA . ALA A 1 210 ? 10.281 -4.836 12.656 1 91.06 210 ALA A CA 1
ATOM 1601 C C . ALA A 1 210 ? 10.961 -3.803 13.547 1 91.06 210 ALA A C 1
ATOM 1603 O O . ALA A 1 210 ? 10.523 -2.65 13.617 1 91.06 210 ALA A O 1
ATOM 1604 N N . THR A 1 211 ? 11.938 -4.25 14.195 1 90.81 211 THR A N 1
ATOM 1605 C CA . THR A 1 211 ? 12.797 -3.307 14.906 1 90.81 211 THR A CA 1
ATOM 1606 C C . THR A 1 211 ? 13.625 -2.484 13.914 1 90.81 211 THR A C 1
ATOM 1608 O O . THR A 1 211 ? 13.812 -2.889 12.766 1 90.81 211 THR A O 1
ATOM 1611 N N . VAL A 1 212 ? 14.078 -1.424 14.414 1 89.44 212 VAL A N 1
ATOM 1612 C CA . VAL A 1 212 ? 14.844 -0.508 13.578 1 89.44 212 VAL A CA 1
ATOM 1613 C C . VAL A 1 212 ? 16.016 -1.249 12.945 1 89.44 212 VAL A C 1
ATOM 1615 O O . VAL A 1 212 ? 16.312 -1.058 11.766 1 89.44 212 VAL A O 1
ATOM 1618 N N . ARG A 1 213 ? 16.609 -2.197 13.688 1 90.88 213 ARG A N 1
ATOM 1619 C CA . ARG A 1 213 ? 17.781 -2.928 13.219 1 90.88 213 ARG A CA 1
ATOM 1620 C C . ARG A 1 213 ? 17.406 -3.938 12.141 1 90.88 213 ARG A C 1
ATOM 1622 O O . ARG A 1 213 ? 18.188 -4.203 11.227 1 90.88 213 ARG A O 1
ATOM 1629 N N . ASP A 1 214 ? 16.203 -4.387 12.164 1 92.12 214 ASP A N 1
ATOM 1630 C CA . ASP A 1 214 ? 15.773 -5.48 11.297 1 92.12 214 ASP A CA 1
ATOM 1631 C C . ASP A 1 214 ? 15.047 -4.953 10.062 1 92.12 214 ASP A C 1
ATOM 1633 O O . ASP A 1 214 ? 14.672 -5.723 9.18 1 92.12 214 ASP A O 1
ATOM 1637 N N . ARG A 1 215 ? 14.898 -3.641 9.945 1 94.62 215 ARG A N 1
ATOM 1638 C CA . ARG A 1 215 ? 14.195 -3.023 8.828 1 94.62 215 ARG A CA 1
ATOM 1639 C C . ARG A 1 215 ? 15.055 -3.057 7.562 1 94.62 215 ARG A C 1
ATOM 1641 O O . ARG A 1 215 ? 16.172 -2.555 7.555 1 94.62 215 ARG A O 1
ATOM 1648 N N . PRO A 1 216 ? 14.516 -3.682 6.535 1 95.69 216 PRO A N 1
ATOM 1649 C CA . PRO A 1 216 ? 15.289 -3.711 5.293 1 95.69 216 PRO A CA 1
ATOM 1650 C C . PRO A 1 216 ? 15.547 -2.318 4.723 1 95.69 216 PRO A C 1
ATOM 1652 O O . PRO A 1 216 ? 14.609 -1.549 4.516 1 95.69 216 PRO A O 1
ATOM 1655 N N . LYS A 1 217 ? 16.734 -2.031 4.367 1 93.44 217 LYS A N 1
ATOM 1656 C CA . LYS A 1 217 ? 17.125 -0.716 3.873 1 93.44 217 LYS A CA 1
ATOM 1657 C C . LYS A 1 217 ? 16.516 -0.435 2.502 1 93.44 217 LYS A C 1
ATOM 1659 O O . LYS A 1 217 ? 16.281 0.721 2.148 1 93.44 217 LYS A O 1
ATOM 1664 N N . VAL A 1 218 ? 16.266 -1.541 1.768 1 95.75 218 VAL A N 1
ATOM 1665 C CA . VAL A 1 218 ? 15.75 -1.421 0.408 1 95.75 218 VAL A CA 1
ATOM 1666 C C . VAL A 1 218 ? 14.406 -0.696 0.427 1 95.75 218 VAL A C 1
ATOM 1668 O O . VAL A 1 218 ? 13.984 -0.123 -0.582 1 95.75 218 VAL A O 1
ATOM 1671 N N . CYS A 1 219 ? 13.703 -0.644 1.561 1 96.06 219 CYS A N 1
ATOM 1672 C CA . CYS A 1 219 ? 12.391 -0.018 1.687 1 96.06 219 CYS A CA 1
ATOM 1673 C C . CYS A 1 219 ? 12.5 1.499 1.581 1 96.06 219 CYS A C 1
ATOM 1675 O O . CYS A 1 219 ? 11.508 2.178 1.316 1 96.06 219 CYS A O 1
ATOM 1677 N N . LEU A 1 220 ? 13.609 2.02 1.824 1 93.38 220 LEU A N 1
ATOM 1678 C CA . LEU A 1 220 ? 13.781 3.467 1.774 1 93.38 220 LEU A CA 1
ATOM 1679 C C . LEU A 1 220 ? 14.594 3.877 0.55 1 93.38 220 LEU A C 1
ATOM 1681 O O . LEU A 1 220 ? 14.852 5.062 0.339 1 93.38 220 LEU A O 1
ATOM 1685 N N . GLU A 1 221 ? 14.922 2.846 -0.256 1 84.94 221 GLU A N 1
ATOM 1686 C CA . GLU A 1 221 ? 15.664 3.127 -1.483 1 84.94 221 GLU A CA 1
ATOM 1687 C C . GLU A 1 221 ? 14.719 3.459 -2.635 1 84.94 221 GLU A C 1
ATOM 1689 O O . GLU A 1 221 ? 13.594 2.947 -2.689 1 84.94 221 GLU A O 1
ATOM 1694 N N . GLU A 1 222 ? 14.898 4.625 -3.328 1 62.28 222 GLU A N 1
ATOM 1695 C CA . GLU A 1 222 ? 14.07 5.008 -4.469 1 62.28 222 GLU A CA 1
ATOM 1696 C C . GLU A 1 222 ? 14.117 3.941 -5.562 1 62.28 222 GLU A C 1
ATOM 1698 O O . GLU A 1 222 ? 15.195 3.512 -5.973 1 62.28 222 GLU A O 1
ATOM 1703 N N . VAL A 1 223 ? 13.133 3.084 -5.555 1 54.56 223 VAL A N 1
ATOM 1704 C CA . VAL A 1 223 ? 13.109 2.146 -6.672 1 54.56 223 VAL A CA 1
ATOM 1705 C C . VAL A 1 223 ? 13.164 2.916 -7.992 1 54.56 223 VAL A C 1
ATOM 1707 O O . VAL A 1 223 ? 12.461 3.92 -8.164 1 54.56 223 VAL A O 1
ATOM 1710 N N . GLU A 1 224 ? 14.211 2.957 -8.719 1 46.47 224 GLU A N 1
ATOM 1711 C CA . GLU A 1 224 ? 14.516 3.619 -9.984 1 46.47 224 GLU A CA 1
ATOM 1712 C C . GLU A 1 224 ? 13.266 3.793 -10.828 1 46.47 224 GLU A C 1
ATOM 1714 O O . GLU A 1 224 ? 13.133 4.773 -11.562 1 46.47 224 GLU A O 1
ATOM 1719 N N . GLY A 1 225 ? 12.43 2.744 -11.094 1 42.19 225 GLY A N 1
ATOM 1720 C CA . GLY A 1 225 ? 11.445 2.754 -12.164 1 42.19 225 GLY A CA 1
ATOM 1721 C C . GLY A 1 225 ? 10.297 3.715 -11.914 1 42.19 225 GLY A C 1
ATOM 1722 O O . GLY A 1 225 ? 9.43 3.891 -12.766 1 42.19 225 GLY A O 1
ATOM 1723 N N . SER A 1 226 ? 10.031 3.885 -10.734 1 40.97 226 SER A N 1
ATOM 1724 C CA . SER A 1 226 ? 8.891 4.773 -10.523 1 40.97 226 SER A CA 1
ATOM 1725 C C . SER A 1 226 ? 9.273 6.23 -10.773 1 40.97 226 SER A C 1
ATOM 1727 O O . SER A 1 226 ? 8.703 7.141 -10.172 1 40.97 226 SER A O 1
ATOM 1729 N N . THR A 1 227 ? 10.453 6.355 -11.234 1 35.75 227 THR A N 1
ATOM 1730 C CA . THR A 1 227 ? 10.75 7.75 -11.531 1 35.75 227 THR A CA 1
ATOM 1731 C C . THR A 1 227 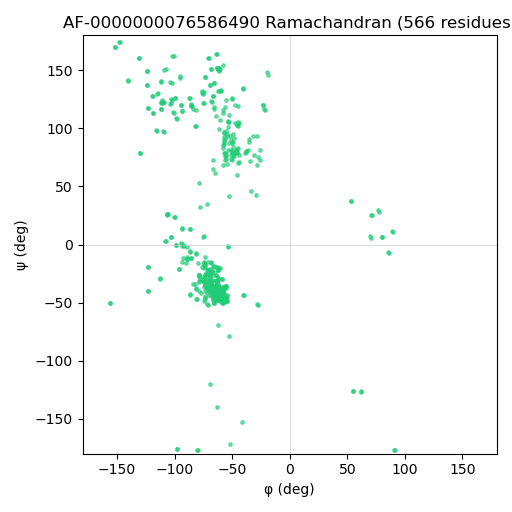? 9.688 8.359 -12.438 1 35.75 227 THR A C 1
ATOM 1733 O O . THR A 1 227 ? 9.977 9.234 -13.25 1 35.75 227 THR A O 1
ATOM 1736 N N . ALA A 1 228 ? 8.695 7.484 -12.805 1 32.44 228 ALA A N 1
ATOM 1737 C CA . ALA A 1 228 ? 7.809 8.258 -13.664 1 32.44 228 ALA A CA 1
ATOM 1738 C C . ALA A 1 228 ? 7.328 9.523 -12.969 1 32.44 228 ALA A C 1
ATOM 1740 O O . ALA A 1 228 ? 6.867 9.477 -11.82 1 32.44 228 ALA A O 1
ATOM 1741 N N . GLU A 1 229 ? 7.977 10.625 -13.195 1 35.59 229 GLU A N 1
ATOM 1742 C CA . GLU A 1 229 ? 7.344 11.875 -12.805 1 35.59 229 GLU A CA 1
ATOM 1743 C C . GLU A 1 229 ? 5.832 11.719 -12.68 1 35.59 229 GLU A C 1
ATOM 1745 O O . GLU A 1 229 ? 5.215 10.953 -13.43 1 35.59 229 GLU A O 1
ATOM 1750 N N . PRO A 1 230 ? 5.184 11.852 -11.562 1 36.34 230 PRO A N 1
ATOM 1751 C CA . PRO A 1 230 ? 3.73 11.664 -11.508 1 36.34 230 PRO A CA 1
ATOM 1752 C C . PRO A 1 230 ? 3.062 11.867 -12.867 1 36.34 230 PRO A C 1
ATOM 1754 O O . PRO A 1 230 ? 3.582 12.602 -13.711 1 36.34 230 PRO A O 1
ATOM 1757 N N . SER A 1 231 ? 2.393 10.945 -13.453 1 32.97 231 SER A N 1
ATOM 1758 C CA . SER A 1 231 ? 1.662 11.211 -14.688 1 32.97 231 SER A CA 1
ATOM 1759 C C . SER A 1 231 ? 1.417 12.703 -14.875 1 32.97 231 SER A C 1
ATOM 1761 O O . SER A 1 231 ? 1.398 13.461 -13.906 1 32.97 231 SER A O 1
ATOM 1763 N N . ASN A 1 232 ? 1.419 13.242 -16.219 1 34.06 232 ASN A N 1
ATOM 1764 C CA . ASN A 1 232 ? 1.368 14.562 -16.844 1 34.06 232 ASN A CA 1
ATOM 1765 C C . ASN A 1 232 ? 0.4 15.492 -16.109 1 34.06 232 ASN A C 1
ATOM 1767 O O . ASN A 1 232 ? 0.541 16.719 -16.172 1 34.06 232 ASN A O 1
ATOM 1771 N N . THR A 1 233 ? -0.854 15 -15.688 1 34.62 233 THR A N 1
ATOM 1772 C CA . THR A 1 233 ? -1.834 16.016 -15.328 1 34.62 233 THR A CA 1
ATOM 1773 C C . THR A 1 233 ? -1.455 16.688 -14.008 1 34.62 233 THR A C 1
ATOM 1775 O O . THR A 1 233 ? -1.514 17.906 -13.883 1 34.62 233 THR A O 1
ATOM 1778 N N . ALA A 1 234 ? -1.177 15.875 -12.953 1 33.91 234 ALA A N 1
ATOM 1779 C CA . ALA A 1 234 ? -0.86 16.547 -11.695 1 33.91 234 ALA A CA 1
ATOM 1780 C C . ALA A 1 234 ? 0.582 17.047 -11.688 1 33.91 234 ALA A C 1
ATOM 1782 O O . ALA A 1 234 ? 0.863 18.141 -11.195 1 33.91 234 ALA A O 1
ATOM 1783 N N . LEU A 1 235 ? 1.61 16.375 -12.18 1 37.53 235 LEU A N 1
ATOM 1784 C CA . LEU A 1 235 ? 2.992 16.828 -12.234 1 37.53 235 LEU A CA 1
ATOM 1785 C C . LEU A 1 235 ? 3.131 18.016 -13.195 1 37.53 235 LEU A C 1
ATOM 1787 O O . LEU A 1 235 ? 3.881 18.953 -12.922 1 37.53 235 LEU A O 1
ATOM 1791 N N . LYS A 1 236 ? 2.475 17.766 -14.336 1 40.84 236 LYS A N 1
ATOM 1792 C CA . LYS A 1 236 ? 2.424 18.938 -15.211 1 40.84 236 LYS A CA 1
ATOM 1793 C C . LYS A 1 236 ? 1.799 20.125 -14.492 1 40.84 236 LYS A C 1
ATOM 1795 O O . LYS A 1 236 ? 2.172 21.281 -14.75 1 40.84 236 LYS A O 1
ATOM 1800 N N . GLN A 1 237 ? 0.78 19.766 -13.617 1 36.16 237 GLN A N 1
ATOM 1801 C CA . GLN A 1 237 ? 0.215 20.875 -12.859 1 36.16 237 GLN A CA 1
ATOM 1802 C C . GLN A 1 237 ? 1.182 21.359 -11.781 1 36.16 237 GLN A C 1
ATOM 1804 O O . GLN A 1 237 ? 1.308 22.562 -11.547 1 36.16 237 GLN A O 1
ATOM 1809 N N . GLN A 1 238 ? 1.913 20.453 -11.18 1 38.19 238 GLN A N 1
ATOM 1810 C CA . GLN A 1 238 ? 2.904 20.875 -10.195 1 38.19 238 GLN A CA 1
ATOM 1811 C C . GLN A 1 238 ? 4.117 21.5 -10.883 1 38.19 238 GLN A C 1
ATOM 1813 O O . GLN A 1 238 ? 4.652 22.516 -10.406 1 38.19 238 GLN A O 1
ATOM 1818 N N . GLN A 1 239 ? 4.688 20.906 -11.875 1 41.03 239 GLN A N 1
ATOM 1819 C CA . GLN A 1 239 ? 5.727 21.547 -12.664 1 41.03 239 GLN A CA 1
ATOM 1820 C C . GLN A 1 239 ? 5.211 22.844 -13.297 1 41.03 239 GLN A C 1
ATOM 1822 O O . GLN A 1 239 ? 5.945 23.828 -13.383 1 41.03 239 GLN A O 1
ATOM 1827 N N . GLN A 1 240 ? 3.971 22.797 -13.766 1 39.31 240 GLN A N 1
ATOM 1828 C CA . GLN A 1 240 ? 3.414 24.078 -14.203 1 39.31 240 GLN A CA 1
ATOM 1829 C C . GLN A 1 240 ? 3.295 25.047 -13.039 1 39.31 240 GLN A C 1
ATOM 1831 O O . GLN A 1 240 ? 3.52 26.25 -13.203 1 39.31 240 GLN A O 1
ATOM 1836 N N . GLN A 1 241 ? 2.967 24.5 -11.891 1 39.06 241 GLN A N 1
ATOM 1837 C CA . GLN A 1 241 ? 2.924 25.406 -10.742 1 39.06 241 GLN A CA 1
ATOM 1838 C C . GLN A 1 241 ? 4.332 25.797 -10.305 1 39.06 241 GLN A C 1
ATOM 1840 O O . GLN A 1 241 ? 4.57 26.953 -9.93 1 39.06 241 GLN A O 1
ATOM 1845 N N . GLN A 1 242 ? 5.309 24.891 -10.297 1 40.72 242 GLN A N 1
ATOM 1846 C CA . GLN A 1 242 ? 6.688 25.297 -10.062 1 40.72 242 GLN A CA 1
ATOM 1847 C C . GLN A 1 242 ? 7.195 26.203 -11.18 1 40.72 242 GLN A C 1
ATOM 1849 O O . GLN A 1 242 ? 7.898 27.188 -10.93 1 40.72 242 GLN A O 1
ATOM 1854 N N . GLN A 1 243 ? 6.953 25.844 -12.422 1 40.81 243 GLN A N 1
ATOM 1855 C CA . GLN A 1 243 ? 7.305 26.734 -13.516 1 40.81 243 GLN A CA 1
ATOM 1856 C C . GLN A 1 243 ? 6.562 28.062 -13.398 1 40.81 243 GLN A C 1
ATOM 1858 O O . GLN A 1 243 ? 7.121 29.125 -13.695 1 40.81 243 GLN A O 1
ATOM 1863 N N . GLN A 1 244 ? 5.305 28 -12.992 1 38.78 244 GLN A N 1
ATOM 1864 C CA . GLN A 1 244 ? 4.605 29.25 -12.773 1 38.78 244 GLN A CA 1
ATOM 1865 C C . GLN A 1 244 ? 5.203 30.031 -11.602 1 38.78 244 GLN A C 1
ATOM 1867 O O . GLN A 1 244 ? 5.273 31.25 -11.633 1 38.78 244 GLN A O 1
ATOM 1872 N N . GLN A 1 245 ? 5.621 29.312 -10.617 1 39.78 245 GLN A N 1
ATOM 1873 C CA . GLN A 1 245 ? 6.301 29.984 -9.516 1 39.78 245 GLN A CA 1
ATOM 1874 C C . GLN A 1 245 ? 7.668 30.5 -9.945 1 39.78 245 GLN A C 1
ATOM 1876 O O . GLN A 1 245 ? 8.07 31.609 -9.578 1 39.78 245 GLN A O 1
ATOM 1881 N N . GLN A 1 246 ? 8.383 29.703 -10.656 1 40.97 246 GLN A N 1
ATOM 1882 C CA . GLN A 1 246 ? 9.641 30.203 -11.188 1 40.97 246 GLN A CA 1
ATOM 1883 C C . GLN A 1 246 ? 9.406 31.359 -12.156 1 40.97 246 GLN A C 1
ATOM 1885 O O . GLN A 1 246 ? 10.156 32.344 -12.156 1 40.97 246 GLN A O 1
ATOM 1890 N N . GLN A 1 247 ? 8.391 31.25 -12.953 1 40.34 247 GLN A N 1
ATOM 1891 C CA . GLN A 1 247 ? 8.062 32.375 -13.836 1 40.34 247 GLN A CA 1
ATOM 1892 C C . GLN A 1 247 ? 7.609 33.594 -13.047 1 40.34 247 GLN A C 1
ATOM 1894 O O . GLN A 1 247 ? 7.949 34.719 -13.391 1 40.34 247 GLN A O 1
ATOM 1899 N N . GLN A 1 248 ? 6.914 33.344 -12 1 36.84 248 GLN A N 1
ATOM 1900 C CA . GLN A 1 248 ? 6.512 34.469 -11.18 1 36.84 248 GLN A CA 1
ATOM 1901 C C . GLN A 1 248 ? 7.707 35.062 -10.43 1 36.84 248 GLN A C 1
ATOM 1903 O O . GLN A 1 248 ? 7.816 36.281 -10.289 1 36.84 248 GLN A O 1
ATOM 1908 N N . GLN A 1 249 ? 8.609 34.25 -9.992 1 38.97 249 GLN A N 1
ATOM 1909 C CA . GLN A 1 249 ? 9.828 34.75 -9.375 1 38.97 249 GLN A CA 1
ATOM 1910 C C . GLN A 1 249 ? 10.695 35.5 -10.398 1 38.97 249 GLN A C 1
ATOM 1912 O O . GLN A 1 249 ? 11.281 36.531 -10.086 1 38.97 249 GLN A O 1
ATOM 1917 N N . GLN A 1 250 ? 10.758 34.938 -11.539 1 42.16 250 GLN A N 1
ATOM 1918 C CA . GLN A 1 250 ? 11.492 35.625 -12.586 1 42.16 250 GLN A CA 1
ATOM 1919 C C . GLN A 1 250 ? 10.82 36.969 -12.93 1 42.16 250 GLN A C 1
ATOM 1921 O O . GLN A 1 250 ? 11.5 37.938 -13.203 1 42.16 250 GLN A O 1
ATOM 1926 N N . GLN A 1 251 ? 9.523 36.969 -12.867 1 36.94 251 GLN A N 1
ATOM 1927 C CA . GLN A 1 251 ? 8.812 38.219 -13.141 1 36.94 251 GLN A CA 1
ATOM 1928 C C . GLN A 1 251 ? 9.008 39.219 -12.008 1 36.94 251 GLN A C 1
ATOM 1930 O O . GLN A 1 251 ? 9.133 40.406 -12.258 1 36.94 251 GLN A O 1
ATOM 1935 N N . ILE A 1 252 ? 9.125 38.719 -10.828 1 39.16 252 ILE A N 1
ATOM 1936 C CA . ILE A 1 252 ? 9.336 39.625 -9.703 1 39.16 252 ILE A CA 1
ATOM 1937 C C . ILE A 1 252 ? 10.766 40.156 -9.734 1 39.16 252 ILE A C 1
ATOM 1939 O O . ILE A 1 252 ? 10.992 41.375 -9.516 1 39.16 252 ILE A O 1
ATOM 1943 N N . THR A 1 253 ? 11.688 39.375 -10.125 1 42.28 253 THR A N 1
ATOM 1944 C CA . THR A 1 253 ? 13.07 39.844 -10.203 1 42.28 253 THR A CA 1
ATOM 1945 C C . THR A 1 253 ? 13.266 40.812 -11.375 1 42.28 253 THR A C 1
ATOM 1947 O O . THR A 1 253 ? 13.992 41.781 -11.258 1 42.28 253 THR A O 1
ATOM 1950 N N . THR A 1 254 ? 12.586 40.5 -12.438 1 42.81 254 THR A N 1
ATOM 1951 C CA . THR A 1 254 ? 12.711 41.375 -13.602 1 42.81 254 THR A CA 1
ATOM 1952 C C . THR A 1 254 ? 12.008 42.688 -13.352 1 42.81 254 THR A C 1
ATOM 1954 O O . THR A 1 254 ? 12.484 43.75 -13.789 1 42.81 254 THR A O 1
ATOM 1957 N N . MET A 1 255 ? 10.852 42.594 -12.609 1 36.69 255 MET A N 1
ATOM 1958 C CA . MET A 1 255 ? 10.148 43.844 -12.336 1 36.69 255 MET A CA 1
ATOM 1959 C C . MET A 1 255 ? 10.906 44.688 -11.305 1 36.69 255 MET A C 1
ATOM 1961 O O . MET A 1 255 ? 10.805 45.906 -11.305 1 36.69 255 MET A O 1
ATOM 1965 N N . ALA A 1 256 ? 11.664 44.094 -10.359 1 42.91 256 ALA A N 1
ATOM 1966 C CA . ALA A 1 256 ? 12.461 44.812 -9.383 1 42.91 256 ALA A CA 1
ATOM 1967 C C . ALA A 1 256 ? 13.672 45.469 -10.047 1 42.91 256 ALA A C 1
ATOM 1969 O O . ALA A 1 256 ? 14.07 46.562 -9.672 1 42.91 256 ALA A O 1
ATOM 1970 N N . SER A 1 257 ? 14.164 44.781 -11.094 1 42.16 257 SER A N 1
ATOM 1971 C CA . SER A 1 257 ? 15.328 45.344 -11.766 1 42.16 257 SER A CA 1
ATOM 1972 C C . SER A 1 257 ? 14.93 46.5 -12.664 1 42.16 257 SER A C 1
ATOM 1974 O O . SER A 1 257 ? 15.742 47.406 -12.922 1 42.16 257 SER A O 1
ATOM 1976 N N . SER A 1 258 ? 13.711 46.406 -13.164 1 39.19 258 SER A N 1
ATOM 1977 C CA . SER A 1 258 ? 13.367 47.438 -14.125 1 39.19 258 SER A CA 1
ATOM 1978 C C . SER A 1 258 ? 13.008 48.75 -13.414 1 39.19 258 SER A C 1
ATOM 1980 O O . SER A 1 258 ? 12.953 49.812 -14.047 1 39.19 258 SER A O 1
ATOM 1982 N N . SER A 1 259 ? 12.492 48.594 -12.133 1 35.84 259 SER A N 1
ATOM 1983 C CA . SER A 1 259 ? 12.016 49.844 -11.555 1 35.84 259 SER A CA 1
ATOM 1984 C C . SER A 1 259 ? 13.18 50.719 -11.086 1 35.84 259 SER A C 1
ATOM 1986 O O . SER A 1 259 ? 12.969 51.781 -10.523 1 35.84 259 SER A O 1
ATOM 1988 N N . HIS A 1 260 ? 14.375 50.031 -10.891 1 36.66 260 HIS A N 1
ATOM 1989 C CA . HIS A 1 260 ? 15.414 50.875 -10.32 1 36.66 260 HIS A CA 1
ATOM 1990 C C . HIS A 1 260 ? 15.922 51.906 -11.336 1 36.66 260 HIS A C 1
ATOM 1992 O O . HIS A 1 260 ? 16.797 52.719 -11.031 1 36.66 260 HIS A O 1
ATOM 1998 N N . LYS A 1 261 ? 15.672 51.531 -12.617 1 34.84 261 LYS A N 1
ATOM 1999 C CA . LYS A 1 261 ? 16.422 52.375 -13.555 1 34.84 261 LYS A CA 1
ATOM 2000 C C . LYS A 1 261 ? 15.781 53.75 -13.664 1 34.84 261 LYS A C 1
ATOM 2002 O O . LYS A 1 261 ? 16.328 54.656 -14.305 1 34.84 261 LYS A O 1
ATOM 2007 N N . VAL A 1 262 ? 14.461 53.688 -13.5 1 31.8 262 VAL A N 1
ATOM 2008 C CA . VAL A 1 262 ? 13.852 54.875 -14.062 1 31.8 262 VAL A CA 1
ATOM 2009 C C . VAL A 1 262 ? 14.117 56.062 -13.141 1 31.8 262 VAL A C 1
ATOM 2011 O O . VAL A 1 262 ? 13.727 57.188 -13.453 1 31.8 262 VAL A O 1
ATOM 2014 N N . ALA A 1 263 ? 14.438 55.781 -11.898 1 30.86 263 ALA A N 1
ATOM 2015 C CA . ALA A 1 263 ? 14.32 56.906 -10.992 1 30.86 263 ALA A CA 1
ATOM 2016 C C . ALA A 1 263 ? 15.453 57.906 -11.211 1 30.86 263 ALA A C 1
ATOM 2018 O O . ALA A 1 263 ? 15.5 58.969 -10.555 1 30.86 263 ALA A O 1
ATOM 2019 N N . ALA A 1 264 ? 16.469 57.312 -11.859 1 31.39 264 ALA A N 1
ATOM 2020 C CA . ALA A 1 264 ? 17.672 58.125 -11.688 1 31.39 264 ALA A CA 1
ATOM 2021 C C . ALA A 1 264 ? 17.547 59.438 -12.477 1 31.39 264 ALA A C 1
ATOM 2023 O O . ALA A 1 264 ? 18.453 60.25 -12.43 1 31.39 264 ALA A O 1
ATOM 2024 N N . ARG A 1 265 ? 16.688 59.25 -13.523 1 29.39 265 ARG A N 1
ATOM 2025 C CA . ARG A 1 265 ? 16.969 60.281 -14.516 1 29.39 265 ARG A CA 1
ATOM 2026 C C . ARG A 1 265 ? 16.594 61.688 -14 1 29.39 265 ARG A C 1
ATOM 2028 O O . ARG A 1 265 ? 16.656 62.656 -14.734 1 29.39 265 ARG A O 1
ATOM 2035 N N . LYS A 1 266 ? 15.695 61.656 -13 1 30.73 266 LYS A N 1
ATOM 2036 C CA . LYS A 1 266 ? 14.898 62.875 -12.945 1 30.73 266 LYS A CA 1
ATOM 2037 C C . LYS A 1 266 ? 15.773 64.062 -12.57 1 30.73 266 LYS A C 1
ATOM 2039 O O . LYS A 1 266 ? 15.281 65.188 -12.5 1 30.73 266 LYS A O 1
ATOM 2044 N N . ALA A 1 267 ? 16.812 63.781 -11.781 1 28.61 267 ALA A N 1
ATOM 2045 C CA . ALA A 1 267 ? 17.047 64.875 -10.82 1 28.61 267 ALA A CA 1
ATOM 2046 C C . ALA A 1 267 ? 17.656 66.062 -11.508 1 28.61 267 ALA A C 1
ATOM 2048 O O . ALA A 1 267 ? 17.906 67.125 -10.859 1 28.61 267 ALA A O 1
ATOM 2049 N N . ALA A 1 268 ? 18.219 65.812 -12.734 1 28.72 268 ALA A N 1
ATOM 2050 C CA . ALA A 1 268 ? 19.266 66.812 -12.961 1 28.72 268 ALA A CA 1
ATOM 2051 C C . ALA A 1 268 ? 18.672 68.125 -13.367 1 28.72 268 ALA A C 1
ATOM 2053 O O . ALA A 1 268 ? 18.359 68.375 -14.539 1 28.72 268 ALA A O 1
ATOM 2054 N N . VAL A 1 269 ? 17.453 68.5 -12.875 1 27.33 269 VAL A N 1
ATOM 2055 C CA . VAL A 1 269 ? 16.859 69.75 -13.43 1 27.33 269 VAL A CA 1
ATOM 2056 C C . VAL A 1 269 ? 17.797 70.938 -13.219 1 27.33 269 VAL A C 1
ATOM 2058 O O . VAL A 1 269 ? 18.344 71.125 -12.133 1 27.33 269 VAL A O 1
ATOM 2061 N N . PRO A 1 270 ? 18.391 71.562 -14.297 1 28.95 270 PRO A N 1
ATOM 2062 C CA . PRO A 1 270 ? 19.406 72.562 -14.312 1 28.95 270 PRO A CA 1
ATOM 2063 C C . PRO A 1 270 ? 19 73.812 -13.508 1 28.95 270 PRO A C 1
ATOM 2065 O O . PRO A 1 270 ? 17.844 74.25 -13.562 1 28.95 270 PRO A O 1
ATOM 2068 N N . CYS A 1 271 ? 19.328 73.938 -12.234 1 26.5 271 CYS A N 1
ATOM 2069 C CA . CYS A 1 271 ? 19.078 75.062 -11.305 1 26.5 271 CYS A CA 1
ATOM 2070 C C . CYS A 1 271 ? 19.375 76.375 -11.961 1 26.5 271 CYS A C 1
ATOM 2072 O O . CYS A 1 271 ? 20.516 76.688 -12.328 1 26.5 271 CYS A O 1
ATOM 2074 N N . MET A 1 272 ? 18.531 76.812 -12.93 1 25.33 272 MET A N 1
ATOM 2075 C CA . MET A 1 272 ? 18.672 78.062 -13.648 1 25.33 272 MET A CA 1
ATOM 2076 C C . MET A 1 272 ? 18.906 79.25 -12.68 1 25.33 272 MET A C 1
ATOM 2078 O O . MET A 1 272 ? 18.156 79.438 -11.719 1 25.33 272 MET A O 1
ATOM 2082 N N . ARG A 1 273 ? 20.156 79.688 -12.398 1 25.52 273 ARG A N 1
ATOM 2083 C CA . ARG A 1 273 ? 20.75 80.75 -11.594 1 25.52 273 ARG A CA 1
ATOM 2084 C C . ARG A 1 273 ? 20.125 82.062 -11.922 1 25.52 273 ARG A C 1
ATOM 2086 O O . ARG A 1 273 ? 20.203 82.562 -13.062 1 25.52 273 ARG A O 1
ATOM 2093 N N . ASP A 1 274 ? 18.844 82.312 -11.477 1 24.47 274 ASP A N 1
ATOM 2094 C CA . ASP A 1 274 ? 18.156 83.562 -11.648 1 24.47 274 ASP A CA 1
ATOM 2095 C C . ASP A 1 274 ? 19.078 84.75 -11.289 1 24.47 274 ASP A C 1
ATOM 2097 O O . ASP A 1 274 ? 19.656 84.75 -10.203 1 24.47 274 ASP A O 1
ATOM 2101 N N . GLU A 1 275 ? 19.609 85.438 -12.25 1 26.38 275 GLU A N 1
ATOM 2102 C CA . GLU A 1 275 ? 20.469 86.625 -12.32 1 26.38 275 GLU A CA 1
ATOM 2103 C C . GLU A 1 275 ? 19.828 87.812 -11.602 1 26.38 275 GLU A C 1
ATOM 2105 O O . GLU A 1 275 ? 18.734 88.25 -11.953 1 26.38 275 GLU A O 1
ATOM 2110 N N . GLN A 1 276 ? 19.812 88 -10.258 1 23.66 276 GLN A N 1
ATOM 2111 C CA . GLN A 1 276 ? 19.328 89.125 -9.477 1 23.66 276 GLN A CA 1
ATOM 2112 C C . GLN A 1 276 ? 19.953 90.438 -9.953 1 23.66 276 GLN A C 1
ATOM 2114 O O . GLN A 1 276 ? 21.188 90.5 -10.094 1 23.66 276 GLN A O 1
ATOM 2119 N N . PRO A 1 277 ? 19.188 91.25 -10.648 1 30.28 277 PRO A N 1
ATOM 2120 C CA . PRO A 1 277 ? 19.594 92.5 -11.227 1 30.28 277 PRO A CA 1
ATOM 2121 C C . PRO A 1 277 ? 20.141 93.5 -10.18 1 30.28 277 PRO A C 1
ATOM 2123 O O . PRO A 1 277 ? 19.734 93.438 -9.016 1 30.28 277 PRO A O 1
ATOM 2126 N N . ASP A 1 278 ? 21.375 93.938 -10.156 1 25.11 278 ASP A N 1
ATOM 2127 C CA . ASP A 1 278 ? 22.172 94.812 -9.32 1 25.11 278 ASP A CA 1
ATOM 2128 C C . ASP A 1 278 ? 21.594 96.25 -9.297 1 25.11 278 ASP A C 1
ATOM 2130 O O . ASP A 1 278 ? 21.281 96.812 -10.344 1 25.11 278 ASP A O 1
ATOM 2134 N N . ARG A 1 279 ? 20.812 96.688 -8.234 1 28.55 279 ARG A N 1
ATOM 2135 C CA . ARG A 1 279 ? 20.156 97.938 -7.887 1 28.55 279 ARG A CA 1
ATOM 2136 C C . ARG A 1 279 ? 21.141 99.125 -7.941 1 28.55 279 ARG A C 1
ATOM 2138 O O . ARG A 1 279 ? 21.531 99.688 -6.902 1 28.55 279 ARG A O 1
ATOM 2145 N N . SER A 1 280 ? 22.062 99.312 -8.891 1 21.64 280 SER A N 1
ATOM 2146 C CA . SER A 1 280 ? 23.031 100.375 -8.758 1 21.64 280 SER A CA 1
ATOM 2147 C C . SER A 1 280 ? 22.328 101.75 -8.734 1 21.64 280 SER A C 1
ATOM 2149 O O . SER A 1 280 ? 22.719 102.625 -7.969 1 21.64 280 SER A O 1
ATOM 2151 N N . SER A 1 281 ? 21.703 102.312 -9.797 1 23.89 281 SER A N 1
ATOM 2152 C CA . SER A 1 281 ? 22.188 103.625 -10.25 1 23.89 281 SER A CA 1
ATOM 2153 C C . SER A 1 281 ? 21.453 104.75 -9.547 1 23.89 281 SER A C 1
ATOM 2155 O O . SER A 1 281 ? 21.484 105.875 -10.008 1 23.89 281 SER A O 1
ATOM 2157 N N . LEU A 1 282 ? 20.297 104.625 -8.875 1 25.95 282 LEU A N 1
ATOM 2158 C CA . LEU A 1 282 ? 19.641 105.938 -8.805 1 25.95 282 LEU A CA 1
ATOM 2159 C C . LEU A 1 282 ? 20.453 106.875 -7.953 1 25.95 282 LEU A C 1
ATOM 2161 O O . LEU A 1 282 ? 20.469 106.75 -6.723 1 25.95 282 LEU A O 1
ATOM 2165 N N . ALA A 1 283 ? 21.594 107.312 -8.5 1 26.11 283 ALA A N 1
ATOM 2166 C CA . ALA A 1 283 ? 22.531 108.312 -7.977 1 26.11 283 ALA A CA 1
ATOM 2167 C C . ALA A 1 283 ? 21.797 109.562 -7.633 1 26.11 283 ALA A C 1
ATOM 2169 O O . ALA A 1 283 ? 20.703 109.812 -8.133 1 26.11 283 ALA A O 1
ATOM 2170 N N . VAL A 1 284 ? 22.562 110.688 -7.289 1 27.22 284 VAL A N 1
ATOM 2171 C CA . VAL A 1 284 ? 22.859 111.875 -6.457 1 27.22 284 VAL A CA 1
ATOM 2172 C C . VAL A 1 284 ? 22.156 113.062 -7.016 1 27.22 284 VAL A C 1
ATOM 2174 O O . VAL A 1 284 ? 22 114.125 -6.316 1 27.22 284 VAL A O 1
ATOM 2177 N N . GLN A 1 285 ? 21.531 113.125 -8.219 1 23.53 285 GLN A N 1
ATOM 2178 C CA . GLN A 1 285 ? 21.203 114.562 -8.242 1 23.53 285 GLN A CA 1
ATOM 2179 C C . GLN A 1 285 ? 20.016 114.875 -7.34 1 23.53 285 GLN A C 1
ATOM 2181 O O . GLN A 1 285 ? 19.062 114.062 -7.273 1 23.53 285 GLN A O 1
ATOM 2186 N N . MET B 1 1 ? -6.863 -17.328 101.5 1 31.3 1 MET B N 1
ATOM 2187 C CA . MET B 1 1 ? -5.973 -18.094 100.625 1 31.3 1 MET B CA 1
ATOM 2188 C C . MET B 1 1 ? -6.445 -18.016 99.188 1 31.3 1 MET B C 1
ATOM 2190 O O . MET B 1 1 ? -7.242 -18.844 98.75 1 31.3 1 MET B O 1
ATOM 2194 N N . PRO B 1 2 ? -6.766 -16.781 98.625 1 38.66 2 PRO B N 1
ATOM 2195 C CA . PRO B 1 2 ? -7.426 -16.547 97.375 1 38.66 2 PRO B CA 1
ATOM 2196 C C . PRO B 1 2 ? -6.598 -17.031 96.188 1 38.66 2 PRO B C 1
ATOM 2198 O O . PRO B 1 2 ? -5.367 -17.078 96.25 1 38.66 2 PRO B O 1
ATOM 2201 N N . GLY B 1 3 ? -7.07 -18.141 95.5 1 31.44 3 GLY B N 1
ATOM 2202 C CA . GLY B 1 3 ? -6.652 -18.938 94.375 1 31.44 3 GLY B CA 1
ATOM 2203 C C . GLY B 1 3 ? -6.395 -18.109 93.125 1 31.44 3 GLY B C 1
ATOM 2204 O O . GLY B 1 3 ? -7.195 -17.234 92.75 1 31.44 3 GLY B O 1
ATOM 2205 N N . ARG B 1 4 ? -5.121 -17.781 92.75 1 36.38 4 ARG B N 1
ATOM 2206 C CA . ARG B 1 4 ? -4.457 -17.078 91.688 1 36.38 4 ARG B CA 1
ATOM 2207 C C . ARG B 1 4 ? -4.809 -17.703 90.312 1 36.38 4 ARG B C 1
ATOM 2209 O O . ARG B 1 4 ? -4.445 -18.859 90.062 1 36.38 4 ARG B O 1
ATOM 2216 N N . LEU B 1 5 ? -6.082 -17.516 89.938 1 34.59 5 LEU B N 1
ATOM 2217 C CA . LEU B 1 5 ? -6.543 -18.031 88.625 1 34.59 5 LEU B CA 1
ATOM 2218 C C . LEU B 1 5 ? -5.613 -17.594 87.5 1 34.59 5 LEU B C 1
ATOM 2220 O O . LEU B 1 5 ? -5.379 -16.406 87.312 1 34.59 5 LEU B O 1
ATOM 2224 N N . ASN B 1 6 ? -4.574 -18.391 87.188 1 34.31 6 ASN B N 1
ATOM 2225 C CA . ASN B 1 6 ? -3.59 -18.344 86.125 1 34.31 6 ASN B CA 1
ATOM 2226 C C . ASN B 1 6 ? -4.262 -18.281 84.75 1 34.31 6 ASN B C 1
ATOM 2228 O O . ASN B 1 6 ? -4.918 -19.234 84.312 1 34.31 6 ASN B O 1
ATOM 2232 N N . GLN B 1 7 ? -4.918 -17.172 84.375 1 34.69 7 GLN B N 1
ATOM 2233 C CA . GLN B 1 7 ? -5.59 -17.016 83.125 1 34.69 7 GLN B CA 1
ATOM 2234 C C . GLN B 1 7 ? -4.621 -17.219 81.938 1 34.69 7 GLN B C 1
ATOM 2236 O O . GLN B 1 7 ? -3.594 -16.547 81.875 1 34.69 7 GLN B O 1
ATOM 2241 N N . ALA B 1 8 ? -4.332 -18.484 81.5 1 34.34 8 ALA B N 1
ATOM 2242 C CA . ALA B 1 8 ? -3.615 -18.906 80.312 1 34.34 8 ALA B CA 1
ATOM 2243 C C . ALA B 1 8 ? -4.16 -18.203 79.062 1 34.34 8 ALA B C 1
ATOM 2245 O O . ALA B 1 8 ? -5.344 -18.344 78.75 1 34.34 8 ALA B O 1
ATOM 2246 N N . VAL B 1 9 ? -3.779 -17 78.812 1 37.44 9 VAL B N 1
ATOM 2247 C CA . VAL B 1 9 ? -4.141 -16.234 77.625 1 37.44 9 VAL B CA 1
ATOM 2248 C C . VAL B 1 9 ? -3.689 -16.984 76.375 1 37.44 9 VAL B C 1
ATOM 2250 O O . VAL B 1 9 ? -2.502 -17.266 76.25 1 37.44 9 VAL B O 1
ATOM 2253 N N . ALA B 1 10 ? -4.531 -17.922 75.875 1 34.69 10 ALA B N 1
ATOM 2254 C CA . ALA B 1 10 ? -4.359 -18.609 74.562 1 34.69 10 ALA B CA 1
ATOM 2255 C C . ALA B 1 10 ? -4.078 -17.625 73.438 1 34.69 10 ALA B C 1
ATOM 2257 O O . ALA B 1 10 ? -4.859 -16.688 73.25 1 34.69 10 ALA B O 1
ATOM 2258 N N . LEU B 1 11 ? -2.781 -17.375 73.188 1 38.34 11 LEU B N 1
ATOM 2259 C CA . LEU B 1 11 ? -2.297 -16.625 72.062 1 38.34 11 LEU B CA 1
ATOM 2260 C C . LEU B 1 11 ? -2.803 -17.234 70.75 1 38.34 11 LEU B C 1
ATOM 2262 O O . LEU B 1 11 ? -2.447 -18.359 70.438 1 38.34 11 LEU B O 1
ATOM 2266 N N . LEU B 1 12 ? -4.086 -17 70.438 1 36.34 12 LEU B N 1
ATOM 2267 C CA . LEU B 1 12 ? -4.586 -17.406 69.125 1 36.34 12 LEU B CA 1
ATOM 2268 C C . LEU B 1 12 ? -3.764 -16.766 68.062 1 36.34 12 LEU B C 1
ATOM 2270 O O . LEU B 1 12 ? -3.699 -15.539 67.938 1 36.34 12 LEU B O 1
ATOM 2274 N N . LEU B 1 13 ? -2.684 -17.453 67.688 1 37.91 13 LEU B N 1
ATOM 2275 C CA . LEU B 1 13 ? -1.916 -17.094 66.5 1 37.91 13 LEU B CA 1
ATOM 2276 C C . LEU B 1 13 ? -2.814 -17.047 65.25 1 37.91 13 LEU B C 1
ATOM 2278 O O . LEU B 1 13 ? -3.357 -18.078 64.875 1 37.91 13 LEU B O 1
ATOM 2282 N N . LEU B 1 14 ? -3.58 -15.945 65.125 1 38.91 14 LEU B N 1
ATOM 2283 C CA . LEU B 1 14 ? -4.285 -15.727 63.875 1 38.91 14 LEU B CA 1
ATOM 2284 C C . LEU B 1 14 ? -3.322 -15.789 62.688 1 38.91 14 LEU B C 1
ATOM 2286 O O . LEU B 1 14 ? -2.41 -14.961 62.594 1 38.91 14 LEU B O 1
ATOM 2290 N N . ALA B 1 15 ? -3.01 -17 62.25 1 41.16 15 ALA B N 1
ATOM 2291 C CA . ALA B 1 15 ? -2.324 -17.172 60.969 1 41.16 15 ALA B CA 1
ATOM 2292 C C . ALA B 1 15 ? -3.031 -16.391 59.875 1 41.16 15 ALA B C 1
ATOM 2294 O O . ALA B 1 15 ? -4.172 -16.703 59.531 1 41.16 15 ALA B O 1
ATOM 2295 N N . ALA B 1 16 ? -2.787 -15.07 59.844 1 43.84 16 ALA B N 1
ATOM 2296 C CA . ALA B 1 16 ? -3.215 -14.305 58.688 1 43.84 16 ALA B CA 1
ATOM 2297 C C . ALA B 1 16 ? -2.775 -14.984 57.406 1 43.84 16 ALA B C 1
ATOM 2299 O O . ALA B 1 16 ? -1.579 -15.102 57.125 1 43.84 16 ALA B O 1
ATOM 2300 N N . THR B 1 17 ? -3.492 -16.062 57.031 1 47.94 17 THR B N 1
ATOM 2301 C CA . THR B 1 17 ? -3.254 -16.547 55.688 1 47.94 17 THR B CA 1
ATOM 2302 C C . THR B 1 17 ? -3.332 -15.398 54.688 1 47.94 17 THR B C 1
ATOM 2304 O O . THR B 1 17 ? -4.375 -14.758 54.531 1 47.94 17 THR B O 1
ATOM 2307 N N . ALA B 1 18 ? -2.207 -14.664 54.531 1 46.59 18 ALA B N 1
ATOM 2308 C CA . ALA B 1 18 ? -2.109 -13.75 53.375 1 46.59 18 ALA B CA 1
ATOM 2309 C C . ALA B 1 18 ? -2.559 -14.438 52.094 1 46.59 18 ALA B C 1
ATOM 2311 O O . ALA B 1 18 ? -1.925 -15.391 51.625 1 46.59 18 ALA B O 1
ATOM 2312 N N . VAL B 1 19 ? -3.934 -14.508 51.938 1 48.22 19 VAL B N 1
ATOM 2313 C CA . VAL B 1 19 ? -4.398 -14.852 50.594 1 48.22 19 VAL B CA 1
ATOM 2314 C C . VAL B 1 19 ? -3.629 -14.039 49.562 1 48.22 19 VAL B C 1
ATOM 2316 O O . VAL B 1 19 ? -3.754 -12.82 49.5 1 48.22 19 VAL B O 1
ATOM 2319 N N . LEU B 1 20 ? -2.416 -14.516 49.188 1 48.78 20 LEU B N 1
ATOM 2320 C CA . LEU B 1 20 ? -1.828 -13.984 47.969 1 48.78 20 LEU B CA 1
ATOM 2321 C C . LEU B 1 20 ? -2.861 -13.93 46.844 1 48.78 20 LEU B C 1
ATOM 2323 O O . LEU B 1 20 ? -3.316 -14.969 46.375 1 48.78 20 LEU B O 1
ATOM 2327 N N . LEU B 1 21 ? -3.695 -12.906 46.906 1 48.44 21 LEU B N 1
ATOM 2328 C CA . LEU B 1 21 ? -4.496 -12.68 45.688 1 48.44 21 LEU B CA 1
ATOM 2329 C C . LEU B 1 21 ? -3.637 -12.781 44.438 1 48.44 21 LEU B C 1
ATOM 2331 O O . LEU B 1 21 ? -2.586 -12.141 44.344 1 48.44 21 LEU B O 1
ATOM 2335 N N . PRO B 1 22 ? -3.82 -13.898 43.75 1 48.5 22 PRO B N 1
ATOM 2336 C CA . PRO B 1 22 ? -3.123 -13.812 42.469 1 48.5 22 PRO B CA 1
ATOM 2337 C C . PRO B 1 22 ? -3.357 -12.484 41.75 1 48.5 22 PRO B C 1
ATOM 2339 O O . PRO B 1 22 ? -4.48 -11.977 41.75 1 48.5 22 PRO B O 1
ATOM 2342 N N . ALA B 1 23 ? -2.34 -11.57 41.812 1 43.47 23 ALA B N 1
ATOM 2343 C CA . ALA B 1 23 ? -2.402 -10.453 40.875 1 43.47 23 ALA B CA 1
ATOM 2344 C C . ALA B 1 23 ? -2.988 -10.898 39.531 1 43.47 23 ALA B C 1
ATOM 2346 O O . ALA B 1 23 ? -2.467 -11.812 38.875 1 43.47 23 ALA B O 1
ATOM 2347 N N . CYS B 1 24 ? -4.273 -10.805 39.375 1 43.88 24 CYS B N 1
ATOM 2348 C CA . CYS B 1 24 ? -4.832 -10.883 38.031 1 43.88 24 CYS B CA 1
ATOM 2349 C C . CYS B 1 24 ? -3.936 -10.164 37 1 43.88 24 CYS B C 1
ATOM 2351 O O . CYS B 1 24 ? -3.801 -8.938 37.062 1 43.88 24 CYS B O 1
ATOM 2353 N N . ALA B 1 25 ? -2.922 -10.797 36.562 1 41.22 25 ALA B N 1
ATOM 2354 C CA . ALA B 1 25 ? -2.283 -10.25 35.375 1 41.22 25 ALA B CA 1
ATOM 2355 C C . ALA B 1 25 ? -3.322 -9.719 34.375 1 41.22 25 ALA B C 1
ATOM 2357 O O . ALA B 1 25 ? -4.164 -10.469 33.875 1 41.22 25 ALA B O 1
ATOM 2358 N N . THR B 1 26 ? -3.873 -8.523 34.625 1 38.38 26 THR B N 1
ATOM 2359 C CA . THR B 1 26 ? -4.578 -7.926 33.5 1 38.38 26 THR B CA 1
ATOM 2360 C C . THR B 1 26 ? -3.924 -8.328 32.188 1 38.38 26 THR B C 1
ATOM 2362 O O . THR B 1 26 ? -2.701 -8.25 32.031 1 38.38 26 THR B O 1
ATOM 2365 N N . ALA B 1 27 ? -4.383 -9.336 31.594 1 37.97 27 ALA B N 1
ATOM 2366 C CA . ALA B 1 27 ? -4.047 -9.523 30.188 1 37.97 27 ALA B CA 1
ATOM 2367 C C . ALA B 1 27 ? -3.945 -8.188 29.469 1 37.97 27 ALA B C 1
ATOM 2369 O O . ALA B 1 27 ? -4.934 -7.453 29.359 1 37.97 27 ALA B O 1
ATOM 2370 N N . ALA B 1 28 ? -2.924 -7.379 29.703 1 39.09 28 ALA B N 1
ATOM 2371 C CA . ALA B 1 28 ? -2.672 -6.262 28.797 1 39.09 28 ALA B CA 1
ATOM 2372 C C . ALA B 1 28 ? -3.221 -6.555 27.391 1 39.09 28 ALA B C 1
ATOM 2374 O O . ALA B 1 28 ? -2.891 -7.578 26.797 1 39.09 28 ALA B O 1
ATOM 2375 N N . SER B 1 29 ? -4.488 -6.383 27.125 1 43.78 29 SER B N 1
ATOM 2376 C CA . SER B 1 29 ? -4.996 -6.445 25.766 1 43.78 29 SER B CA 1
ATOM 2377 C C . SER B 1 29 ? -3.912 -6.09 24.75 1 43.78 29 SER B C 1
ATOM 2379 O O . SER B 1 29 ? -3.334 -5.004 24.812 1 43.78 29 SER B O 1
ATOM 2381 N N . ASN B 1 30 ? -2.924 -6.906 24.484 1 48.41 30 ASN B N 1
ATOM 2382 C CA . ASN B 1 30 ? -1.874 -6.777 23.469 1 48.41 30 ASN B CA 1
ATOM 2383 C C . ASN B 1 30 ? -2.357 -5.996 22.25 1 48.41 30 ASN B C 1
ATOM 2385 O O . ASN B 1 30 ? -2.744 -6.59 21.25 1 48.41 30 ASN B O 1
ATOM 2389 N N . ALA B 1 31 ? -3.109 -4.883 22.578 1 59.75 31 ALA B N 1
ATOM 2390 C CA . ALA B 1 31 ? -3.574 -4.074 21.453 1 59.75 31 ALA B CA 1
ATOM 2391 C C . ALA B 1 31 ? -2.441 -3.801 20.469 1 59.75 31 ALA B C 1
ATOM 2393 O O . ALA B 1 31 ? -1.332 -3.443 20.875 1 59.75 31 ALA B O 1
ATOM 2394 N N . ALA B 1 32 ? -2.564 -4.219 19.219 1 78.12 32 ALA B N 1
ATOM 2395 C CA . ALA B 1 32 ? -1.601 -4.02 18.125 1 78.12 32 ALA B CA 1
ATOM 2396 C C . ALA B 1 32 ? -1.193 -2.553 18.031 1 78.12 32 ALA B C 1
ATOM 2398 O O . ALA B 1 32 ? -2.008 -1.657 18.266 1 78.12 32 ALA B O 1
ATOM 2399 N N . ASP B 1 33 ? 0.127 -2.191 18.078 1 91 33 ASP B N 1
ATOM 2400 C CA . ASP B 1 33 ? 0.608 -0.837 17.828 1 91 33 ASP B CA 1
ATOM 2401 C C . ASP B 1 33 ? -0.147 -0.191 16.656 1 91 33 ASP B C 1
ATOM 2403 O O . ASP B 1 33 ? -0.446 -0.85 15.664 1 91 33 ASP B O 1
ATOM 2407 N N . PRO B 1 34 ? -0.562 1.056 16.844 1 96.62 34 PRO B N 1
ATOM 2408 C CA . PRO B 1 34 ? -1.255 1.723 15.742 1 96.62 34 PRO B CA 1
ATOM 2409 C C . PRO B 1 34 ? -0.371 1.892 14.508 1 96.62 34 PRO B C 1
ATOM 2411 O O . PRO B 1 34 ? 0.856 1.931 14.625 1 96.62 34 PRO B O 1
ATOM 2414 N N . VAL B 1 35 ? -1.035 1.921 13.375 1 98.31 35 VAL B N 1
ATOM 2415 C CA . VAL B 1 35 ? -0.352 2.281 12.133 1 98.31 35 VAL B CA 1
ATOM 2416 C C . VAL B 1 35 ? 0.047 3.756 12.172 1 98.31 35 VAL B C 1
ATOM 2418 O O . VAL B 1 35 ? -0.795 4.629 12.398 1 98.31 35 VAL B O 1
ATOM 2421 N N . ARG B 1 36 ? 1.288 4.094 12.016 1 98.44 36 ARG B N 1
ATOM 2422 C CA . ARG B 1 36 ? 1.742 5.48 12.055 1 98.44 36 ARG B CA 1
ATOM 2423 C C . ARG B 1 36 ? 1.608 6.137 10.68 1 98.44 36 ARG B C 1
ATOM 2425 O O . ARG B 1 36 ? 2.143 5.633 9.688 1 98.44 36 ARG B O 1
ATOM 2432 N N . VAL B 1 37 ? 0.861 7.168 10.586 1 98.88 37 VAL B N 1
ATOM 2433 C CA . VAL B 1 37 ? 0.699 7.965 9.367 1 98.88 37 VAL B CA 1
ATOM 2434 C C . VAL B 1 37 ? 1.176 9.391 9.625 1 98.88 37 VAL B C 1
ATOM 2436 O O . VAL B 1 37 ? 0.626 10.094 10.477 1 98.88 37 VAL B O 1
ATOM 2439 N N . ASP B 1 38 ? 2.26 9.805 8.969 1 98.81 38 ASP B N 1
ATOM 2440 C CA . ASP B 1 38 ? 2.734 11.18 9.016 1 98.81 38 ASP B CA 1
ATOM 2441 C C . ASP B 1 38 ? 2.387 11.93 7.73 1 98.81 38 ASP B C 1
ATOM 2443 O O . ASP B 1 38 ? 2.695 11.461 6.629 1 98.81 38 ASP B O 1
ATOM 2447 N N . TYR B 1 39 ? 1.679 12.961 7.863 1 98.94 39 TYR B N 1
ATOM 2448 C CA . TYR B 1 39 ? 1.155 13.789 6.785 1 98.94 39 TYR B CA 1
ATOM 2449 C C . TYR B 1 39 ? 1.867 15.133 6.734 1 98.94 39 TYR B C 1
ATOM 2451 O O . TYR B 1 39 ? 1.567 16.031 7.527 1 98.94 39 TYR B O 1
ATOM 2459 N N . TYR B 1 40 ? 2.902 15.289 5.863 1 98.88 40 TYR B N 1
ATOM 2460 C CA . TYR B 1 40 ? 3.598 16.547 5.617 1 98.88 40 TYR B CA 1
ATOM 2461 C C . TYR B 1 40 ? 2.865 17.375 4.57 1 98.88 40 TYR B C 1
ATOM 2463 O O . TYR B 1 40 ? 2.721 16.953 3.42 1 98.88 40 TYR B O 1
ATOM 2471 N N . MET B 1 41 ? 2.439 18.547 4.957 1 98.75 41 MET B N 1
ATOM 2472 C CA . MET B 1 41 ? 1.524 19.312 4.129 1 98.75 41 MET B CA 1
ATOM 2473 C C . MET B 1 41 ? 1.769 20.812 4.305 1 98.75 41 MET B C 1
ATOM 2475 O O . MET B 1 41 ? 2.672 21.219 5.039 1 98.75 41 MET B O 1
ATOM 2479 N N . GLU B 1 42 ? 1.064 21.625 3.506 1 98.56 42 GLU B N 1
ATOM 2480 C CA . GLU B 1 42 ? 1.067 23.078 3.631 1 98.56 42 GLU B CA 1
ATOM 2481 C C . GLU B 1 42 ? -0.326 23.656 3.4 1 98.56 42 GLU B C 1
ATOM 2483 O O . GLU B 1 42 ? -1.09 23.141 2.582 1 98.56 42 GLU B O 1
ATOM 2488 N N . ALA B 1 43 ? -0.602 24.594 4.152 1 97.56 43 ALA B N 1
ATOM 2489 C CA . ALA B 1 43 ? -1.883 25.281 3.992 1 97.56 43 ALA B CA 1
ATOM 2490 C C . ALA B 1 43 ? -2.006 25.906 2.602 1 97.56 43 ALA B C 1
ATOM 2492 O O . ALA B 1 43 ? -0.999 26.219 1.97 1 97.56 43 ALA B O 1
ATOM 2493 N N . LEU B 1 44 ? -3.219 26.016 2.125 1 95.69 44 LEU B N 1
ATOM 2494 C CA . LEU B 1 44 ? -3.607 26.656 0.866 1 95.69 44 LEU B CA 1
ATOM 2495 C C . LEU B 1 44 ? -3.137 25.812 -0.324 1 95.69 44 LEU B C 1
ATOM 2497 O O . LEU B 1 44 ? -3.209 26.266 -1.469 1 95.69 44 LEU B O 1
ATOM 2501 N N . CYS B 1 45 ? -2.609 24.672 -0.133 1 96.19 45 CYS B N 1
ATOM 2502 C CA . CYS B 1 45 ? -2.248 23.719 -1.187 1 96.19 45 CYS B CA 1
ATOM 2503 C C . CYS B 1 45 ? -3.461 22.922 -1.635 1 96.19 45 CYS B C 1
ATOM 2505 O O . CYS B 1 45 ? -4.008 22.125 -0.86 1 96.19 45 CYS B O 1
ATOM 2507 N N . PRO B 1 46 ? -3.848 23.109 -2.92 1 95.5 46 PRO B N 1
ATOM 2508 C CA . PRO B 1 46 ? -5.062 22.422 -3.367 1 95.5 46 PRO B CA 1
ATOM 2509 C C . PRO B 1 46 ? -4.949 20.891 -3.289 1 95.5 46 PRO B C 1
ATOM 2511 O O . PRO B 1 46 ? -5.938 20.219 -3.018 1 95.5 46 PRO B O 1
ATOM 2514 N N . PHE B 1 47 ? -3.791 20.328 -3.561 1 96.19 47 PHE B N 1
ATOM 2515 C CA . PHE B 1 47 ? -3.596 18.891 -3.494 1 96.19 47 PHE B CA 1
ATOM 2516 C C . PHE B 1 47 ? -3.652 18.406 -2.051 1 96.19 47 PHE B C 1
ATOM 2518 O O . PHE B 1 47 ? -4.176 17.312 -1.775 1 96.19 47 PHE B O 1
ATOM 2525 N N . CYS B 1 48 ? -3.117 19.234 -1.127 1 98.12 48 CYS B N 1
ATOM 2526 C CA . CYS B 1 48 ? -3.217 18.906 0.291 1 98.12 48 CYS B CA 1
ATOM 2527 C C . CYS B 1 48 ? -4.668 18.922 0.754 1 98.12 48 CYS B C 1
ATOM 2529 O O . CYS B 1 48 ? -5.113 18.016 1.457 1 98.12 48 CYS B O 1
ATOM 2531 N N . ALA B 1 49 ? -5.352 19.938 0.309 1 97.69 49 ALA B N 1
ATOM 2532 C CA . ALA B 1 49 ? -6.77 20.047 0.657 1 97.69 49 ALA B CA 1
ATOM 2533 C C . ALA B 1 49 ? -7.543 18.828 0.139 1 97.69 49 ALA B C 1
ATOM 2535 O O . ALA B 1 49 ? -8.344 18.234 0.869 1 97.69 49 ALA B O 1
ATOM 2536 N N . ASN B 1 50 ? -7.293 18.453 -1.098 1 96.94 50 ASN B N 1
ATOM 2537 C CA . ASN B 1 50 ? -7.973 17.312 -1.684 1 96.94 50 ASN B CA 1
ATOM 2538 C C . ASN B 1 50 ? -7.652 16.031 -0.931 1 96.94 50 ASN B C 1
ATOM 2540 O O . ASN B 1 50 ? -8.547 15.219 -0.659 1 96.94 50 ASN B O 1
ATOM 2544 N N . PHE B 1 51 ? -6.402 15.781 -0.623 1 98.19 51 PHE B N 1
ATOM 2545 C CA . PHE B 1 51 ? -6.008 14.586 0.117 1 98.19 51 PHE B CA 1
ATOM 2546 C C . PHE B 1 51 ? -6.715 14.531 1.468 1 98.19 51 PHE B C 1
ATOM 2548 O O . PHE B 1 51 ? -7.23 13.484 1.86 1 98.19 51 PHE B O 1
ATOM 2555 N N . THR B 1 52 ? -6.746 15.672 2.18 1 98.69 52 THR B N 1
ATOM 2556 C CA . THR B 1 52 ? -7.363 15.75 3.496 1 98.69 52 THR B CA 1
ATOM 2557 C C . THR B 1 52 ? -8.844 15.383 3.42 1 98.69 52 THR B C 1
ATOM 2559 O O . THR B 1 52 ? -9.32 14.539 4.18 1 98.69 52 THR B O 1
ATOM 2562 N N . ILE B 1 53 ? -9.484 15.953 2.477 1 97.75 53 ILE B N 1
ATOM 2563 C CA . ILE B 1 53 ? -10.938 15.844 2.416 1 97.75 53 ILE B CA 1
ATOM 2564 C C . ILE B 1 53 ? -11.328 14.516 1.778 1 97.75 53 ILE B C 1
ATOM 2566 O O . ILE B 1 53 ? -12.25 13.836 2.25 1 97.75 53 ILE B O 1
ATOM 2570 N N . SER B 1 54 ? -10.625 14.039 0.783 1 97.19 54 SER B N 1
ATOM 2571 C CA . SER B 1 54 ? -11.086 12.914 -0.03 1 97.19 54 SER B CA 1
ATOM 2572 C C . SER B 1 54 ? -10.484 11.602 0.461 1 97.19 54 SER B C 1
ATOM 2574 O O . SER B 1 54 ? -11 10.523 0.146 1 97.19 54 SER B O 1
ATOM 2576 N N . ARG B 1 55 ? -9.398 11.68 1.182 1 97.94 55 ARG B N 1
ATOM 2577 C CA . ARG B 1 55 ? -8.742 10.422 1.535 1 97.94 55 ARG B CA 1
ATOM 2578 C C . ARG B 1 55 ? -8.602 10.289 3.049 1 97.94 55 ARG B C 1
ATOM 2580 O O . ARG B 1 55 ? -8.875 9.219 3.607 1 97.94 55 ARG B O 1
ATOM 2587 N N . LEU B 1 56 ? -8.273 11.375 3.766 1 98.5 56 LEU B N 1
ATOM 2588 C CA . LEU B 1 56 ? -8.07 11.281 5.207 1 98.5 56 LEU B CA 1
ATOM 2589 C C . LEU B 1 56 ? -9.406 11.305 5.945 1 98.5 56 LEU B C 1
ATOM 2591 O O . LEU B 1 56 ? -9.625 10.508 6.855 1 98.5 56 LEU B O 1
ATOM 2595 N N . GLN B 1 57 ? -10.234 12.219 5.578 1 98.31 57 GLN B N 1
ATOM 2596 C CA . GLN B 1 57 ? -11.5 12.383 6.285 1 98.31 57 GLN B CA 1
ATOM 2597 C C . GLN B 1 57 ? -12.312 11.094 6.262 1 98.31 57 GLN B C 1
ATOM 2599 O O . GLN B 1 57 ? -12.898 10.711 7.273 1 98.31 57 GLN B O 1
ATOM 2604 N N . PRO B 1 58 ? -12.383 10.375 5.16 1 97.56 58 PRO B N 1
ATOM 2605 C CA . PRO B 1 58 ? -13.133 9.117 5.137 1 97.56 58 PRO B CA 1
ATOM 2606 C C . PRO B 1 58 ? -12.617 8.109 6.16 1 97.56 58 PRO B C 1
ATOM 2608 O O . PRO B 1 58 ? -13.391 7.281 6.656 1 97.56 58 PRO B O 1
ATOM 2611 N N . LEU B 1 59 ? -11.344 8.117 6.508 1 98.19 59 LEU B N 1
ATOM 2612 C CA . LEU B 1 59 ? -10.812 7.195 7.504 1 98.19 59 LEU B CA 1
ATOM 2613 C C . LEU B 1 59 ? -11.453 7.441 8.867 1 98.19 59 LEU B C 1
ATOM 2615 O O . LEU B 1 59 ? -11.602 6.508 9.664 1 98.19 59 LEU B O 1
ATOM 2619 N N . PHE B 1 60 ? -11.781 8.711 9.172 1 98.12 60 PHE B N 1
ATOM 2620 C CA . PHE B 1 60 ? -12.484 9.039 10.406 1 98.12 60 PHE B CA 1
ATOM 2621 C C . PHE B 1 60 ? -13.93 8.57 10.344 1 98.12 60 PHE B C 1
ATOM 2623 O O . PHE B 1 60 ? -14.453 8.016 11.312 1 98.12 60 PHE B O 1
ATOM 2630 N N . LYS B 1 61 ? -14.547 8.703 9.203 1 97 61 LYS B N 1
ATOM 2631 C CA . LYS B 1 61 ? -15.945 8.344 9.023 1 97 61 LYS B CA 1
ATOM 2632 C C . LYS B 1 61 ? -16.141 6.832 9.125 1 97 61 LYS B C 1
ATOM 2634 O O . LYS B 1 61 ? -17.109 6.367 9.734 1 97 61 LYS B O 1
ATOM 2639 N N . ASN B 1 62 ? -15.234 6.07 8.57 1 96.62 62 ASN B N 1
ATOM 2640 C CA . ASN B 1 62 ? -15.398 4.621 8.578 1 96.62 62 ASN B CA 1
ATOM 2641 C C . ASN B 1 62 ? -14.688 3.98 9.766 1 96.62 62 ASN B C 1
ATOM 2643 O O . ASN B 1 62 ? -14.617 2.756 9.867 1 96.62 62 ASN B O 1
ATOM 2647 N N . LYS B 1 63 ? -14.031 4.727 10.648 1 96.81 63 LYS B N 1
ATOM 2648 C CA . LYS B 1 63 ? -13.484 4.359 11.953 1 96.81 63 LYS B CA 1
ATOM 2649 C C . LYS B 1 63 ? -12.141 3.65 11.805 1 96.81 63 LYS B C 1
ATOM 2651 O O . LYS B 1 63 ? -11.555 3.197 12.789 1 96.81 63 LYS B O 1
ATOM 2656 N N . LEU B 1 64 ? -11.617 3.6 10.57 1 97.12 64 LEU B N 1
ATOM 2657 C CA . LEU B 1 64 ? -10.281 3.037 10.391 1 97.12 64 LEU B CA 1
ATOM 2658 C C . LEU B 1 64 ? -9.242 3.863 11.141 1 97.12 64 LEU B C 1
ATOM 2660 O O . LEU B 1 64 ? -8.203 3.34 11.547 1 97.12 64 LEU B O 1
ATOM 2664 N N . ILE B 1 65 ? -9.609 5.145 11.406 1 97.88 65 ILE B N 1
ATOM 2665 C CA . ILE B 1 65 ? -8.695 6.062 12.07 1 97.88 65 ILE B CA 1
ATOM 2666 C C . ILE B 1 65 ? -8.383 5.555 13.477 1 97.88 65 ILE B C 1
ATOM 2668 O O . ILE B 1 65 ? -7.348 5.891 14.055 1 97.88 65 ILE B O 1
ATOM 2672 N N . ASN B 1 66 ? -9.211 4.684 14.023 1 96.75 66 ASN B N 1
ATOM 2673 C CA . ASN B 1 66 ? -9.008 4.133 15.359 1 96.75 66 ASN B CA 1
ATOM 2674 C C . ASN B 1 66 ? -7.793 3.211 15.414 1 96.75 66 ASN B C 1
ATOM 2676 O O . ASN B 1 66 ? -7.293 2.895 16.484 1 96.75 66 ASN B O 1
ATOM 2680 N N . HIS B 1 67 ? -7.316 2.799 14.281 1 97.12 67 HIS B N 1
ATOM 2681 C CA . HIS B 1 67 ? -6.152 1.924 14.188 1 97.12 67 HIS B CA 1
ATOM 2682 C C . HIS B 1 67 ? -4.906 2.705 13.773 1 97.12 67 HIS B C 1
ATOM 2684 O O . HIS B 1 67 ? -3.85 2.117 13.547 1 97.12 67 HIS B O 1
ATOM 2690 N N . VAL B 1 68 ? -5.043 4.059 13.703 1 98.19 68 VAL B N 1
ATOM 2691 C CA . VAL B 1 68 ? -4.004 4.895 13.102 1 98.19 68 VAL B CA 1
ATOM 2692 C C . VAL B 1 68 ? -3.549 5.949 14.109 1 98.19 68 VAL B C 1
ATOM 2694 O O . VAL B 1 68 ? -4.359 6.492 14.859 1 98.19 68 VAL B O 1
ATOM 2697 N N . GLN B 1 69 ? -2.289 6.176 14.211 1 98.31 69 GLN B N 1
ATOM 2698 C CA . GLN B 1 69 ? -1.733 7.391 14.797 1 98.31 69 GLN B CA 1
ATOM 2699 C C . GLN B 1 69 ? -1.342 8.398 13.719 1 98.31 69 GLN B C 1
ATOM 2701 O O . GLN B 1 69 ? -0.329 8.227 13.039 1 98.31 69 GLN B O 1
ATOM 2706 N N . LEU B 1 70 ? -2.074 9.438 13.609 1 98.62 70 LEU B N 1
ATOM 2707 C CA . LEU B 1 70 ? -1.904 10.438 12.562 1 98.62 70 LEU B CA 1
ATOM 2708 C C . LEU B 1 70 ? -1.14 11.648 13.086 1 98.62 70 LEU B C 1
ATOM 2710 O O . LEU B 1 70 ? -1.482 12.203 14.133 1 98.62 70 LEU B O 1
ATOM 2714 N N . SER B 1 71 ? -0.102 12.023 12.445 1 98.38 71 SER B N 1
ATOM 2715 C CA . SER B 1 71 ? 0.603 13.281 12.672 1 98.38 71 SER B CA 1
ATOM 2716 C C . SER B 1 71 ? 0.514 14.188 11.453 1 98.38 71 SER B C 1
ATOM 2718 O O . SER B 1 71 ? 0.75 13.75 10.328 1 98.38 71 SER B O 1
ATOM 2720 N N . VAL B 1 72 ? 0.139 15.391 11.648 1 98.75 72 VAL B N 1
ATOM 2721 C CA . VAL B 1 72 ? 0.07 16.391 10.586 1 98.75 72 VAL B CA 1
ATOM 2722 C C . VAL B 1 72 ? 1.157 17.438 10.789 1 98.75 72 VAL B C 1
ATOM 2724 O O . VAL B 1 72 ? 1.242 18.047 11.859 1 98.75 72 VAL B O 1
ATOM 2727 N N . ILE B 1 73 ? 2.047 17.641 9.844 1 98.81 73 ILE B N 1
ATOM 2728 C CA . ILE B 1 73 ? 3.176 18.547 9.93 1 98.81 73 ILE B CA 1
ATOM 2729 C C . ILE B 1 73 ? 3.016 19.672 8.891 1 98.81 73 ILE B C 1
ATOM 2731 O O . ILE B 1 73 ? 3.326 19.469 7.715 1 98.81 73 ILE B O 1
ATOM 2735 N N . PRO B 1 74 ? 2.521 20.812 9.289 1 98.81 74 PRO B N 1
ATOM 2736 C CA . PRO B 1 74 ? 2.316 21.922 8.359 1 98.81 74 PRO B CA 1
ATOM 2737 C C . PRO B 1 74 ? 3.592 22.719 8.102 1 98.81 74 PRO B C 1
ATOM 2739 O O . PRO B 1 74 ? 4.055 23.453 8.984 1 98.81 74 PRO B O 1
ATOM 2742 N N . TRP B 1 75 ? 4.23 22.547 7.043 1 98.62 75 TRP B N 1
ATOM 2743 C CA . TRP B 1 75 ? 5.418 23.266 6.578 1 98.62 75 TRP B CA 1
ATOM 2744 C C . TRP B 1 75 ? 5.535 23.188 5.059 1 98.62 75 TRP B C 1
ATOM 2746 O O . TRP B 1 75 ? 5.668 24.219 4.387 1 98.62 75 TRP B O 1
ATOM 2756 N N . GLY B 1 76 ? 5.434 21.922 4.598 1 98.06 76 GLY B N 1
ATOM 2757 C CA . GLY B 1 76 ? 5.457 21.641 3.168 1 98.06 76 GLY B CA 1
ATOM 2758 C C . GLY B 1 76 ? 6.758 22.062 2.504 1 98.06 76 GLY B C 1
ATOM 2759 O O . GLY B 1 76 ? 7.84 21.688 2.961 1 98.06 76 GLY B O 1
ATOM 2760 N N . ASN B 1 77 ? 6.602 22.875 1.438 1 97.19 77 ASN B N 1
ATOM 2761 C CA . ASN B 1 77 ? 7.742 23.312 0.631 1 97.19 77 ASN B CA 1
ATOM 2762 C C . ASN B 1 77 ? 8.281 24.656 1.1 1 97.19 77 ASN B C 1
ATOM 2764 O O . ASN B 1 77 ? 9.062 25.297 0.391 1 97.19 77 ASN B O 1
ATOM 2768 N N . ALA B 1 78 ? 7.898 25.109 2.258 1 97.44 78 ALA B N 1
ATOM 2769 C CA . ALA B 1 78 ? 8.414 26.359 2.793 1 97.44 78 ALA B CA 1
ATOM 2770 C C . ALA B 1 78 ? 9.93 26.281 3 1 97.44 78 ALA B C 1
ATOM 2772 O O . ALA B 1 78 ? 10.484 25.188 3.133 1 97.44 78 ALA B O 1
ATOM 2773 N N . ARG B 1 79 ? 10.523 27.469 2.893 1 96.06 79 ARG B N 1
ATOM 2774 C CA . ARG B 1 79 ? 11.953 27.594 3.127 1 96.06 79 ARG B CA 1
ATOM 2775 C C . ARG B 1 79 ? 12.25 28.75 4.078 1 96.06 79 ARG B C 1
ATOM 2777 O O . ARG B 1 79 ? 11.391 29.594 4.332 1 96.06 79 ARG B O 1
ATOM 2784 N N . ILE B 1 80 ? 13.406 28.656 4.617 1 93.88 80 ILE B N 1
ATOM 2785 C CA . ILE B 1 80 ? 13.875 29.75 5.461 1 93.88 80 ILE B CA 1
ATOM 2786 C C . ILE B 1 80 ? 14.875 30.609 4.688 1 93.88 80 ILE B C 1
ATOM 2788 O O . ILE B 1 80 ? 15.836 30.094 4.125 1 93.88 80 ILE B O 1
ATOM 2792 N N . ASP B 1 81 ? 14.539 31.828 4.652 1 91.38 81 ASP B N 1
ATOM 2793 C CA . ASP B 1 81 ? 15.422 32.719 3.908 1 91.38 81 ASP B CA 1
ATOM 2794 C C . ASP B 1 81 ? 16.641 33.094 4.746 1 91.38 81 ASP B C 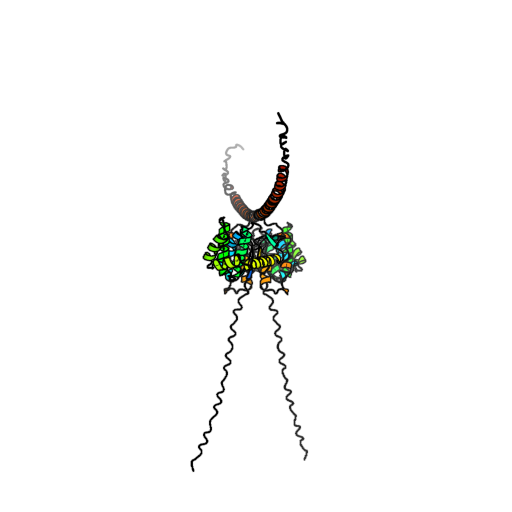1
ATOM 2796 O O . ASP B 1 81 ? 16.828 32.594 5.852 1 91.38 81 ASP B O 1
ATOM 2800 N N . SER B 1 82 ? 17.516 33.969 4.219 1 93.12 82 SER B N 1
ATOM 2801 C CA . SER B 1 82 ? 18.766 34.344 4.852 1 93.12 82 SER B CA 1
ATOM 2802 C C . SER B 1 82 ? 18.531 35.094 6.164 1 93.12 82 SER B C 1
ATOM 2804 O O . SER B 1 82 ? 19.391 35.094 7.047 1 93.12 82 SER B O 1
ATOM 2806 N N . ASP B 1 83 ? 17.391 35.719 6.352 1 91.44 83 ASP B N 1
ATOM 2807 C CA . ASP B 1 83 ? 17.047 36.469 7.559 1 91.44 83 ASP B CA 1
ATOM 2808 C C . ASP B 1 83 ? 16.328 35.594 8.57 1 91.44 83 ASP B C 1
ATOM 2810 O O . ASP B 1 83 ? 15.883 36.062 9.617 1 91.44 83 ASP B O 1
ATOM 2814 N N . GLY B 1 84 ? 16.125 34.344 8.172 1 90.38 84 GLY B N 1
ATOM 2815 C CA . GLY B 1 84 ? 15.484 33.406 9.078 1 90.38 84 GLY B CA 1
ATOM 2816 C C . GLY B 1 84 ? 13.969 33.406 8.969 1 90.38 84 GLY B C 1
ATOM 2817 O O . GLY B 1 84 ? 13.281 32.812 9.805 1 90.38 84 GLY B O 1
ATOM 2818 N N . LYS B 1 85 ? 13.523 34.031 7.957 1 91.38 85 LYS B N 1
ATOM 2819 C CA . LYS B 1 85 ? 12.078 34.094 7.766 1 91.38 85 LYS B CA 1
ATOM 2820 C C . LYS B 1 85 ? 11.586 33 6.824 1 91.38 85 LYS B C 1
ATOM 2822 O O . LYS B 1 85 ? 12.242 32.688 5.828 1 91.38 85 LYS B O 1
ATOM 2827 N N . ALA B 1 86 ? 10.414 32.531 7.152 1 95.38 86 ALA B N 1
ATOM 2828 C CA . ALA B 1 86 ? 9.82 31.5 6.305 1 95.38 86 ALA B CA 1
ATOM 2829 C C . ALA B 1 86 ? 9.266 32.125 5.016 1 95.38 86 ALA B C 1
ATOM 2831 O O . ALA B 1 86 ? 8.625 33.156 5.043 1 95.38 86 ALA B O 1
ATOM 2832 N N . ILE B 1 87 ? 9.602 31.516 3.938 1 96.62 87 ILE B N 1
ATOM 2833 C CA . ILE B 1 87 ? 9.031 31.812 2.629 1 96.62 87 ILE B CA 1
ATOM 2834 C C . ILE B 1 87 ? 8.172 30.641 2.162 1 96.62 87 ILE B C 1
ATOM 2836 O O . ILE B 1 87 ? 8.648 29.5 2.072 1 96.62 87 ILE B O 1
ATOM 2840 N N . CYS B 1 88 ? 6.914 30.938 1.892 1 97.31 88 CYS B N 1
ATOM 2841 C CA . CYS B 1 88 ? 5.965 29.875 1.587 1 97.31 88 CYS B CA 1
ATOM 2842 C C . CYS B 1 88 ? 5.578 29.891 0.113 1 97.31 88 CYS B C 1
ATOM 2844 O O . CYS B 1 88 ? 5.551 30.953 -0.512 1 97.31 88 CYS B O 1
ATOM 2846 N N . GLN B 1 89 ? 5.27 28.75 -0.407 1 93.56 89 GLN B N 1
ATOM 2847 C CA . GLN B 1 89 ? 4.977 28.562 -1.824 1 93.56 89 GLN B CA 1
ATOM 2848 C C . GLN B 1 89 ? 3.725 29.328 -2.236 1 93.56 89 GLN B C 1
ATOM 2850 O O . GLN B 1 89 ? 3.67 29.906 -3.328 1 93.56 89 GLN B O 1
ATOM 2855 N N . HIS B 1 90 ? 2.746 29.406 -1.372 1 93.44 90 HIS B N 1
ATOM 2856 C CA . HIS B 1 90 ? 1.492 30.078 -1.694 1 93.44 90 HIS B CA 1
ATOM 2857 C C . HIS B 1 90 ? 1.395 31.422 -0.99 1 93.44 90 HIS B C 1
ATOM 2859 O O . HIS B 1 90 ? 0.306 31.844 -0.588 1 93.44 90 HIS B O 1
ATOM 2865 N N . GLY B 1 91 ? 2.566 31.984 -0.706 1 94.38 91 GLY B N 1
ATOM 2866 C CA . GLY B 1 91 ? 2.6 33.344 -0.195 1 94.38 91 GLY B CA 1
ATOM 2867 C C . GLY B 1 91 ? 2.545 33.406 1.319 1 94.38 91 GLY B C 1
ATOM 2868 O O . GLY B 1 91 ? 2.523 32.375 1.994 1 94.38 91 GLY B O 1
ATOM 2869 N N . PRO B 1 92 ? 2.512 34.656 1.888 1 95.25 92 PRO B N 1
ATOM 2870 C CA . PRO B 1 92 ? 2.59 34.875 3.334 1 95.25 92 PRO B CA 1
ATOM 2871 C C . PRO B 1 92 ? 1.416 34.25 4.09 1 95.25 92 PRO B C 1
ATOM 2873 O O . PRO B 1 92 ? 1.577 33.781 5.227 1 95.25 92 PRO B O 1
ATOM 2876 N N . LEU B 1 93 ? 0.263 34.25 3.441 1 95.62 93 LEU B N 1
ATOM 2877 C CA . LEU B 1 93 ? -0.908 33.656 4.102 1 95.62 93 LEU B CA 1
ATOM 2878 C C . LEU B 1 93 ? -0.704 32.188 4.398 1 95.62 93 LEU B C 1
ATOM 2880 O O . LEU B 1 93 ? -1.145 31.688 5.438 1 95.62 93 LEU B O 1
ATOM 2884 N N . GLU B 1 94 ? -0.101 31.453 3.488 1 96.88 94 GLU B N 1
ATOM 2885 C CA . GLU B 1 94 ? 0.229 30.047 3.746 1 96.88 94 GLU B CA 1
ATOM 2886 C C . GLU B 1 94 ? 1.067 29.906 5.012 1 96.88 94 GLU B C 1
ATOM 2888 O O . GLU B 1 94 ? 0.804 29.031 5.84 1 96.88 94 GLU B O 1
ATOM 2893 N N . CYS B 1 95 ? 2.109 30.781 5.137 1 98.06 95 CYS B N 1
ATOM 2894 C CA . CYS B 1 95 ? 2.973 30.734 6.309 1 98.06 95 CYS B CA 1
ATOM 2895 C C . CYS B 1 95 ? 2.172 30.969 7.586 1 98.06 95 CYS B C 1
ATOM 2897 O O . CYS B 1 95 ? 2.371 30.266 8.586 1 98.06 95 CYS B O 1
ATOM 2899 N N . GLU B 1 96 ? 1.271 31.891 7.523 1 97.31 96 GLU B N 1
ATOM 2900 C CA . GLU B 1 96 ? 0.43 32.188 8.68 1 97.31 96 GLU B CA 1
ATOM 2901 C C . GLU B 1 96 ? -0.466 31.016 9.031 1 97.31 96 GLU B C 1
ATOM 2903 O O . GLU B 1 96 ? -0.588 30.641 10.203 1 97.31 96 GLU B O 1
ATOM 2908 N N . LEU B 1 97 ? -1.028 30.422 8.047 1 97.69 97 LEU B N 1
ATOM 2909 C CA . LEU B 1 97 ? -1.966 29.32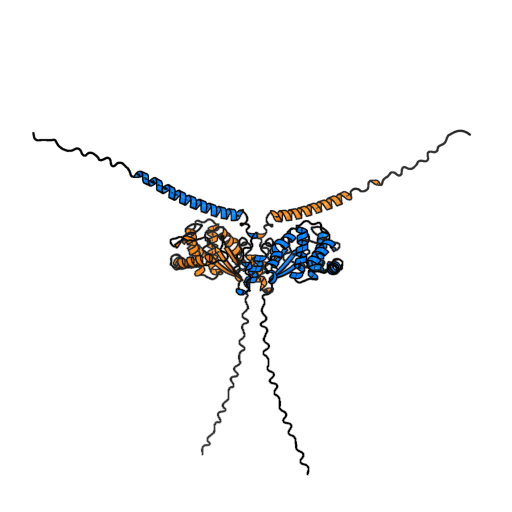8 8.281 1 97.69 97 LEU B CA 1
ATOM 2910 C C . LEU B 1 97 ? -1.229 28.062 8.711 1 97.69 97 LEU B C 1
ATOM 2912 O O . LEU B 1 97 ? -1.746 27.281 9.508 1 97.69 97 LEU B O 1
ATOM 2916 N N . ASN B 1 98 ? -0.034 27.859 8.172 1 98.5 98 ASN B N 1
ATOM 2917 C CA . ASN B 1 98 ? 0.81 26.781 8.68 1 98.5 98 ASN B CA 1
ATOM 2918 C C . ASN B 1 98 ? 1.032 26.906 10.188 1 98.5 98 ASN B C 1
ATOM 2920 O O . ASN B 1 98 ? 0.913 25.922 10.922 1 98.5 98 ASN B O 1
ATOM 2924 N N . LYS B 1 99 ? 1.395 28.125 10.555 1 98.56 99 LYS B N 1
ATOM 2925 C CA . LYS B 1 99 ? 1.623 28.391 11.977 1 98.56 99 LYS B CA 1
ATOM 2926 C C . LYS B 1 99 ? 0.363 28.141 12.797 1 98.56 99 LYS B C 1
ATOM 2928 O O . LYS B 1 99 ? 0.43 27.531 13.875 1 98.56 99 LYS B O 1
ATOM 2933 N N . LEU B 1 100 ? -0.747 28.562 12.273 1 98.38 100 LEU B N 1
ATOM 2934 C CA . LEU B 1 100 ? -2.029 28.344 12.93 1 98.38 100 LEU B CA 1
ATOM 2935 C C . LEU B 1 100 ? -2.307 26.859 13.094 1 98.38 100 LEU B C 1
ATOM 2937 O O . LEU B 1 100 ? -2.711 26.406 14.172 1 98.38 100 LEU B O 1
ATOM 2941 N N . LEU B 1 101 ? -2.102 26.062 12.086 1 98.69 101 LEU B N 1
ATOM 2942 C CA . LEU B 1 101 ? -2.299 24.609 12.109 1 98.69 101 LEU B CA 1
ATOM 2943 C C . LEU B 1 101 ? -1.375 23.953 13.133 1 98.69 101 LEU B C 1
ATOM 2945 O O . LEU B 1 101 ? -1.793 23.062 13.867 1 98.69 101 LEU B O 1
ATOM 2949 N N . SER B 1 102 ? -0.12 24.406 13.172 1 98.75 102 SER B N 1
ATOM 2950 C CA . SER B 1 102 ? 0.819 23.891 14.148 1 98.75 102 SER B CA 1
ATOM 2951 C C . SER B 1 102 ? 0.331 24.141 15.578 1 98.75 102 SER B C 1
ATOM 2953 O O . SER B 1 102 ? 0.431 23.266 16.438 1 98.75 102 SER B O 1
ATOM 2955 N N . CYS B 1 103 ? -0.193 25.344 15.812 1 98.75 103 CYS B N 1
ATOM 2956 C CA . CYS B 1 103 ? -0.72 25.672 17.125 1 98.75 103 CYS B CA 1
ATOM 2957 C C . CYS B 1 103 ? -1.914 24.797 17.484 1 98.75 103 CYS B C 1
ATOM 2959 O O . CYS B 1 103 ? -1.996 24.266 18.594 1 98.75 103 CYS B O 1
ATOM 2961 N N . ALA B 1 104 ? -2.807 24.594 16.547 1 98.62 104 ALA B N 1
ATOM 2962 C CA . ALA B 1 104 ? -3.996 23.781 16.781 1 98.62 104 ALA B CA 1
ATOM 2963 C C . ALA B 1 104 ? -3.617 22.344 17.141 1 98.62 104 ALA B C 1
ATOM 2965 O O . ALA B 1 104 ? -4.148 21.766 18.094 1 98.62 104 ALA B O 1
ATOM 2966 N N . SER B 1 105 ? -2.713 21.734 16.391 1 98.06 105 SER B N 1
ATOM 2967 C CA . SER B 1 105 ? -2.312 20.359 16.625 1 98.06 105 SER B CA 1
ATOM 2968 C C . SER B 1 105 ? -1.551 20.219 17.938 1 98.06 105 SER B C 1
ATOM 2970 O O . SER B 1 105 ? -1.665 19.203 18.625 1 98.06 105 SER B O 1
ATOM 2972 N N . ALA B 1 106 ? -0.766 21.219 18.297 1 98.12 106 ALA B N 1
ATOM 2973 C CA . ALA B 1 106 ? -0.024 21.188 19.562 1 98.12 106 ALA B CA 1
ATOM 2974 C C . ALA B 1 106 ? -0.968 21.266 20.766 1 98.12 106 ALA B C 1
ATOM 2976 O O . ALA B 1 106 ? -0.771 20.578 21.766 1 98.12 106 ALA B O 1
ATOM 2977 N N . GLN B 1 107 ? -1.971 22.062 20.672 1 98.06 107 GLN B N 1
ATOM 2978 C CA . GLN B 1 107 ? -2.908 22.266 21.766 1 98.06 107 GLN B CA 1
ATOM 2979 C C . GLN B 1 107 ? -3.906 21.125 21.875 1 98.06 107 GLN B C 1
ATOM 2981 O O . GLN B 1 107 ? -4.449 20.859 22.938 1 98.06 107 GLN B O 1
ATOM 2986 N N . HIS B 1 108 ? -4.16 20.469 20.797 1 97.88 108 HIS B N 1
ATOM 2987 C CA . HIS B 1 108 ? -5.074 19.344 20.719 1 97.88 108 HIS B CA 1
ATOM 2988 C C . HIS B 1 108 ? -4.422 18.156 20.016 1 97.88 108 HIS B C 1
ATOM 2990 O O . HIS B 1 108 ? -4.781 17.828 18.875 1 97.88 108 HIS B O 1
ATOM 2996 N N . PRO B 1 109 ? -3.605 17.438 20.703 1 96.69 109 PRO B N 1
ATOM 2997 C CA . PRO B 1 109 ? -2.76 16.422 20.062 1 96.69 109 PRO B CA 1
ATOM 2998 C C . PRO B 1 109 ? -3.539 15.18 19.641 1 96.69 109 PRO B C 1
ATOM 3000 O O . PRO B 1 109 ? -3.057 14.398 18.812 1 96.69 109 PRO B O 1
ATOM 3003 N N . MET B 1 110 ? -4.734 14.992 20.172 1 97.19 110 MET B N 1
ATOM 3004 C CA . MET B 1 110 ? -5.539 13.844 19.75 1 97.19 110 MET B CA 1
ATOM 3005 C C . MET B 1 110 ? -6.148 14.086 18.375 1 97.19 110 MET B C 1
ATOM 3007 O O . MET B 1 110 ? -6.758 15.133 18.141 1 97.19 110 MET B O 1
ATOM 3011 N N . GLN B 1 111 ? -5.996 13.133 17.484 1 97.25 111 GLN B N 1
ATOM 3012 C CA . GLN B 1 111 ? -6.383 13.297 16.078 1 97.25 111 GLN B CA 1
ATOM 3013 C C . GLN B 1 111 ? -7.879 13.547 15.945 1 97.25 111 GLN B C 1
ATOM 3015 O O . GLN B 1 111 ? -8.312 14.273 15.047 1 97.25 111 GLN B O 1
ATOM 3020 N N . ASP B 1 112 ? -8.672 13.055 16.844 1 97.31 112 ASP B N 1
ATOM 3021 C CA . ASP B 1 112 ? -10.109 13.289 16.781 1 97.31 112 ASP B CA 1
ATOM 3022 C C . ASP B 1 112 ? -10.453 14.727 17.156 1 97.31 112 ASP B C 1
ATOM 3024 O O . ASP B 1 112 ? -11.508 15.242 16.797 1 97.31 112 ASP B O 1
ATOM 3028 N N . ASP B 1 113 ? -9.586 15.367 17.938 1 97.19 113 ASP B N 1
ATOM 3029 C CA . ASP B 1 113 ? -9.805 16.75 18.359 1 97.19 113 ASP B CA 1
ATOM 3030 C C . ASP B 1 113 ? -9.273 17.734 17.328 1 97.19 113 ASP B C 1
ATOM 3032 O O . ASP B 1 113 ? -9.906 18.75 17.047 1 97.19 113 ASP B O 1
ATOM 3036 N N . PHE B 1 114 ? -8.156 17.469 16.844 1 96.75 114 PHE B N 1
ATOM 3037 C CA . PHE B 1 114 ? -7.5 18.406 15.938 1 96.75 114 PHE B CA 1
ATOM 3038 C C . PHE B 1 114 ? -8.023 18.266 14.516 1 96.75 114 PHE B C 1
ATOM 3040 O O . PHE B 1 114 ? -8.094 19.234 13.773 1 96.75 114 PHE B O 1
ATOM 3047 N N . PHE B 1 115 ? -8.398 17.094 14.008 1 98.56 115 PHE B N 1
ATOM 3048 C CA . PHE B 1 115 ? -8.695 16.844 12.602 1 98.56 115 PHE B CA 1
ATOM 3049 C C . PHE B 1 115 ? -9.875 17.688 12.133 1 98.56 115 PHE B C 1
ATOM 3051 O O . PHE B 1 115 ? -9.867 18.203 11.023 1 98.56 115 PHE B O 1
ATOM 3058 N N . PRO B 1 116 ? -10.945 17.859 12.93 1 98.56 116 PRO B N 1
ATOM 3059 C CA . PRO B 1 116 ? -12.031 18.734 12.469 1 98.56 116 PRO B CA 1
ATOM 3060 C C . PRO B 1 116 ? -11.57 20.141 12.141 1 98.56 116 PRO B C 1
ATOM 3062 O O . PRO B 1 116 ? -12.102 20.781 11.227 1 98.56 116 PRO B O 1
ATOM 3065 N N . PHE B 1 117 ? -10.617 20.656 12.914 1 98.75 117 PHE B N 1
ATOM 3066 C CA . PHE B 1 117 ? -10.055 21.969 12.625 1 98.75 117 PHE B CA 1
ATOM 3067 C C . PHE B 1 117 ? -9.352 21.969 11.273 1 98.75 117 PHE B C 1
ATOM 3069 O O . PHE B 1 117 ? -9.586 22.844 10.438 1 98.75 117 PHE B O 1
ATOM 3076 N N . LEU B 1 118 ? -8.531 20.984 11.039 1 98.81 118 LEU B N 1
ATOM 3077 C CA . LEU B 1 118 ? -7.832 20.828 9.766 1 98.81 118 LEU B CA 1
ATOM 3078 C C . LEU B 1 118 ? -8.828 20.719 8.617 1 98.81 118 LEU B C 1
ATOM 3080 O O . LEU B 1 118 ? -8.688 21.406 7.602 1 98.81 118 LEU B O 1
ATOM 3084 N N . ALA B 1 119 ? -9.797 19.844 8.766 1 98.56 119 ALA B N 1
ATOM 3085 C CA . ALA B 1 119 ? -10.789 19.625 7.719 1 98.56 119 ALA B CA 1
ATOM 3086 C C . ALA B 1 119 ? -11.539 20.906 7.387 1 98.56 119 ALA B C 1
ATOM 3088 O O . ALA B 1 119 ? -11.797 21.203 6.219 1 98.56 119 ALA B O 1
ATOM 3089 N N . CYS B 1 120 ? -11.883 21.672 8.383 1 98.12 120 CYS B N 1
ATOM 3090 C CA . CYS B 1 120 ? -12.562 22.938 8.211 1 98.12 120 CYS B CA 1
ATOM 3091 C C . CYS B 1 120 ? -11.711 23.906 7.383 1 98.12 120 CYS B C 1
ATOM 3093 O O . CYS B 1 120 ? -12.211 24.516 6.438 1 98.12 120 CYS B O 1
ATOM 3095 N N . MET B 1 121 ? -10.469 24.031 7.734 1 97.31 121 MET B N 1
ATOM 3096 C CA . MET B 1 121 ? -9.555 24.922 7.023 1 97.31 121 MET B CA 1
ATOM 3097 C C . MET B 1 121 ? -9.406 24.5 5.566 1 97.31 121 MET B C 1
ATOM 3099 O O . MET B 1 121 ? -9.469 25.328 4.664 1 97.31 121 MET B O 1
ATOM 3103 N N . GLU B 1 122 ? -9.242 23.172 5.371 1 96.69 122 GLU B N 1
ATOM 3104 C CA . GLU B 1 122 ? -9.039 22.656 4.023 1 96.69 122 GLU B CA 1
ATOM 3105 C C . GLU B 1 122 ? -10.297 22.797 3.178 1 96.69 122 GLU B C 1
ATOM 3107 O O . GLU B 1 122 ? -10.219 23.031 1.97 1 96.69 122 GLU B O 1
ATOM 3112 N N . ASP B 1 123 ? -11.398 22.641 3.805 1 96 123 ASP B N 1
ATOM 3113 C CA . ASP B 1 123 ? -12.664 22.859 3.107 1 96 123 ASP B CA 1
ATOM 3114 C C . ASP B 1 123 ? -12.766 24.297 2.6 1 96 123 ASP B C 1
ATOM 3116 O O . ASP B 1 123 ? -13.266 24.531 1.496 1 96 123 ASP B O 1
ATOM 3120 N N . ALA B 1 124 ? -12.359 25.219 3.426 1 93.31 124 ALA B N 1
ATOM 3121 C CA . ALA B 1 124 ? -12.383 26.625 3.023 1 93.31 124 ALA B CA 1
ATOM 3122 C C . ALA B 1 124 ? -11.492 26.859 1.812 1 93.31 124 ALA B C 1
ATOM 3124 O O . ALA B 1 124 ? -11.852 27.609 0.904 1 93.31 124 ALA B O 1
ATOM 3125 N N . VAL B 1 125 ? -10.344 26.203 1.796 1 87.5 125 VAL B N 1
ATOM 3126 C CA . VAL B 1 125 ? -9.414 26.297 0.672 1 87.5 125 VAL B CA 1
ATOM 3127 C C . VAL B 1 125 ? -10.062 25.703 -0.58 1 87.5 125 VAL B C 1
ATOM 3129 O O . VAL B 1 125 ? -10.039 26.328 -1.647 1 87.5 125 VAL B O 1
ATOM 3132 N N . MET B 1 126 ? -10.664 24.594 -0.481 1 90.69 126 MET B N 1
ATOM 3133 C CA . MET B 1 126 ? -11.289 23.922 -1.611 1 90.69 126 MET B CA 1
ATOM 3134 C C . MET B 1 126 ? -12.438 24.75 -2.178 1 90.69 126 MET B C 1
ATOM 3136 O O . MET B 1 126 ? -12.68 24.734 -3.385 1 90.69 126 MET B O 1
ATOM 3140 N N . ALA B 1 127 ? -13.078 25.484 -1.334 1 91.25 127 ALA B N 1
ATOM 3141 C CA . ALA B 1 127 ? -14.219 26.312 -1.739 1 91.25 127 ALA B CA 1
ATOM 3142 C C . ALA B 1 127 ? -13.75 27.625 -2.357 1 91.25 127 ALA B C 1
ATOM 3144 O O . ALA B 1 127 ? -14.562 28.375 -2.898 1 91.25 127 ALA B O 1
ATOM 3145 N N . GLY B 1 128 ? -12.477 27.938 -2.307 1 86.12 128 GLY B N 1
ATOM 3146 C CA . GLY B 1 128 ? -11.945 29.172 -2.859 1 86.12 128 GLY B CA 1
ATOM 3147 C C . GLY B 1 128 ? -12.336 30.406 -2.057 1 86.12 128 GLY B C 1
ATOM 3148 O O . GLY B 1 128 ? -12.438 31.5 -2.604 1 86.12 128 GLY B O 1
ATOM 3149 N N . LYS B 1 129 ? -12.594 30.234 -0.854 1 81.44 129 LYS B N 1
ATOM 3150 C CA . LYS B 1 129 ? -12.984 31.359 -0.002 1 81.44 129 LYS B CA 1
ATOM 3151 C C . LYS B 1 129 ? -11.812 32.312 0.23 1 81.44 129 LYS B C 1
ATOM 3153 O O . LYS B 1 129 ? -10.664 31.875 0.341 1 81.44 129 LYS B O 1
ATOM 3158 N N . LYS B 1 130 ? -12.188 33.531 0.139 1 80.56 130 LYS B N 1
ATOM 3159 C CA . LYS B 1 130 ? -11.203 34.5 0.646 1 80.56 130 LYS B CA 1
ATOM 3160 C C . LYS B 1 130 ? -11 34.344 2.15 1 80.56 130 LYS B C 1
ATOM 3162 O O . LYS B 1 130 ? -11.953 34.406 2.924 1 80.56 130 LYS B O 1
ATOM 3167 N N . VAL B 1 131 ? -9.797 34 2.395 1 78.81 131 VAL B N 1
ATOM 3168 C CA . VAL B 1 131 ? -9.531 33.594 3.771 1 78.81 131 VAL B CA 1
ATOM 3169 C C . VAL B 1 131 ? -8.672 34.656 4.461 1 78.81 131 VAL B C 1
ATOM 3171 O O . VAL B 1 131 ? -7.727 35.188 3.867 1 78.81 131 VAL B O 1
ATOM 3174 N N . GLU B 1 132 ? -9.172 35.219 5.605 1 90.06 132 GLU B N 1
ATOM 3175 C CA . GLU B 1 132 ? -8.336 35.938 6.559 1 90.06 132 GLU B CA 1
ATOM 3176 C C . GLU B 1 132 ? -8.031 35.062 7.785 1 90.06 132 GLU B C 1
ATOM 3178 O O . GLU B 1 132 ? -8.898 34.312 8.25 1 90.06 132 GLU B O 1
ATOM 3183 N N . VAL B 1 133 ? -6.801 35.125 8.258 1 94.88 133 VAL B N 1
ATOM 3184 C CA . VAL B 1 133 ? -6.281 34.219 9.266 1 94.88 133 VAL B CA 1
ATOM 3185 C C . VAL B 1 133 ? -7.188 34.219 10.492 1 94.88 133 VAL B C 1
ATOM 3187 O O . VAL B 1 133 ? -7.598 33.156 10.977 1 94.88 133 VAL B O 1
ATOM 3190 N N . HIS B 1 134 ? -7.551 35.438 10.984 1 95.25 134 HIS B N 1
ATOM 3191 C CA . HIS B 1 134 ? -8.32 35.531 12.219 1 95.25 134 HIS B CA 1
ATOM 3192 C C . HIS B 1 134 ? -9.734 35 12.031 1 95.25 134 HIS B C 1
ATOM 3194 O O . HIS B 1 134 ? -10.266 34.312 12.906 1 95.25 134 HIS B O 1
ATOM 3200 N N . GLU B 1 135 ? -10.297 35.312 10.914 1 94.44 135 GLU B N 1
ATOM 3201 C CA . GLU B 1 135 ? -11.648 34.844 10.625 1 94.44 135 GLU B CA 1
ATOM 3202 C C . GLU B 1 135 ? -11.695 33.312 10.492 1 94.44 135 GLU B C 1
ATOM 3204 O O . GLU B 1 135 ? -12.562 32.656 11.078 1 94.44 135 GLU B O 1
ATOM 3209 N N . LEU B 1 136 ? -10.805 32.844 9.734 1 96.12 136 LEU B N 1
ATOM 3210 C CA . LEU B 1 136 ? -10.75 31.391 9.523 1 96.12 136 LEU B CA 1
ATOM 3211 C C . LEU B 1 136 ? -10.422 30.656 10.828 1 96.12 136 LEU B C 1
ATOM 3213 O O . LEU B 1 136 ? -11.008 29.609 11.117 1 96.12 136 LEU B O 1
ATOM 3217 N N . ALA B 1 137 ? -9.492 31.203 11.617 1 97.62 137 ALA B N 1
ATOM 3218 C CA . ALA B 1 137 ? -9.141 30.625 12.914 1 97.62 137 ALA B CA 1
ATOM 3219 C C . ALA B 1 137 ? -10.367 30.516 13.812 1 97.62 137 ALA B C 1
ATOM 3221 O O . ALA B 1 137 ? -10.609 29.469 14.422 1 97.62 137 ALA B O 1
ATOM 3222 N N . HIS B 1 138 ? -11.117 31.625 13.844 1 97.38 138 HIS B N 1
ATOM 3223 C CA . HIS B 1 138 ? -12.297 31.641 14.695 1 97.38 138 HIS B CA 1
ATOM 3224 C C . HIS B 1 138 ? -13.344 30.641 14.203 1 97.38 138 HIS B C 1
ATOM 3226 O O . HIS B 1 138 ? -13.852 29.844 14.984 1 97.38 138 HIS B O 1
ATOM 3232 N N . GLU B 1 139 ? -13.656 30.688 12.969 1 97.12 139 GLU B N 1
ATOM 3233 C CA . GLU B 1 139 ? -14.664 29.812 12.383 1 97.12 139 GLU B CA 1
ATOM 3234 C C . GLU B 1 139 ? -14.32 28.344 12.633 1 97.12 139 GLU B C 1
ATOM 3236 O O . GLU B 1 139 ? -15.164 27.578 13.109 1 97.12 139 GLU B O 1
ATOM 3241 N N . CYS B 1 140 ? -13.078 27.969 12.359 1 98.31 140 CYS B N 1
ATOM 3242 C CA . CYS B 1 140 ? -12.688 26.562 12.43 1 98.31 140 CYS B CA 1
ATOM 3243 C C . CYS B 1 140 ? -12.445 26.141 13.875 1 98.31 140 CYS B C 1
ATOM 3245 O O . CYS B 1 140 ? -12.688 24.984 14.227 1 98.31 140 CYS B O 1
ATOM 3247 N N . ALA B 1 141 ? -11.969 27.047 14.75 1 98.56 141 ALA B N 1
ATOM 3248 C CA . ALA B 1 141 ? -11.852 26.734 16.172 1 98.56 141 ALA B CA 1
ATOM 3249 C C . ALA B 1 141 ? -13.211 26.422 16.781 1 98.56 141 ALA B C 1
ATOM 3251 O O . ALA B 1 141 ? -13.367 25.406 17.469 1 98.56 141 ALA B O 1
ATOM 3252 N N . VAL B 1 142 ? -14.18 27.266 16.484 1 98.06 142 VAL B N 1
ATOM 3253 C CA . VAL B 1 142 ? -15.531 27.031 16.984 1 98.06 142 VAL B CA 1
ATOM 3254 C C . VAL B 1 142 ? -16.062 25.703 16.453 1 98.06 142 VAL B C 1
ATOM 3256 O O . VAL B 1 142 ? -16.609 24.906 17.219 1 98.06 142 VAL B O 1
ATOM 3259 N N . HIS B 1 143 ? -15.898 25.469 15.172 1 98 143 HIS B N 1
ATOM 3260 C CA . HIS B 1 143 ? -16.344 24.219 14.539 1 98 143 HIS B CA 1
ATOM 3261 C C . HIS B 1 143 ? -15.742 23 15.227 1 98 143 HIS B C 1
ATOM 3263 O O . HIS B 1 143 ? -16.422 22 15.414 1 98 143 HIS B O 1
ATOM 3269 N N . ALA B 1 144 ? -14.484 23.094 15.656 1 98.44 144 ALA B N 1
ATOM 3270 C CA . ALA B 1 144 ? -13.742 21.953 16.203 1 98.44 144 ALA B CA 1
ATOM 3271 C C . ALA B 1 144 ? -13.875 21.906 17.734 1 98.44 144 ALA B C 1
ATOM 3273 O O . ALA B 1 144 ? -13.273 21.047 18.391 1 98.44 144 ALA B O 1
ATOM 3274 N N . GLY B 1 145 ? -14.578 22.859 18.328 1 98 145 GLY B N 1
ATOM 3275 C CA . GLY B 1 145 ? -14.734 22.891 19.781 1 98 145 GLY B CA 1
ATOM 3276 C C . GLY B 1 145 ? -13.508 23.422 20.5 1 98 145 GLY B C 1
ATOM 3277 O O . GLY B 1 145 ? -13.242 23.047 21.641 1 98 145 GLY B O 1
ATOM 3278 N N . MET B 1 146 ? -12.781 24.25 19.859 1 98.19 146 MET B N 1
ATOM 3279 C CA . MET B 1 146 ? -11.578 24.859 20.438 1 98.19 146 MET B CA 1
ATOM 3280 C C . MET B 1 146 ? -11.859 26.281 20.922 1 98.19 146 MET B C 1
ATOM 3282 O O . MET B 1 146 ? -12.836 26.906 20.5 1 98.19 146 MET B O 1
ATOM 3286 N N . VAL B 1 147 ? -10.938 26.703 21.766 1 98.19 147 VAL B N 1
ATOM 3287 C CA . VAL B 1 147 ? -11.008 28.078 22.25 1 98.19 147 VAL B CA 1
ATOM 3288 C C . VAL B 1 147 ? -10.156 28.984 21.375 1 98.19 147 VAL B C 1
ATOM 3290 O O . VAL B 1 147 ? -8.93 28.906 21.391 1 98.19 147 VAL B O 1
ATOM 3293 N N . THR B 1 148 ? -10.828 29.891 20.703 1 98.19 148 THR B N 1
ATOM 3294 C CA . THR B 1 148 ? -10.172 30.734 19.703 1 98.19 148 THR B CA 1
ATOM 3295 C C . THR B 1 148 ? -9.047 31.547 20.359 1 98.19 148 THR B C 1
ATOM 3297 O O . THR B 1 148 ? -7.945 31.625 19.812 1 98.19 148 THR B O 1
ATOM 3300 N N . ASP B 1 149 ? -9.305 32.125 21.516 1 98.31 149 ASP B N 1
ATOM 3301 C CA . ASP B 1 149 ? -8.336 33 22.172 1 98.31 149 ASP B CA 1
ATOM 3302 C C . ASP B 1 149 ? -7.051 32.25 22.5 1 98.31 149 ASP B C 1
ATOM 3304 O O . ASP B 1 149 ? -5.953 32.781 22.375 1 98.31 149 ASP B O 1
ATOM 3308 N N . LYS B 1 150 ? -7.23 31.062 22.938 1 98.25 150 LYS B N 1
ATOM 3309 C CA . LYS B 1 150 ? -6.062 30.25 23.25 1 98.25 150 LYS B CA 1
ATOM 3310 C C . LYS B 1 150 ? -5.266 29.922 22 1 98.25 150 LYS B C 1
ATOM 3312 O O . LYS B 1 150 ? -4.035 29.984 22 1 98.25 150 LYS B O 1
ATOM 3317 N N . LEU B 1 151 ? -5.984 29.578 20.938 1 98.62 151 LEU B N 1
ATOM 3318 C CA . LEU B 1 151 ? -5.352 29.281 19.656 1 98.62 151 LEU B CA 1
ATOM 3319 C C . LEU B 1 151 ? -4.578 30.484 19.141 1 98.62 151 LEU B C 1
ATOM 3321 O O . LEU B 1 151 ? -3.422 30.359 18.734 1 98.62 151 LEU B O 1
ATOM 3325 N N . MET B 1 152 ? -5.18 31.688 19.25 1 98.44 152 MET B N 1
ATOM 3326 C CA . MET B 1 152 ? -4.574 32.906 18.719 1 98.44 152 MET B CA 1
ATOM 3327 C C . MET B 1 152 ? -3.396 33.344 19.594 1 98.44 152 MET B C 1
ATOM 3329 O O . MET B 1 152 ? -2.418 33.906 19.078 1 98.44 152 MET B O 1
ATOM 3333 N N . ALA B 1 153 ? -3.49 33.094 20.922 1 98.5 153 ALA B N 1
ATOM 3334 C CA . ALA B 1 153 ? -2.361 33.375 21.812 1 98.5 153 ALA B CA 1
ATOM 3335 C C . ALA B 1 153 ? -1.121 32.594 21.391 1 98.5 153 ALA B C 1
ATOM 3337 O O . ALA B 1 153 ? -0.006 33.125 21.422 1 98.5 153 ALA B O 1
ATOM 3338 N N . CYS B 1 154 ? -1.34 31.375 21.047 1 98.56 154 CYS B N 1
ATOM 3339 C CA . CYS B 1 154 ? -0.247 30.578 20.516 1 98.56 154 CYS B CA 1
ATOM 3340 C C . CYS B 1 154 ? 0.237 31.109 19.172 1 98.56 154 CYS B C 1
ATOM 3342 O O . CYS B 1 154 ? 1.438 31.297 18.969 1 98.56 154 CYS B O 1
ATOM 3344 N N . TYR B 1 155 ? -0.684 31.391 18.266 1 98.25 155 TYR B N 1
ATOM 3345 C CA . TYR B 1 155 ? -0.401 31.844 16.906 1 98.25 155 TYR B CA 1
ATOM 3346 C C . TYR B 1 155 ? 0.39 33.125 16.922 1 98.25 155 TYR B C 1
ATOM 3348 O O . TYR B 1 155 ? 1.343 33.312 16.156 1 98.25 155 TYR B O 1
ATOM 3356 N N . GLU B 1 156 ? 0.043 34.031 17.75 1 97.69 156 GLU B N 1
ATOM 3357 C CA . GLU B 1 156 ? 0.644 35.375 17.781 1 97.69 156 GLU B CA 1
ATOM 3358 C C . GLU B 1 156 ? 1.869 35.406 18.688 1 97.69 156 GLU B C 1
ATOM 3360 O O . GLU B 1 156 ? 2.666 36.344 18.625 1 97.69 156 GLU B O 1
ATOM 3365 N N . GLY B 1 157 ? 2.051 34.344 19.5 1 97 157 GLY B N 1
ATOM 3366 C CA . GLY B 1 157 ? 3.125 34.312 20.484 1 97 157 GLY B CA 1
ATOM 3367 C C . GLY B 1 157 ? 4.344 33.562 20 1 97 157 GLY B C 1
ATOM 3368 O O . GLY B 1 157 ? 4.379 33.094 18.859 1 97 157 GLY B O 1
ATOM 3369 N N . PRO B 1 158 ? 5.348 33.406 20.859 1 97.12 158 PRO B N 1
ATOM 3370 C CA . PRO B 1 158 ? 6.602 32.75 20.5 1 97.12 158 PRO B CA 1
ATOM 3371 C C . PRO B 1 158 ? 6.434 31.25 20.281 1 97.12 158 PRO B C 1
ATOM 3373 O O . PRO B 1 158 ? 7.211 30.641 19.547 1 97.12 158 PRO B O 1
ATOM 3376 N N . LEU B 1 159 ? 5.414 30.734 20.891 1 98.12 159 LEU B N 1
ATOM 3377 C CA . LEU B 1 159 ? 5.188 29.297 20.734 1 98.12 159 LEU B CA 1
ATOM 3378 C C . LEU B 1 159 ? 4.914 28.938 19.281 1 98.12 159 LEU B C 1
ATOM 3380 O O . LEU B 1 159 ? 5.414 27.938 18.781 1 98.12 159 LEU B O 1
ATOM 3384 N N . GLY B 1 160 ? 4.09 29.719 18.609 1 98 160 GLY B N 1
ATOM 3385 C CA . GLY B 1 160 ? 3.816 29.469 17.203 1 98 160 GLY B CA 1
ATOM 3386 C C . GLY B 1 160 ? 5.07 29.406 16.344 1 98 160 GLY B C 1
ATOM 3387 O O . GLY B 1 160 ? 5.203 28.531 15.492 1 98 160 GLY B O 1
ATOM 3388 N N . ALA B 1 161 ? 5.969 30.344 16.594 1 96.19 161 ALA B N 1
ATOM 3389 C CA . ALA B 1 161 ? 7.227 30.375 15.859 1 96.19 161 ALA B CA 1
ATOM 3390 C C . ALA B 1 161 ? 8.055 29.125 16.141 1 96.19 161 ALA B C 1
ATOM 3392 O O . ALA B 1 161 ? 8.648 28.547 15.234 1 96.19 161 ALA B O 1
ATOM 3393 N N . THR B 1 162 ? 8.102 28.766 17.406 1 97.81 162 THR B N 1
ATOM 3394 C CA . THR B 1 162 ? 8.844 27.578 17.797 1 97.81 162 THR B CA 1
ATOM 3395 C C . THR B 1 162 ? 8.281 26.328 17.125 1 97.81 162 THR B C 1
ATOM 3397 O O . THR B 1 162 ? 9.031 25.484 16.641 1 97.81 162 THR B O 1
ATOM 3400 N N . LEU B 1 163 ? 6.961 26.219 17.078 1 98.62 163 LEU B N 1
ATOM 3401 C CA . LEU B 1 163 ? 6.305 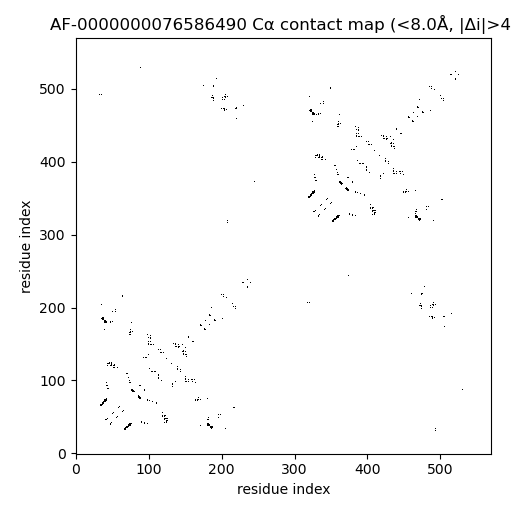25.062 16.453 1 98.62 163 LEU B CA 1
ATOM 3402 C C . LEU B 1 163 ? 6.59 25.016 14.961 1 98.62 163 LEU B C 1
ATOM 3404 O O . LEU B 1 163 ? 6.742 23.938 14.391 1 98.62 163 LEU B O 1
ATOM 3408 N N . GLN B 1 164 ? 6.676 26.141 14.297 1 98.19 164 GLN B N 1
ATOM 3409 C CA . GLN B 1 164 ? 7.016 26.172 12.875 1 98.19 164 GLN B CA 1
ATOM 3410 C C . GLN B 1 164 ? 8.461 25.734 12.648 1 98.19 164 GLN B C 1
ATOM 3412 O O . GLN B 1 164 ? 8.766 25.078 11.648 1 98.19 164 GLN B O 1
ATOM 3417 N N . GLN B 1 165 ? 9.344 26.141 13.562 1 97.06 165 GLN B N 1
ATOM 3418 C CA . GLN B 1 165 ? 10.719 25.672 13.477 1 97.06 165 GLN B CA 1
ATOM 3419 C C . GLN B 1 165 ? 10.781 24.141 13.602 1 97.06 165 GLN B C 1
ATOM 3421 O O . GLN B 1 165 ? 11.531 23.484 12.875 1 97.06 165 GLN B O 1
ATOM 3426 N N . LEU B 1 166 ? 10.023 23.609 14.508 1 98.12 166 LEU B N 1
ATOM 3427 C CA . LEU B 1 166 ? 9.969 22.156 14.68 1 98.12 166 LEU B CA 1
ATOM 3428 C C . LEU B 1 166 ? 9.414 21.484 13.43 1 98.12 166 LEU B C 1
ATOM 3430 O O . LEU B 1 166 ? 9.93 20.438 13 1 98.12 166 LEU B O 1
ATOM 3434 N N . ALA B 1 167 ? 8.336 22.047 12.852 1 98.62 167 ALA B N 1
ATOM 3435 C CA . ALA B 1 167 ? 7.77 21.516 11.617 1 98.62 167 ALA B CA 1
ATOM 3436 C C . ALA B 1 167 ? 8.805 21.516 10.492 1 98.62 167 ALA B C 1
ATOM 3438 O O . ALA B 1 167 ? 8.922 20.562 9.742 1 98.62 167 ALA B O 1
ATOM 3439 N N . ALA B 1 168 ? 9.523 22.625 10.383 1 98.31 168 ALA B N 1
ATOM 3440 C CA . ALA B 1 168 ? 10.594 22.75 9.398 1 98.31 168 ALA B CA 1
ATOM 3441 C C . ALA B 1 168 ? 11.641 21.641 9.594 1 98.31 168 ALA B C 1
ATOM 3443 O O . ALA B 1 168 ? 12.047 20.984 8.633 1 98.31 168 ALA B O 1
ATOM 3444 N N . GLN B 1 169 ? 12.086 21.469 10.82 1 98 169 GLN B N 1
ATOM 3445 C CA . GLN B 1 169 ? 13.109 20.484 11.141 1 98 169 GLN B CA 1
ATOM 3446 C C . GLN B 1 169 ? 12.625 19.062 10.844 1 98 169 GLN B C 1
ATOM 3448 O O . GLN B 1 169 ? 13.359 18.266 10.281 1 98 169 GLN B O 1
ATOM 3453 N N . ARG B 1 170 ? 11.406 18.766 11.242 1 98.44 170 ARG B N 1
ATOM 3454 C CA . ARG B 1 170 ? 10.844 17.438 10.984 1 98.44 170 ARG B CA 1
ATOM 3455 C C . ARG B 1 170 ? 10.766 17.156 9.492 1 98.44 170 ARG B C 1
ATOM 3457 O O . ARG B 1 170 ? 11.094 16.062 9.039 1 98.44 170 ARG B O 1
ATOM 3464 N N . THR B 1 171 ? 10.297 18.141 8.734 1 98.62 171 THR B N 1
ATOM 3465 C CA . THR B 1 171 ? 10.203 17.984 7.289 1 98.62 171 THR B CA 1
ATOM 3466 C C . THR B 1 171 ? 11.578 17.781 6.668 1 98.62 171 THR B C 1
ATOM 3468 O O . THR B 1 171 ? 11.766 16.922 5.812 1 98.62 171 THR B O 1
ATOM 3471 N N . ALA B 1 172 ? 12.562 18.516 7.156 1 97.38 172 ALA B N 1
ATOM 3472 C CA . ALA B 1 172 ? 13.93 18.453 6.633 1 97.38 172 ALA B CA 1
ATOM 3473 C C . ALA B 1 172 ? 14.594 17.125 6.977 1 97.38 172 ALA B C 1
ATOM 3475 O O . ALA B 1 172 ? 15.562 16.719 6.324 1 97.38 172 ALA B O 1
ATOM 3476 N N . SER B 1 173 ? 14.133 16.406 7.98 1 97.31 173 SER B N 1
ATOM 3477 C CA . SER B 1 173 ? 14.766 15.195 8.469 1 97.31 173 SER B CA 1
ATOM 3478 C C . SER B 1 173 ? 14.289 13.969 7.695 1 97.31 173 SER B C 1
ATOM 3480 O O . SER B 1 173 ? 14.797 12.867 7.887 1 97.31 173 SER B O 1
ATOM 3482 N N . LEU B 1 174 ? 13.352 14.172 6.84 1 97.25 174 LEU B N 1
ATOM 3483 C CA . LEU B 1 174 ? 12.781 13.062 6.082 1 97.25 174 LEU B CA 1
ATOM 3484 C C . LEU B 1 174 ? 13.852 12.367 5.246 1 97.25 174 LEU B C 1
ATOM 3486 O O . LEU B 1 174 ? 14.688 13.031 4.625 1 97.25 174 LEU B O 1
ATOM 3490 N N . LYS B 1 175 ? 13.891 11.047 5.309 1 92.38 175 LYS B N 1
ATOM 3491 C CA . LYS B 1 175 ? 14.703 10.188 4.453 1 92.38 175 LYS B CA 1
ATOM 3492 C C . LYS B 1 175 ? 13.836 9.18 3.707 1 92.38 175 LYS B C 1
ATOM 3494 O O . LYS B 1 175 ? 13.219 8.305 4.32 1 92.38 175 LYS B O 1
ATOM 3499 N N . PRO B 1 176 ? 13.844 9.273 2.377 1 94.38 176 PRO B N 1
ATOM 3500 C CA . PRO B 1 176 ? 14.383 10.352 1.542 1 94.38 176 PRO B CA 1
ATOM 3501 C C . PRO B 1 176 ? 13.664 11.68 1.757 1 94.38 176 PRO B C 1
ATOM 3503 O O . PRO B 1 176 ? 12.594 11.719 2.371 1 94.38 176 PRO B O 1
ATOM 3506 N N . PRO B 1 177 ? 14.305 12.781 1.281 1 96.19 177 PRO B N 1
ATOM 3507 C CA . PRO B 1 177 ? 13.617 14.07 1.365 1 96.19 177 PRO B CA 1
ATOM 3508 C C . PRO B 1 177 ? 12.32 14.102 0.561 1 96.19 177 PRO B C 1
ATOM 3510 O O . PRO B 1 177 ? 12.188 13.383 -0.437 1 96.19 177 PRO B O 1
ATOM 3513 N N . HIS B 1 178 ? 11.359 14.914 1.047 1 96.44 178 HIS B N 1
ATOM 3514 C CA . HIS B 1 178 ? 10.109 15.031 0.302 1 96.44 178 HIS B CA 1
ATOM 3515 C C . HIS B 1 178 ? 10.328 15.758 -1.023 1 96.44 178 HIS B C 1
ATOM 3517 O O . HIS B 1 178 ? 11.195 16.625 -1.126 1 96.44 178 HIS B O 1
ATOM 3523 N N . ARG B 1 179 ? 9.547 15.461 -1.973 1 93.44 179 ARG B N 1
ATOM 3524 C CA . ARG B 1 179 ? 9.68 16.031 -3.305 1 93.44 179 ARG B CA 1
ATOM 3525 C C . ARG B 1 179 ? 8.492 16.938 -3.633 1 93.44 179 ARG B C 1
ATOM 3527 O O . ARG B 1 179 ? 8.602 17.844 -4.457 1 93.44 179 ARG B O 1
ATOM 3534 N N . TRP B 1 180 ? 7.375 16.672 -3.1 1 96 180 TRP B N 1
ATOM 3535 C CA . TRP B 1 180 ? 6.125 17.406 -3.262 1 96 180 TRP B CA 1
ATOM 3536 C C . TRP B 1 180 ? 5.246 17.266 -2.025 1 96 180 TRP B C 1
ATOM 3538 O O . TRP B 1 180 ? 5.605 16.562 -1.077 1 96 180 TRP B O 1
ATOM 3548 N N . VAL B 1 181 ? 4.195 18.047 -1.992 1 97.38 181 VAL B N 1
ATOM 3549 C CA . VAL B 1 181 ? 3.162 17.844 -0.984 1 97.38 181 VAL B CA 1
ATOM 3550 C C . VAL B 1 181 ? 1.807 17.656 -1.664 1 97.38 181 VAL B C 1
ATOM 3552 O O . VAL B 1 181 ? 1.577 18.188 -2.754 1 97.38 181 VAL B O 1
ATOM 3555 N N . PRO B 1 182 ? 0.941 16.891 -1.068 1 98.38 182 PRO B N 1
ATOM 3556 C CA . PRO B 1 182 ? 1.073 16.172 0.199 1 98.38 182 PRO B CA 1
ATOM 3557 C C . PRO B 1 182 ? 2.109 15.055 0.135 1 98.38 182 PRO B C 1
ATOM 3559 O O . PRO B 1 182 ? 2.131 14.281 -0.827 1 98.38 182 PRO B O 1
ATOM 3562 N N . TRP B 1 183 ? 3.059 15.055 1.099 1 98.62 183 TRP B N 1
ATOM 3563 C CA . TRP B 1 183 ? 3.988 13.953 1.328 1 98.62 183 TRP B CA 1
ATOM 3564 C C . TRP B 1 183 ? 3.547 13.109 2.518 1 98.62 183 TRP B C 1
ATOM 3566 O O . TRP B 1 183 ? 3.508 13.594 3.65 1 98.62 183 TRP B O 1
ATOM 3576 N N . VAL B 1 184 ? 3.172 11.836 2.256 1 98.81 184 VAL B N 1
ATOM 3577 C CA . VAL B 1 184 ? 2.598 10.969 3.283 1 98.81 184 VAL B CA 1
ATOM 3578 C C . VAL B 1 184 ? 3.48 9.742 3.479 1 98.81 184 VAL B C 1
ATOM 3580 O O . VAL B 1 184 ? 3.887 9.102 2.508 1 98.81 184 VAL B O 1
ATOM 3583 N N . THR B 1 185 ? 3.84 9.492 4.703 1 98.62 185 THR B N 1
ATOM 3584 C CA . THR B 1 185 ? 4.547 8.258 5.027 1 98.62 185 THR B CA 1
ATOM 3585 C C . THR B 1 185 ? 3.672 7.34 5.875 1 98.62 185 THR B C 1
ATOM 3587 O O . THR B 1 185 ? 2.908 7.809 6.723 1 98.62 185 THR B O 1
ATOM 3590 N N . VAL B 1 186 ? 3.703 6.066 5.645 1 98.69 186 VAL B N 1
ATOM 3591 C CA . VAL B 1 186 ? 3.115 5.02 6.477 1 98.69 186 VAL B CA 1
ATOM 3592 C C . VAL B 1 186 ? 4.223 4.18 7.109 1 98.69 186 VAL B C 1
ATOM 3594 O O . VAL B 1 186 ? 5.02 3.559 6.402 1 98.69 186 VAL B O 1
ATOM 3597 N N . ASN B 1 187 ? 4.285 4.227 8.438 1 97.75 187 ASN B N 1
ATOM 3598 C CA . ASN B 1 187 ? 5.371 3.59 9.172 1 97.75 187 ASN B CA 1
ATOM 3599 C C . ASN B 1 187 ? 6.738 4.043 8.664 1 97.75 187 ASN B C 1
ATOM 3601 O O . ASN B 1 187 ? 7.656 3.23 8.539 1 97.75 187 ASN B O 1
ATOM 3605 N N . GLY B 1 188 ? 6.816 5.332 8.32 1 97.19 188 GLY B N 1
ATOM 3606 C CA . GLY B 1 188 ? 8.078 5.926 7.91 1 97.19 188 GLY B CA 1
ATOM 3607 C C . GLY B 1 188 ? 8.375 5.742 6.434 1 97.19 188 GLY B C 1
ATOM 3608 O O . GLY B 1 188 ? 9.336 6.305 5.914 1 97.19 188 GLY B O 1
ATOM 3609 N N . ILE B 1 189 ? 7.566 4.965 5.699 1 97.69 189 ILE B N 1
ATOM 3610 C CA . ILE B 1 189 ? 7.762 4.695 4.277 1 97.69 189 ILE B CA 1
ATOM 3611 C C . ILE B 1 189 ? 6.934 5.676 3.451 1 97.69 189 ILE B C 1
ATOM 3613 O O . ILE B 1 189 ? 5.707 5.727 3.576 1 97.69 189 ILE B O 1
ATOM 3617 N N . PRO B 1 190 ? 7.602 6.469 2.594 1 97.75 190 PRO B N 1
ATOM 3618 C CA . PRO B 1 190 ? 6.824 7.395 1.765 1 97.75 190 PRO B CA 1
ATOM 3619 C C . PRO B 1 190 ? 5.926 6.676 0.76 1 97.75 190 PRO B C 1
ATOM 3621 O O . PRO B 1 190 ? 6.344 5.684 0.157 1 97.75 190 PRO B O 1
ATOM 3624 N N . LEU B 1 191 ? 4.699 7.176 0.596 1 97.69 191 LEU B N 1
ATOM 3625 C CA . LEU B 1 191 ? 3.764 6.605 -0.369 1 97.69 191 LEU B CA 1
ATOM 3626 C C . LEU B 1 191 ? 3.984 7.203 -1.755 1 97.69 191 LEU B C 1
ATOM 3628 O O . LEU B 1 191 ? 3.398 6.738 -2.736 1 97.69 191 LEU B O 1
ATOM 3632 N N . LEU B 1 192 ? 4.785 8.281 -1.862 1 95.62 192 LEU B N 1
ATOM 3633 C CA . LEU B 1 192 ? 5.07 8.961 -3.119 1 95.62 192 LEU B CA 1
ATOM 3634 C C . LEU B 1 192 ? 3.777 9.383 -3.816 1 95.62 192 LEU B C 1
ATOM 3636 O O . LEU B 1 192 ? 2.975 10.125 -3.248 1 95.62 192 LEU B O 1
ATOM 3640 N N . ASP B 1 193 ? 3.562 9.008 -5.082 1 93.81 193 ASP B N 1
ATOM 3641 C CA . ASP B 1 193 ? 2.375 9.438 -5.812 1 93.81 193 ASP B CA 1
ATOM 3642 C C . ASP B 1 193 ? 1.201 8.492 -5.562 1 93.81 193 ASP B C 1
ATOM 3644 O O . ASP B 1 193 ? 0.179 8.57 -6.246 1 93.81 193 ASP B O 1
ATOM 3648 N N . ASP B 1 194 ? 1.324 7.645 -4.566 1 96.5 194 ASP B N 1
ATOM 3649 C CA . ASP B 1 194 ? 0.305 6.629 -4.316 1 96.5 194 ASP B CA 1
ATOM 3650 C C . ASP B 1 194 ? -0.53 6.977 -3.088 1 96.5 194 ASP B C 1
ATOM 3652 O O . ASP B 1 194 ? -1.075 6.09 -2.428 1 96.5 194 ASP B O 1
ATOM 3656 N N . VAL B 1 195 ? -0.672 8.203 -2.689 1 97.62 195 VAL B N 1
ATOM 3657 C CA . VAL B 1 195 ? -1.32 8.625 -1.452 1 97.62 195 VAL B CA 1
ATOM 3658 C C . VAL B 1 195 ? -2.816 8.32 -1.523 1 97.62 195 VAL B C 1
ATOM 3660 O O . VAL B 1 195 ? -3.465 8.125 -0.493 1 97.62 195 VAL B O 1
ATOM 3663 N N . ASP B 1 196 ? -3.359 8.219 -2.748 1 96.19 196 ASP B N 1
ATOM 3664 C CA . ASP B 1 196 ? -4.789 7.953 -2.895 1 96.19 196 ASP B CA 1
ATOM 3665 C C . ASP B 1 196 ? -5.145 6.562 -2.369 1 96.19 196 ASP B C 1
ATOM 3667 O O . ASP B 1 196 ? -6.312 6.285 -2.078 1 96.19 196 ASP B O 1
ATOM 3671 N N . ASN B 1 197 ? -4.145 5.695 -2.232 1 97.12 197 ASN B N 1
ATOM 3672 C CA . ASN B 1 197 ? -4.383 4.328 -1.78 1 97.12 197 ASN B CA 1
ATOM 3673 C C . ASN B 1 197 ? -4.059 4.168 -0.298 1 97.12 197 ASN B C 1
ATOM 3675 O O . ASN B 1 197 ? -3.83 3.051 0.173 1 97.12 197 ASN B O 1
ATOM 3679 N N . ILE B 1 198 ? -4.086 5.254 0.495 1 98.44 198 ILE B N 1
ATOM 3680 C CA . ILE B 1 198 ? -3.672 5.242 1.894 1 98.44 198 ILE B CA 1
ATOM 3681 C C . ILE B 1 198 ? -4.523 4.242 2.676 1 98.44 198 ILE B C 1
ATOM 3683 O O . ILE B 1 198 ? -4.012 3.529 3.543 1 98.44 198 ILE B O 1
ATOM 3687 N N . GLN B 1 199 ? -5.824 4.152 2.402 1 98.19 199 GLN B N 1
ATOM 3688 C CA . GLN B 1 199 ? -6.688 3.225 3.131 1 98.19 199 GLN B CA 1
ATOM 3689 C C . GLN B 1 199 ? -6.246 1.779 2.914 1 98.19 199 GLN B C 1
ATOM 3691 O O . GLN B 1 199 ? -6.258 0.975 3.848 1 98.19 199 GLN B O 1
ATOM 3696 N N . ARG B 1 200 ? -5.898 1.461 1.675 1 98 200 ARG B N 1
ATOM 3697 C CA . ARG B 1 200 ? -5.473 0.1 1.365 1 98 200 ARG B CA 1
ATOM 3698 C C . ARG B 1 200 ? -4.184 -0.249 2.098 1 98 200 ARG B C 1
ATOM 3700 O O . ARG B 1 200 ? -4.043 -1.353 2.627 1 98 200 ARG B O 1
ATOM 3707 N N . TYR B 1 201 ? -3.201 0.701 2.152 1 98.44 201 TYR B N 1
ATOM 3708 C CA . TYR B 1 201 ? -1.983 0.489 2.926 1 98.44 201 TYR B CA 1
ATOM 3709 C C . TYR B 1 201 ? -2.309 0.191 4.383 1 98.44 201 TYR B C 1
ATOM 3711 O O . TYR B 1 201 ? -1.79 -0.769 4.961 1 98.44 201 TYR B O 1
ATOM 3719 N N . ILE B 1 202 ? -3.186 0.979 4.965 1 98.5 202 ILE B N 1
ATOM 3720 C CA . ILE B 1 202 ? -3.568 0.832 6.363 1 98.5 202 ILE B CA 1
ATOM 3721 C C . ILE B 1 202 ? -4.227 -0.529 6.578 1 98.5 202 ILE B C 1
ATOM 3723 O O . ILE B 1 202 ? -3.896 -1.244 7.527 1 98.5 202 ILE B O 1
ATOM 3727 N N . CYS B 1 203 ? -5.09 -0.924 5.656 1 98.25 203 CYS B N 1
ATOM 3728 C CA . CYS B 1 203 ? -5.816 -2.186 5.766 1 98.25 203 CYS B CA 1
ATOM 3729 C C . CYS B 1 203 ? -4.859 -3.369 5.711 1 98.25 203 CYS B C 1
ATOM 3731 O O . CYS B 1 203 ? -4.992 -4.316 6.488 1 98.25 203 CYS B O 1
ATOM 3733 N N . THR B 1 204 ? -3.887 -3.346 4.789 1 98.19 204 THR B N 1
ATOM 3734 C CA . THR B 1 204 ? -2.967 -4.473 4.676 1 98.19 204 THR B CA 1
ATOM 3735 C C . THR B 1 204 ? -2.141 -4.629 5.949 1 98.19 204 THR B C 1
ATOM 3737 O O . THR B 1 204 ? -1.805 -5.746 6.348 1 98.19 204 THR B O 1
ATOM 3740 N N . ILE B 1 205 ? -1.837 -3.51 6.648 1 98.19 205 ILE B N 1
ATOM 3741 C CA . ILE B 1 205 ? -1.049 -3.531 7.879 1 98.19 205 ILE B CA 1
ATOM 3742 C C . ILE B 1 205 ? -1.892 -4.09 9.023 1 98.19 205 ILE B C 1
ATOM 3744 O O . ILE B 1 205 ? -1.434 -4.949 9.773 1 98.19 205 ILE B O 1
ATOM 3748 N N . ILE B 1 206 ? -3.164 -3.615 9.141 1 97.31 206 ILE B N 1
ATOM 3749 C CA . ILE B 1 206 ? -4.047 -4.078 10.203 1 97.31 206 ILE B CA 1
ATOM 3750 C C . ILE B 1 206 ? -4.258 -5.586 10.078 1 97.31 206 ILE B C 1
ATOM 3752 O O . ILE B 1 206 ? -4.207 -6.309 11.078 1 97.31 206 ILE B O 1
ATOM 3756 N N . TYR B 1 207 ? -4.371 -6.059 8.859 1 96.31 207 TYR B N 1
ATOM 3757 C CA . TYR B 1 207 ? -4.691 -7.465 8.625 1 96.31 207 TYR B CA 1
ATOM 3758 C C . TYR B 1 207 ? -3.484 -8.352 8.898 1 96.31 207 TYR B C 1
ATOM 3760 O O . TYR B 1 207 ? -3.617 -9.57 9.031 1 96.31 207 TYR B O 1
ATOM 3768 N N . GLN B 1 208 ? -2.287 -7.781 8.992 1 95.88 208 GLN B N 1
ATOM 3769 C CA . GLN B 1 208 ? -1.084 -8.539 9.328 1 95.88 208 GLN B CA 1
ATOM 3770 C C . GLN B 1 208 ? -1.128 -9.047 10.766 1 95.88 208 GLN B C 1
ATOM 3772 O O . GLN B 1 208 ? -0.647 -10.141 11.055 1 95.88 208 GLN B O 1
ATOM 3777 N N . THR B 1 209 ? -1.784 -8.258 11.641 1 89.62 209 THR B N 1
ATOM 3778 C CA . THR B 1 209 ? -1.663 -8.617 13.055 1 89.62 209 THR B CA 1
ATOM 3779 C C . THR B 1 209 ? -3.037 -8.852 13.672 1 89.62 209 THR B C 1
ATOM 3781 O O . THR B 1 209 ? -3.15 -9.484 14.727 1 89.62 209 THR B O 1
ATOM 3784 N N . ALA B 1 210 ? -4.051 -8.336 13.031 1 90.94 210 ALA B N 1
ATOM 3785 C CA . ALA B 1 210 ? -5.387 -8.438 13.609 1 90.94 210 ALA B CA 1
ATOM 3786 C C . ALA B 1 210 ? -5.93 -9.859 13.5 1 90.94 210 ALA B C 1
ATOM 3788 O O . ALA B 1 210 ? -5.66 -10.562 12.523 1 90.94 210 ALA B O 1
ATOM 3789 N N . THR B 1 211 ? -6.621 -10.219 14.484 1 90.88 211 THR B N 1
ATOM 3790 C CA . THR B 1 211 ? -7.375 -11.461 14.391 1 90.88 211 THR B CA 1
ATOM 3791 C C . THR B 1 211 ? -8.547 -11.312 13.422 1 90.88 211 THR B C 1
ATOM 3793 O O . THR B 1 211 ? -8.984 -10.195 13.141 1 90.88 211 THR B O 1
ATOM 3796 N N . VAL B 1 212 ? -8.984 -12.43 13 1 89.5 212 VAL B N 1
ATOM 3797 C CA . VAL B 1 212 ? -10.07 -12.445 12.023 1 89.5 212 VAL B CA 1
ATOM 3798 C C . VAL B 1 212 ? -11.258 -11.648 12.57 1 89.5 212 VAL B C 1
ATOM 3800 O O . VAL B 1 212 ? -11.891 -10.891 11.836 1 89.5 212 VAL B O 1
ATOM 3803 N N . ARG B 1 213 ? -11.492 -11.719 13.883 1 90.88 213 ARG B N 1
ATOM 3804 C CA . ARG B 1 213 ? -12.633 -11.062 14.508 1 90.88 213 ARG B CA 1
ATOM 3805 C C . ARG B 1 213 ? -12.43 -9.555 14.578 1 90.88 213 ARG B C 1
ATOM 3807 O O . ARG B 1 213 ? -13.383 -8.789 14.477 1 90.88 213 ARG B O 1
ATOM 3814 N N . ASP B 1 214 ? -11.227 -9.133 14.617 1 92.12 214 ASP B N 1
ATOM 3815 C CA . ASP B 1 214 ? -10.906 -7.73 14.859 1 92.12 214 ASP B CA 1
ATOM 3816 C C . ASP B 1 214 ? -10.617 -6.996 13.547 1 92.12 214 ASP B C 1
ATOM 3818 O O . ASP B 1 214 ? -10.406 -5.781 13.547 1 92.12 214 ASP B O 1
ATOM 3822 N N . ARG B 1 215 ? -10.688 -7.695 12.422 1 94.62 215 ARG B N 1
ATOM 3823 C CA . ARG B 1 215 ? -10.414 -7.105 11.117 1 94.62 215 ARG B CA 1
ATOM 3824 C C . ARG B 1 215 ? -11.57 -6.219 10.672 1 94.62 215 ARG B C 1
ATOM 3826 O O . ARG B 1 215 ? -12.719 -6.672 10.586 1 94.62 215 ARG B O 1
ATOM 3833 N N . PRO B 1 216 ? -11.25 -4.949 10.422 1 95.69 216 PRO B N 1
ATOM 3834 C CA . PRO B 1 216 ? -12.328 -4.066 9.961 1 95.69 216 PRO B CA 1
ATOM 3835 C C . PRO B 1 216 ? -12.922 -4.512 8.625 1 95.69 216 PRO B C 1
ATOM 3837 O O . PRO B 1 216 ? -12.195 -4.691 7.652 1 95.69 216 PRO B O 1
ATOM 3840 N N . LYS B 1 217 ? -14.195 -4.57 8.531 1 93.44 217 LYS B N 1
ATOM 3841 C CA . LYS B 1 217 ? -14.891 -5.043 7.336 1 93.44 217 LYS B CA 1
ATOM 3842 C C . LYS B 1 217 ? -14.727 -4.066 6.176 1 93.44 217 LYS B C 1
ATOM 3844 O O . LYS B 1 217 ? -14.758 -4.469 5.012 1 93.44 217 LYS B O 1
ATOM 3849 N N . VAL B 1 218 ? -14.523 -2.785 6.547 1 95.69 218 VAL B N 1
ATOM 3850 C CA . VAL B 1 218 ? -14.422 -1.73 5.543 1 95.69 218 VAL B CA 1
ATOM 3851 C C . VAL B 1 218 ? -13.234 -2.012 4.625 1 95.69 218 VAL B C 1
ATOM 3853 O O . VAL B 1 218 ? -13.188 -1.52 3.494 1 95.69 218 VAL B O 1
ATOM 3856 N N . CYS B 1 219 ? -12.273 -2.828 5.023 1 96 219 CYS B N 1
ATOM 3857 C CA . CYS B 1 219 ? -11.078 -3.133 4.25 1 96 219 CYS B CA 1
ATOM 3858 C C . CYS B 1 219 ? -11.414 -3.994 3.039 1 96 219 CYS B C 1
ATOM 3860 O O . CYS B 1 219 ? -10.633 -4.074 2.09 1 96 219 CYS B O 1
ATOM 3862 N N . LEU B 1 220 ? -12.477 -4.648 3.074 1 93.38 220 LEU B N 1
ATOM 3863 C CA . LEU B 1 220 ? -12.852 -5.516 1.964 1 93.38 220 LEU B CA 1
ATOM 3864 C C . LEU B 1 220 ? -14.016 -4.922 1.182 1 93.38 220 LEU B C 1
ATOM 3866 O O . LEU B 1 220 ? -14.484 -5.52 0.211 1 93.38 220 LEU B O 1
ATOM 3870 N N . GLU B 1 221 ? -14.414 -3.709 1.623 1 84.81 221 GLU B N 1
ATOM 3871 C CA . GLU B 1 221 ? -15.492 -3.025 0.917 1 84.81 221 GLU B CA 1
ATOM 3872 C C . GLU B 1 221 ? -14.953 -2.207 -0.253 1 84.81 221 GLU B C 1
ATOM 3874 O O . GLU B 1 221 ? -13.828 -1.697 -0.198 1 84.81 221 GLU B O 1
ATOM 3879 N N . GLU B 1 222 ? -15.477 -2.414 -1.504 1 62.09 222 GLU B N 1
ATOM 3880 C CA . GLU B 1 222 ? -15.062 -1.648 -2.676 1 62.09 222 GLU B CA 1
ATOM 3881 C C . GLU B 1 222 ? -15.258 -0.152 -2.455 1 62.09 222 GLU B C 1
ATOM 3883 O O . GLU B 1 222 ? -16.344 0.287 -2.059 1 62.09 222 GLU B O 1
ATOM 3888 N N . VAL B 1 223 ? -14.203 0.512 -2.055 1 54.38 223 VAL B N 1
ATOM 3889 C CA . VAL B 1 223 ? -14.352 1.96 -1.971 1 54.38 223 VAL B CA 1
ATOM 3890 C C . VAL B 1 223 ? -14.883 2.502 -3.297 1 54.38 223 VAL B C 1
ATOM 3892 O O . VAL B 1 223 ? -14.422 2.098 -4.367 1 54.38 223 VAL B O 1
ATOM 3895 N N . GLU B 1 224 ? -16.094 2.895 -3.441 1 46.34 224 GLU B N 1
ATOM 3896 C CA . GLU B 1 224 ? -16.828 3.43 -4.586 1 46.34 224 GLU B CA 1
ATOM 3897 C C . GLU B 1 224 ? -15.898 4.141 -5.559 1 46.34 224 GLU B C 1
ATOM 3899 O O . GLU B 1 224 ? -16.125 4.109 -6.77 1 46.34 224 GLU B O 1
ATOM 3904 N N . GLY B 1 225 ? -15.031 5.105 -5.148 1 42.09 225 GLY B N 1
ATOM 3905 C CA . GLY B 1 225 ? -14.391 6.055 -6.043 1 42.09 225 GLY B CA 1
ATOM 3906 C C . GLY B 1 225 ? -13.352 5.414 -6.945 1 42.09 225 GLY B C 1
ATOM 3907 O O . GLY B 1 225 ? -12.781 6.078 -7.812 1 42.09 225 GLY B O 1
ATOM 3908 N N . SER B 1 226 ? -12.789 4.449 -6.469 1 41.25 226 SER B N 1
ATOM 3909 C CA . SER B 1 226 ? -11.75 3.891 -7.34 1 41.25 226 SER B CA 1
ATOM 3910 C C . SER B 1 226 ? -12.367 3.117 -8.5 1 41.25 226 SER B C 1
ATOM 3912 O O . SER B 1 226 ? -11.781 2.146 -8.984 1 41.25 226 SER B O 1
ATOM 3914 N N . THR B 1 227 ? -13.633 3.24 -8.547 1 35.97 227 THR B N 1
ATOM 3915 C CA . THR B 1 227 ? -14.188 2.549 -9.711 1 35.97 227 THR B CA 1
ATOM 3916 C C . THR B 1 227 ? -13.5 3.004 -10.992 1 35.97 227 THR B C 1
ATOM 3918 O O . THR B 1 227 ? -14.109 3.02 -12.062 1 35.97 227 THR B O 1
ATOM 3921 N N . ALA B 1 228 ? -12.562 3.973 -10.805 1 32.62 228 ALA B N 1
ATOM 3922 C CA . ALA B 1 228 ? -12.07 4.289 -12.141 1 32.62 228 ALA B CA 1
ATOM 3923 C C . ALA B 1 228 ? -11.562 3.033 -12.852 1 32.62 228 ALA B C 1
ATOM 3925 O O . ALA B 1 228 ? -10.797 2.258 -12.273 1 32.62 228 ALA B O 1
ATOM 3926 N N . GLU B 1 229 ? -12.359 2.434 -13.688 1 35.97 229 GLU B N 1
ATOM 3927 C CA . GLU B 1 229 ? -11.805 1.456 -14.617 1 35.97 229 GLU B CA 1
ATOM 3928 C C . GLU B 1 229 ? -10.312 1.679 -14.82 1 35.97 229 GLU B C 1
ATOM 3930 O O . GLU B 1 229 ? -9.836 2.816 -14.805 1 35.97 229 GLU B O 1
ATOM 3935 N N . PRO B 1 230 ? -9.422 0.809 -14.484 1 36.97 230 PRO B N 1
ATOM 3936 C CA . PRO B 1 230 ? -8 1.087 -14.688 1 36.97 230 PRO B CA 1
ATOM 3937 C C . PRO B 1 230 ? -7.754 2.131 -15.773 1 36.97 230 PRO B C 1
ATOM 3939 O O . PRO B 1 230 ? -8.57 2.281 -16.688 1 36.97 230 PRO B O 1
ATOM 3942 N N . SER B 1 231 ? -7.148 3.227 -15.547 1 33.22 231 SER B N 1
ATOM 3943 C CA . SER B 1 231 ? -6.809 4.16 -16.609 1 33.22 231 SER B CA 1
ATOM 3944 C C . SER B 1 231 ? -6.812 3.473 -17.984 1 33.22 231 SER B C 1
ATOM 3946 O O . SER B 1 231 ? -6.652 2.254 -18.062 1 33.22 231 SER B O 1
ATOM 3948 N N . ASN B 1 232 ? -7.191 4.258 -19.156 1 33.62 232 ASN B N 1
ATOM 3949 C CA . ASN B 1 232 ? -7.469 3.988 -20.562 1 33.62 232 ASN B CA 1
ATOM 3950 C C . ASN B 1 232 ? -6.492 2.967 -21.141 1 33.62 232 ASN B C 1
ATOM 3952 O O . ASN B 1 232 ? -6.816 2.264 -22.094 1 33.62 232 ASN B O 1
ATOM 3956 N N . THR B 1 233 ? -5.102 3.072 -20.844 1 34.12 233 THR B N 1
ATOM 3957 C CA . THR B 1 233 ? -4.219 2.271 -21.688 1 34.12 233 THR B CA 1
ATOM 3958 C C . THR B 1 233 ? -4.363 0.788 -21.359 1 34.12 233 THR B C 1
ATOM 3960 O O . THR B 1 233 ? -4.453 -0.045 -22.266 1 34.12 233 THR B O 1
ATOM 3963 N N . ALA B 1 234 ? -4.246 0.389 -20.078 1 33.84 234 ALA B N 1
ATOM 3964 C CA . ALA B 1 234 ? -4.363 -1.04 -19.797 1 33.84 234 ALA B CA 1
ATOM 3965 C C . ALA B 1 234 ? -5.824 -1.483 -19.828 1 33.84 234 ALA B C 1
ATOM 3967 O O . ALA B 1 234 ? -6.141 -2.578 -20.297 1 33.84 234 ALA B O 1
ATOM 3968 N N . LEU B 1 235 ? -6.816 -0.812 -19.328 1 37.34 235 LEU B N 1
ATOM 3969 C CA . LEU B 1 235 ? -8.234 -1.163 -19.375 1 37.34 235 LEU B CA 1
ATOM 3970 C C . LEU B 1 235 ? -8.75 -1.162 -20.797 1 37.34 235 LEU B C 1
ATOM 3972 O O . LEU B 1 235 ? -9.562 -2.012 -21.172 1 37.34 235 LEU B O 1
ATOM 3976 N N . LYS B 1 236 ? -8.281 -0.072 -21.453 1 40.09 236 LYS B N 1
ATOM 3977 C CA . LYS B 1 236 ? -8.602 -0.115 -22.875 1 40.09 236 LYS B CA 1
ATOM 3978 C C . LYS B 1 236 ? -8.039 -1.371 -23.531 1 40.09 236 LYS B C 1
ATOM 3980 O O . LYS B 1 236 ? -8.633 -1.912 -24.469 1 40.09 236 LYS B O 1
ATOM 3985 N N . GLN B 1 237 ? -6.801 -1.719 -23 1 35.75 237 GLN B N 1
ATOM 3986 C CA . GLN B 1 237 ? -6.258 -2.953 -23.547 1 35.75 237 GLN B CA 1
ATOM 3987 C C . GLN B 1 237 ? -7.016 -4.172 -23.031 1 35.75 237 GLN B C 1
ATOM 3989 O O . GLN B 1 237 ? -7.262 -5.125 -23.766 1 35.75 237 GLN B O 1
ATOM 3994 N N . GLN B 1 238 ? -7.434 -4.148 -21.766 1 37.88 238 GLN B N 1
ATOM 3995 C CA . GLN B 1 238 ? -8.219 -5.262 -21.25 1 37.88 238 GLN B CA 1
ATOM 3996 C C . GLN B 1 238 ? -9.641 -5.242 -21.812 1 37.88 238 GLN B C 1
ATOM 3998 O O . GLN B 1 238 ? -10.195 -6.293 -22.141 1 37.88 238 GLN B O 1
ATOM 4003 N N . GLN B 1 239 ? -10.312 -4.137 -21.812 1 40.59 239 GLN B N 1
ATOM 4004 C CA . GLN B 1 239 ? -11.594 -4.02 -22.5 1 40.59 239 GLN B CA 1
ATOM 4005 C C . GLN B 1 239 ? -11.438 -4.344 -23.984 1 40.59 239 GLN B C 1
ATOM 4007 O O . GLN B 1 239 ? -12.328 -4.957 -24.594 1 40.59 239 GLN B O 1
ATOM 4012 N N . GLN B 1 240 ? -10.336 -3.877 -24.562 1 39.25 240 GLN B N 1
ATOM 4013 C CA . GLN B 1 240 ? -10.086 -4.32 -25.922 1 39.25 240 GLN B CA 1
ATOM 4014 C C . GLN B 1 240 ? -9.859 -5.828 -25.984 1 39.25 240 GLN B C 1
ATOM 4016 O O . GLN B 1 240 ? -10.281 -6.492 -26.938 1 39.25 240 GLN B O 1
ATOM 4021 N N . GLN B 1 241 ? -9.195 -6.312 -24.953 1 38.81 241 GLN B N 1
ATOM 4022 C CA . GLN B 1 241 ? -9.031 -7.762 -24.953 1 38.81 241 GLN B CA 1
ATOM 4023 C C . GLN B 1 241 ? -10.352 -8.461 -24.641 1 38.81 241 GLN B C 1
ATOM 4025 O O . GLN B 1 241 ? -10.672 -9.5 -25.234 1 38.81 241 GLN B O 1
ATOM 4030 N N . GLN B 1 242 ? -11.156 -7.984 -23.688 1 40.44 242 GLN B N 1
ATOM 4031 C CA . GLN B 1 242 ? -12.5 -8.531 -23.5 1 40.44 242 GLN B CA 1
ATOM 4032 C C . GLN B 1 242 ? -13.375 -8.281 -24.719 1 40.44 242 GLN B C 1
ATOM 4034 O O . GLN B 1 242 ? -14.141 -9.148 -25.125 1 40.44 242 GLN B O 1
ATOM 4039 N N . GLN B 1 243 ? -13.344 -7.062 -25.266 1 40.75 243 GLN B N 1
ATOM 4040 C CA . GLN B 1 243 ? -14.062 -6.824 -26.516 1 40.75 243 GLN B CA 1
ATOM 4041 C C . GLN B 1 243 ? -13.531 -7.707 -27.641 1 40.75 243 GLN B C 1
ATOM 4043 O O . GLN B 1 243 ? -14.297 -8.195 -28.469 1 40.75 243 GLN B O 1
ATOM 4048 N N . GLN B 1 244 ? -12.219 -7.887 -27.656 1 38.88 244 GLN B N 1
ATOM 4049 C CA . GLN B 1 244 ? -11.695 -8.812 -28.656 1 38.88 244 GLN B CA 1
ATOM 4050 C C . GLN B 1 244 ? -12.133 -10.242 -28.359 1 38.88 244 GLN B C 1
ATOM 4052 O O . GLN B 1 244 ? -12.406 -11.016 -29.281 1 38.88 244 GLN B O 1
ATOM 4057 N N . GLN B 1 245 ? -12.195 -10.586 -27.141 1 39.66 245 GLN B N 1
ATOM 4058 C CA . GLN B 1 245 ? -12.719 -11.906 -26.812 1 39.66 245 GLN B CA 1
ATOM 4059 C C . GLN B 1 245 ? -14.211 -12 -27.109 1 39.66 245 GLN B C 1
ATOM 4061 O O . GLN B 1 245 ? -14.688 -13.016 -27.625 1 39.66 245 GLN B O 1
ATOM 4066 N N . GLN B 1 246 ? -14.922 -11 -26.734 1 40.5 246 GLN B N 1
ATOM 4067 C CA . GLN B 1 246 ? -16.328 -11 -27.125 1 40.5 246 GLN B CA 1
ATOM 4068 C C . GLN B 1 246 ? -16.484 -10.977 -28.641 1 40.5 246 GLN B C 1
ATOM 4070 O O . GLN B 1 246 ? -17.359 -11.648 -29.188 1 40.5 246 GLN B O 1
ATOM 4075 N N . GLN B 1 247 ? -15.664 -10.219 -29.297 1 40.16 247 GLN B N 1
ATOM 4076 C CA . GLN B 1 247 ? -15.719 -10.227 -30.75 1 40.16 247 GLN B CA 1
ATOM 4077 C C . GLN B 1 247 ? -15.289 -11.578 -31.312 1 40.16 247 GLN B C 1
ATOM 4079 O O . GLN B 1 247 ? -15.859 -12.055 -32.312 1 40.16 247 GLN B O 1
ATOM 4084 N N . GLN B 1 248 ? -14.344 -12.156 -30.688 1 36.84 248 GLN B N 1
ATOM 4085 C CA . GLN B 1 248 ? -13.953 -13.484 -31.156 1 36.84 248 GLN B CA 1
ATOM 4086 C C . GLN B 1 248 ? -15.031 -14.516 -30.828 1 36.84 248 GLN B C 1
ATOM 4088 O O . GLN B 1 248 ? -15.289 -15.414 -31.641 1 36.84 248 GLN B O 1
ATOM 4093 N N . GLN B 1 249 ? -15.656 -14.406 -29.719 1 38.75 249 GLN B N 1
ATOM 4094 C CA . GLN B 1 249 ? -16.766 -15.305 -29.422 1 38.75 249 GLN B CA 1
ATOM 4095 C C . GLN B 1 249 ? -17.938 -15.047 -30.375 1 38.75 249 GLN B C 1
ATOM 4097 O O . GLN B 1 249 ? -18.594 -15.992 -30.812 1 38.75 249 GLN B O 1
ATOM 4102 N N . GLN B 1 250 ? -18.156 -13.805 -30.609 1 41.81 250 GLN B N 1
ATOM 4103 C CA . GLN B 1 250 ? -19.203 -13.508 -31.594 1 41.81 250 GLN B CA 1
ATOM 4104 C C . GLN B 1 250 ? -18.828 -14.047 -32.969 1 41.81 250 GLN B C 1
ATOM 4106 O O . GLN B 1 250 ? -19.688 -14.523 -33.719 1 41.81 250 GLN B O 1
ATOM 4111 N N . GLN B 1 251 ? -17.562 -14 -33.281 1 37.06 251 GLN B N 1
ATOM 4112 C CA . GLN B 1 251 ? -17.125 -14.531 -34.562 1 37.06 251 GLN B CA 1
ATOM 4113 C C . GLN B 1 251 ? -17.234 -16.047 -34.594 1 37.06 251 GLN B C 1
ATOM 4115 O O . GLN B 1 251 ? -17.594 -16.641 -35.594 1 37.06 251 GLN B O 1
ATOM 4120 N N . ILE B 1 252 ? -16.984 -16.656 -33.469 1 38.72 252 ILE B N 1
ATOM 4121 C CA . ILE B 1 252 ? -17.094 -18.109 -33.406 1 38.72 252 ILE B CA 1
ATOM 4122 C C . ILE B 1 252 ? -18.562 -18.516 -33.469 1 38.72 252 ILE B C 1
ATOM 4124 O O . ILE B 1 252 ? -18.938 -19.453 -34.188 1 38.72 252 ILE B O 1
ATOM 4128 N N . THR B 1 253 ? -19.406 -17.75 -32.906 1 41.53 253 THR B N 1
ATOM 4129 C CA . THR B 1 253 ? -20.844 -18.062 -32.938 1 41.53 253 THR B CA 1
ATOM 4130 C C . THR B 1 253 ? -21.406 -17.781 -34.312 1 41.53 253 THR B C 1
ATOM 4132 O O . THR B 1 253 ? -22.234 -18.547 -34.812 1 41.53 253 THR B O 1
ATOM 4135 N N . THR B 1 254 ? -20.891 -16.719 -34.906 1 42.72 254 THR B N 1
ATOM 4136 C CA . THR B 1 254 ? -21.375 -16.406 -36.25 1 42.72 254 THR B CA 1
ATOM 4137 C C . THR B 1 254 ? -20.844 -17.422 -37.281 1 42.72 254 THR B C 1
ATOM 4139 O O . THR B 1 254 ? -21.547 -17.766 -38.219 1 42.72 254 THR B O 1
ATOM 4142 N N . MET B 1 255 ? -19.562 -17.859 -37 1 36.53 255 MET B N 1
ATOM 4143 C CA . MET B 1 255 ? -19.047 -18.844 -37.969 1 36.53 255 MET B CA 1
ATOM 4144 C C . MET B 1 255 ? -19.688 -20.203 -37.75 1 36.53 255 MET B C 1
ATOM 4146 O O . MET B 1 255 ? -19.781 -21 -38.688 1 36.53 255 MET B O 1
ATOM 4150 N N . ALA B 1 256 ? -20.062 -20.578 -36.5 1 43.09 256 ALA B N 1
ATOM 4151 C CA . ALA B 1 256 ? -20.781 -21.844 -36.281 1 43.09 256 ALA B CA 1
ATOM 4152 C C . ALA B 1 256 ? -22.188 -21.781 -36.844 1 43.09 256 ALA B C 1
ATOM 4154 O O . ALA B 1 256 ? -22.703 -22.781 -37.344 1 43.09 256 ALA B O 1
ATOM 4155 N N . SER B 1 257 ? -22.703 -20.531 -36.812 1 40.22 257 SER B N 1
ATOM 4156 C CA . SER B 1 257 ? -24.047 -20.422 -37.375 1 40.22 257 SER B CA 1
ATOM 4157 C C . SER B 1 257 ? -24.016 -20.484 -38.906 1 40.22 257 SER B C 1
ATOM 4159 O O . SER B 1 257 ? -25.031 -20.812 -39.531 1 40.22 257 SER B O 1
ATOM 4161 N N . SER B 1 258 ? -22.844 -20.031 -39.406 1 37.59 258 SER B N 1
ATOM 4162 C CA . SER B 1 258 ? -22.875 -20 -40.875 1 37.59 258 SER B CA 1
ATOM 4163 C C . SER B 1 258 ? -22.656 -21.391 -41.438 1 37.59 258 SER B C 1
ATOM 4165 O O . SER B 1 258 ? -22.812 -21.594 -42.656 1 37.59 258 SER B O 1
ATOM 4167 N N . SER B 1 259 ? -21.953 -22.312 -40.688 1 34.72 259 SER B N 1
ATOM 4168 C CA . SER B 1 259 ? -21.719 -23.594 -41.344 1 34.72 259 SER B CA 1
ATOM 4169 C C . SER B 1 259 ? -23 -24.422 -41.406 1 34.72 259 SER B C 1
ATOM 4171 O O . SER B 1 259 ? -23.016 -25.5 -42 1 34.72 259 SER B O 1
ATOM 4173 N N . HIS B 1 260 ? -23.891 -24.219 -40.406 1 30.34 260 HIS B N 1
ATOM 4174 C CA . HIS B 1 260 ? -25 -25.172 -40.469 1 30.34 260 HIS B CA 1
ATOM 4175 C C . HIS B 1 260 ? -25.922 -24.875 -41.656 1 30.34 260 HIS B C 1
ATOM 4177 O O . HIS B 1 260 ? -26.938 -25.547 -41.812 1 30.34 260 HIS B O 1
ATOM 4183 N N . LYS B 1 261 ? -25.688 -23.594 -42.188 1 32.56 261 LYS B N 1
ATOM 4184 C CA . LYS B 1 261 ? -26.734 -23.391 -43.188 1 32.56 261 LYS B CA 1
ATOM 4185 C C . LYS B 1 261 ? -26.484 -24.219 -44.438 1 32.56 261 LYS B C 1
ATOM 4187 O O . LYS B 1 261 ? -27.188 -24.078 -45.438 1 32.56 261 LYS B O 1
ATOM 4192 N N . VAL B 1 262 ? -25.266 -24.859 -44.594 1 29.05 262 VAL B N 1
ATOM 4193 C CA . VAL B 1 262 ? -25.156 -25.531 -45.875 1 29.05 262 VAL B CA 1
ATOM 4194 C C . VAL B 1 262 ? -25.906 -26.859 -45.844 1 29.05 262 VAL B C 1
ATOM 4196 O O . VAL B 1 262 ? -25.438 -27.828 -45.25 1 29.05 262 VAL B O 1
ATOM 4199 N N . ALA B 1 263 ? -27.297 -27.047 -45.438 1 27.34 263 ALA B N 1
ATOM 4200 C CA . ALA B 1 263 ? -28.594 -27.688 -45.25 1 27.34 263 ALA B CA 1
ATOM 4201 C C . ALA B 1 263 ? -29 -28.453 -46.5 1 27.34 263 ALA B C 1
ATOM 4203 O O . ALA B 1 263 ? -28.469 -28.219 -47.594 1 27.34 263 ALA B O 1
ATOM 4204 N N . ALA B 1 264 ? -30.422 -28.656 -46.781 1 30.27 264 ALA B N 1
ATOM 4205 C CA . ALA B 1 264 ? -31.484 -29.609 -47.094 1 30.27 264 ALA B CA 1
ATOM 4206 C C . ALA B 1 264 ? -31.688 -29.734 -48.594 1 30.27 264 ALA B C 1
ATOM 4208 O O . ALA B 1 264 ? -32.625 -30.406 -49.031 1 30.27 264 ALA B O 1
ATOM 4209 N N . ARG B 1 265 ? -31.047 -28.797 -49.281 1 27.55 265 ARG B N 1
ATOM 4210 C CA . ARG B 1 265 ? -31.688 -28.75 -50.594 1 27.55 265 ARG B CA 1
ATOM 4211 C C . ARG B 1 265 ? -31.438 -30.047 -51.375 1 27.55 265 ARG B C 1
ATOM 4213 O O . ARG B 1 265 ? -31.891 -30.188 -52.5 1 27.55 265 ARG B O 1
ATOM 4220 N N . LYS B 1 266 ? -30.297 -30.5 -50.875 1 30.25 266 LYS B N 1
ATOM 4221 C CA . LYS B 1 266 ? -29.781 -31.234 -52.031 1 30.25 266 LYS B CA 1
ATOM 4222 C C . LYS B 1 266 ? -30.719 -32.406 -52.406 1 30.25 266 LYS B C 1
ATOM 4224 O O . LYS B 1 266 ? -30.438 -33.125 -53.344 1 30.25 266 LYS B O 1
ATOM 4229 N N . ALA B 1 267 ? -31.469 -32.969 -51.469 1 28.11 267 ALA B N 1
ATOM 4230 C CA . ALA B 1 267 ? -31.609 -34.406 -51.781 1 28.11 267 ALA B CA 1
ATOM 4231 C C . ALA B 1 267 ? -32.656 -34.625 -52.844 1 28.11 267 ALA B C 1
ATOM 4233 O O . ALA B 1 267 ? -32.969 -35.781 -53.156 1 28.11 267 ALA B O 1
ATOM 4234 N N . ALA B 1 268 ? -33.562 -33.531 -53.125 1 26.73 268 ALA B N 1
ATOM 4235 C CA . ALA B 1 268 ? -34.781 -34.062 -53.719 1 26.73 268 ALA B CA 1
ATOM 4236 C C . ALA B 1 268 ? -34.531 -34.531 -55.156 1 26.73 268 ALA B C 1
ATOM 4238 O O . ALA B 1 268 ? -34.531 -33.719 -56.094 1 26.73 268 ALA B O 1
ATOM 4239 N N . VAL B 1 269 ? -33.406 -35.062 -55.5 1 27.41 269 VAL B N 1
ATOM 4240 C CA . VAL B 1 269 ? -33.188 -35.375 -56.906 1 27.41 269 VAL B CA 1
ATOM 4241 C C . VAL B 1 269 ? -34.344 -36.219 -57.406 1 27.41 269 VAL B C 1
ATOM 4243 O O . VAL B 1 269 ? -34.75 -37.188 -56.75 1 27.41 269 VAL B O 1
ATOM 4246 N N . PRO B 1 270 ? -35.219 -35.688 -58.312 1 27.33 270 PRO B N 1
ATOM 4247 C CA . PRO B 1 270 ? -36.438 -36.25 -58.875 1 27.33 270 PRO B CA 1
ATOM 4248 C C . PRO B 1 270 ? -36.219 -37.625 -59.531 1 27.33 270 PRO B C 1
ATOM 4250 O O . PRO B 1 270 ? -35.219 -37.844 -60.188 1 27.33 270 PRO B O 1
ATOM 4253 N N . CYS B 1 271 ? -36.406 -38.719 -58.844 1 27.58 271 CYS B N 1
ATOM 4254 C CA . CYS B 1 271 ? -36.281 -40.094 -59.312 1 27.58 271 CYS B CA 1
ATOM 4255 C C . CYS B 1 271 ? -36.969 -40.281 -60.656 1 27.58 271 CYS B C 1
ATOM 4257 O O . CYS B 1 271 ? -38.219 -40.188 -60.75 1 27.58 271 CYS B O 1
ATOM 4259 N N . MET B 1 272 ? -36.469 -39.469 -61.719 1 25.69 272 MET B N 1
ATOM 4260 C CA . MET B 1 272 ? -37.094 -39.562 -63.031 1 25.69 272 MET B CA 1
ATOM 4261 C C . MET B 1 272 ? -37.281 -41 -63.469 1 25.69 272 MET B C 1
ATOM 4263 O O . MET B 1 272 ? -36.344 -41.812 -63.375 1 25.69 272 MET B O 1
ATOM 4267 N N . ARG B 1 273 ? -38.531 -41.531 -63.406 1 24.84 273 ARG B N 1
ATOM 4268 C CA . ARG B 1 273 ? -39.156 -42.812 -63.75 1 24.84 273 ARG B CA 1
ATOM 4269 C C . ARG B 1 273 ? -38.812 -43.188 -65.188 1 24.84 273 ARG B C 1
ATOM 4271 O O . ARG B 1 273 ? -39.031 -42.375 -66.125 1 24.84 273 ARG B O 1
ATOM 4278 N N . ASP B 1 274 ? -37.75 -43.969 -65.5 1 25.39 274 ASP B N 1
ATOM 4279 C CA . ASP B 1 274 ? -37.281 -44.562 -66.75 1 25.39 274 ASP B CA 1
ATOM 4280 C C . ASP B 1 274 ? -38.438 -45.188 -67.5 1 25.39 274 ASP B C 1
ATOM 4282 O O . ASP B 1 274 ? -39.094 -46.125 -67.062 1 25.39 274 ASP B O 1
ATOM 4286 N N . GLU B 1 275 ? -39.375 -44.312 -68.062 1 24.97 275 GLU B N 1
ATOM 4287 C CA . GLU B 1 275 ? -40.438 -44.844 -68.875 1 24.97 275 GLU B CA 1
ATOM 4288 C C . GLU B 1 275 ? -39.875 -45.688 -70.062 1 24.97 275 GLU B C 1
ATOM 4290 O O . GLU B 1 275 ? -38.906 -45.281 -70.688 1 24.97 275 GLU B O 1
ATOM 4295 N N . GLN B 1 276 ? -40.188 -46.938 -70.125 1 25.27 276 GLN B N 1
ATOM 4296 C CA . GLN B 1 276 ? -39.906 -48.125 -70.938 1 25.27 276 GLN B CA 1
ATOM 4297 C C . GLN B 1 276 ? -40.469 -47.906 -72.375 1 25.27 276 GLN B C 1
ATOM 4299 O O . GLN B 1 276 ? -41.688 -47.812 -72.562 1 25.27 276 GLN B O 1
ATOM 4304 N N . PRO B 1 277 ? -39.969 -46.875 -73.125 1 27.98 277 PRO B N 1
ATOM 4305 C CA . PRO B 1 277 ? -40.719 -46.781 -74.375 1 27.98 277 PRO B CA 1
ATOM 4306 C C . PRO B 1 277 ? -40.75 -48.094 -75.188 1 27.98 277 PRO B C 1
ATOM 4308 O O . PRO B 1 277 ? -39.812 -48.875 -75.062 1 27.98 277 PRO B O 1
ATOM 4311 N N . ASP B 1 278 ? -41.906 -48.562 -75.5 1 24.36 278 ASP B N 1
ATOM 4312 C CA . ASP B 1 278 ? -42.406 -49.75 -76.188 1 24.36 278 ASP B CA 1
ATOM 4313 C C . ASP B 1 278 ? -42.031 -49.781 -77.688 1 24.36 278 ASP B C 1
ATOM 4315 O O . ASP B 1 278 ? -42.438 -48.906 -78.438 1 24.36 278 ASP B O 1
ATOM 4319 N N . ARG B 1 279 ? -40.688 -49.875 -78 1 26.03 279 ARG B N 1
ATOM 4320 C CA . ARG B 1 279 ? -40.219 -49.938 -79.375 1 26.03 279 ARG B CA 1
ATOM 4321 C C . ARG B 1 279 ? -41 -50.969 -80.188 1 26.03 279 ARG B C 1
ATOM 4323 O O . ARG B 1 279 ? -40.875 -52.188 -79.938 1 26.03 279 ARG B O 1
ATOM 4330 N N . SER B 1 280 ? -42.219 -50.594 -80.562 1 21.45 280 SER B N 1
ATOM 4331 C CA . SER B 1 280 ? -43.062 -51.438 -81.438 1 21.45 280 SER B CA 1
ATOM 4332 C C . SER B 1 280 ? -42.344 -51.844 -82.688 1 21.45 280 SER B C 1
ATOM 4334 O O . SER B 1 280 ? -42.375 -53.031 -83.062 1 21.45 280 SER B O 1
ATOM 4336 N N . SER B 1 281 ? -42.188 -50.938 -83.812 1 22.97 281 SER B N 1
ATOM 4337 C CA . SER B 1 281 ? -42.719 -51.406 -85.062 1 22.97 281 SER B CA 1
ATOM 4338 C C . SER B 1 281 ? -41.625 -52.094 -85.875 1 22.97 281 SER B C 1
ATOM 4340 O O . SER B 1 281 ? -41.812 -52.375 -87.062 1 22.97 281 SER B O 1
ATOM 4342 N N . LEU B 1 282 ? -40.312 -51.938 -85.562 1 22.61 282 LEU B N 1
ATOM 4343 C CA . LEU B 1 282 ? -39.594 -52.156 -86.812 1 22.61 282 LEU B CA 1
ATOM 4344 C C . LEU B 1 282 ? -39.906 -53.562 -87.375 1 22.61 282 LEU B C 1
ATOM 4346 O O . LEU B 1 282 ? -40.125 -54.5 -86.625 1 22.61 282 LEU B O 1
ATOM 4350 N N . ALA B 1 283 ? -39.812 -53.844 -88.688 1 22.36 283 ALA B N 1
ATOM 4351 C CA . ALA B 1 283 ? -40.125 -54.688 -89.875 1 22.36 283 ALA B CA 1
ATOM 4352 C C . ALA B 1 283 ? -39.406 -56.031 -89.75 1 22.36 283 ALA B C 1
ATOM 4354 O O . ALA B 1 283 ? -38.594 -56.219 -88.812 1 22.36 283 ALA B O 1
ATOM 4355 N N . VAL B 1 284 ? -38.469 -56.562 -90.625 1 22.91 284 VAL B N 1
ATOM 4356 C CA . VAL B 1 284 ? -38.625 -57.938 -91.188 1 22.91 284 VAL B CA 1
ATOM 4357 C C . VAL B 1 284 ? -38.562 -58.938 -90 1 22.91 284 VAL B C 1
ATOM 4359 O O . VAL B 1 284 ? -38.125 -58.594 -88.938 1 22.91 284 VAL B O 1
ATOM 4362 N N . GLN B 1 285 ? -38.125 -59.5 -90.375 1 19.08 285 GLN B N 1
ATOM 4363 C CA . GLN B 1 285 ? -37.469 -60.531 -91.125 1 19.08 285 GLN B CA 1
ATOM 4364 C C . GLN B 1 285 ? -36.188 -61 -90.438 1 19.08 285 GLN B C 1
ATOM 4366 O O . GLN B 1 285 ? -35.5 -60.188 -89.812 1 19.08 285 GLN B O 1
#

Secondary structure (DSSP, 8-state):
---------------------------------PEEEEEEE-TT-HHHHHHIIIIIHHHHHTTGGGGEEEEEEETTT-EE-TTS-EE-TT-HHHHHHHHHHHHHHHH--SHHHHHHHHHHHHHHHHTT----HHHHHHHHHHHHT--HHHHHHHHHSHHHHHHHHHHHHHHHT-SSPP-SSSEEEETTEE-TT-GGGHHHHHHHHHHHHS-GGGS-GGGGS--GGG---S-HHHHHHHHHHHHHHHHHHHHHHHHHHHTTSGGGGGG------------------/---------------------------------PEEEEEEE-TT-HHHHHHIIIIIHHHHHTTGGGGEEEEEEETTT-EE-TTS-EE-TT-HHHHHHHHHHHHHHHH--SHHHHHHHHHHHHHHHHTT----HHHHHHHHHHHTT--HHHHHHHHHSHHHHHHHHHHHHHHHT-SSPP-SSSEEEETTEE-TT-GGGHHHHHHHHHHHHS-GGGS-GGGGS--GGG---S-HHHHHHHHHHHHHHHHHHHHHHHHHH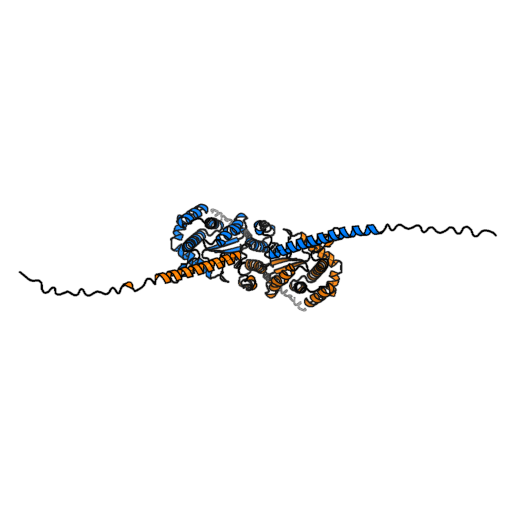HHTTS-SGGG------------------

InterPro domains:
  IPR004911 Gamma interferon inducible lysosomal thiol reductase GILT [PF03227] (37-141)
  IPR004911 Gamma interferon inducible lysosomal thiol reductase GILT [PTHR13234] (20-246)